Protein AF-0000000073120561 (afdb_homodimer)

Nearest PDB structures (foldseek):
  2p27-assembly1_A-2  TM=8.649E-01  e=1.197E-23  Homo sapiens
  7po7-assembly1_A  TM=8.710E-01  e=1.128E-23  Mus musculus
  4bkm-assembly2_B  TM=8.962E-01  e=4.445E-23  Mus musculus
  7po7-assembly3_E  TM=8.657E-01  e=1.817E-23  Mus musculus
  8qfw-assembly1_A  TM=8.673E-01  e=2.173E-23  Mus musculus

pLDDT: mean 93.41, std 8.69, range [25.58, 98.81]

Secondary structure (DSSP, 8-state):
-----PPEEGGGS-HHHHHHHHHT-SEEEEE-BTTTB-TTT-PBPTTHHHHHHHHHHTT-EEEEE-S--SS-HHHHHHHHHHTT----GGGEE-HHHHHHHHHHHTT--SEEEEES-HHHHHHHHHTT-EEE----SPPPSSHHHHHHHH-----EEEEEE---TT-BHHHHHHHHHHTTSTTPEEEES---SEEEETTEEEE-HHHHHHHHHHHHT---EE-STT-HHHHHHHHHHTT-S-GGGEEEEES-IIIIIHHHHHHT-EEEEETTSS--HHHHHT---GGG--SEEES-TTHHHHHHHHHHT-/-----PPEEGGGS-HHHHHHHHHT-SEEEEE-BTTTB-TTT-PBPTTHHHHHHHHHHTT-EEEEE-S--SS-HHHHHHHHHTTT----GGGEE-HHHHHHHHHHHTT--SEEEEES-HHHHHHHHHTT-EEE----SPPPSSHHHHHHHH-----EEEEEE---TT-BHHHHHHHHHHTTSTTPEEEES---SEEEETTEEEE-HHHHHHHHHHHHT---EE-STT-HHHHHHHHHHTT-S-GGGEEEEES-IIIIIHHHHHHT-EEEEETTSS--HHHHHT---GGG--SEEES-TTHHHHHHHHHHT-

Structure (mmCIF, N/CA/C/O backbone):
data_AF-0000000073120561-model_v1
#
loop_
_entity.id
_entity.type
_entity.pdbx_description
1 polymer 4-nitrophenylphosphatase
#
loop_
_atom_site.group_PDB
_atom_site.id
_atom_site.type_symbol
_atom_site.label_atom_id
_atom_site.label_alt_id
_atom_site.label_comp_id
_atom_site.label_asym_id
_atom_site.label_entity_id
_atom_site.label_seq_id
_atom_site.pdbx_PDB_ins_code
_atom_site.Cartn_x
_atom_site.Cartn_y
_atom_site.Cartn_z
_atom_site.occupancy
_atom_site.B_iso_or_equiv
_atom_site.auth_seq_id
_atom_site.auth_comp_id
_atom_site.auth_asym_id
_atom_site.auth_atom_id
_atom_site.pdbx_PDB_model_num
ATOM 1 N N . MET A 1 1 ? 9.977 32.719 -26.125 1 27.09 1 MET A N 1
ATOM 2 C CA . MET A 1 1 ? 10.617 32.125 -24.969 1 27.09 1 MET A CA 1
ATOM 3 C C . MET A 1 1 ? 9.727 32.25 -23.734 1 27.09 1 MET A C 1
ATOM 5 O O . MET A 1 1 ? 9.359 33.344 -23.328 1 27.09 1 MET A O 1
ATOM 9 N N . PRO A 1 2 ? 8.789 31.406 -23.5 1 36.31 2 PRO A N 1
ATOM 10 C CA . PRO A 1 2 ? 7.844 31.719 -22.422 1 36.31 2 PRO A CA 1
ATOM 11 C C . PRO A 1 2 ? 8.531 32.188 -21.141 1 36.31 2 PRO A C 1
ATOM 13 O O . PRO A 1 2 ? 9.617 31.703 -20.812 1 36.31 2 PRO A O 1
ATOM 16 N N . SER A 1 3 ? 8.641 33.344 -20.766 1 37.06 3 SER A N 1
ATOM 17 C CA . SER A 1 3 ? 9.305 33.938 -19.625 1 37.06 3 SER A CA 1
ATOM 18 C C . SER A 1 3 ? 9.07 33.156 -18.344 1 37.06 3 SER A C 1
ATOM 20 O O . SER A 1 3 ? 7.93 33.031 -17.891 1 37.06 3 SER A O 1
ATOM 22 N N . SER A 1 4 ? 9.508 31.938 -18.109 1 46.03 4 SER A N 1
ATOM 23 C CA . SER A 1 4 ? 9.438 31.047 -16.969 1 46.03 4 SER A CA 1
ATOM 24 C C . SER A 1 4 ? 9.453 31.828 -15.656 1 46.03 4 SER A C 1
ATOM 26 O O . SER A 1 4 ? 10.469 32.438 -15.297 1 46.03 4 SER A O 1
ATOM 28 N N . CYS A 1 5 ? 8.445 32.594 -15.32 1 54.88 5 CYS A N 1
ATOM 29 C CA . CYS A 1 5 ? 8.359 33.531 -14.195 1 54.88 5 CYS A CA 1
ATOM 30 C C . CYS A 1 5 ? 8.891 32.875 -12.922 1 54.88 5 CYS A C 1
ATOM 32 O O . CYS A 1 5 ? 8.336 31.906 -12.438 1 54.88 5 CYS A O 1
ATOM 34 N N . SER A 1 6 ? 10.125 33.031 -12.445 1 78.38 6 SER A N 1
ATOM 35 C CA . SER A 1 6 ? 10.891 32.594 -11.281 1 78.38 6 SER A CA 1
ATOM 36 C C . SER A 1 6 ? 10.156 32.906 -9.984 1 78.38 6 SER A C 1
ATOM 38 O O . SER A 1 6 ? 9.523 33.969 -9.875 1 78.38 6 SER A O 1
ATOM 40 N N . VAL A 1 7 ? 9.922 31.969 -9.117 1 92.5 7 VAL A N 1
ATOM 41 C CA . VAL A 1 7 ? 9.375 32.156 -7.781 1 92.5 7 VAL A CA 1
ATOM 42 C C . VAL A 1 7 ? 10.18 33.219 -7.043 1 92.5 7 VAL A C 1
ATOM 44 O O . VAL A 1 7 ? 11.406 33.188 -7.051 1 92.5 7 VAL A O 1
ATOM 47 N N . ARG A 1 8 ? 9.555 34.281 -6.523 1 95 8 ARG A N 1
ATOM 48 C CA . ARG A 1 8 ? 10.25 35.406 -5.93 1 95 8 ARG A CA 1
ATOM 49 C C . ARG A 1 8 ? 10.359 35.25 -4.418 1 95 8 ARG A C 1
ATOM 51 O O . ARG A 1 8 ? 9.422 34.812 -3.762 1 95 8 ARG A O 1
ATOM 58 N N . HIS A 1 9 ? 11.531 35.562 -3.945 1 97.75 9 HIS A N 1
ATOM 59 C CA . HIS A 1 9 ? 11.766 35.656 -2.508 1 97.75 9 HIS A CA 1
ATOM 60 C C . HIS A 1 9 ? 11.102 36.875 -1.903 1 97.75 9 HIS A C 1
ATOM 62 O O . HIS A 1 9 ? 11.219 37.969 -2.445 1 97.75 9 HIS A O 1
ATOM 68 N N . ILE A 1 10 ? 10.484 36.75 -0.742 1 97.81 10 ILE A N 1
ATOM 69 C CA . ILE A 1 10 ? 9.664 37.812 -0.202 1 97.81 10 ILE A CA 1
ATOM 70 C C . ILE A 1 10 ? 10.539 39 0.189 1 97.81 10 ILE A C 1
ATOM 72 O O . ILE A 1 10 ? 10.094 40.156 0.18 1 97.81 10 ILE A O 1
ATOM 76 N N . LEU A 1 11 ? 11.797 38.719 0.581 1 97.69 11 LEU A N 1
ATOM 77 C CA . LEU A 1 11 ? 12.688 39.781 1.008 1 97.69 11 LEU A CA 1
ATOM 78 C C . LEU A 1 11 ? 13.25 40.531 -0.194 1 97.69 11 LEU A C 1
ATOM 80 O O . LEU A 1 11 ? 13.82 41.594 -0.043 1 97.69 11 LEU A O 1
ATOM 84 N N . GLU A 1 12 ? 13.109 39.969 -1.365 1 96.81 12 GLU A N 1
ATOM 85 C CA . GLU A 1 12 ? 13.633 40.594 -2.574 1 96.81 12 GLU A CA 1
ATOM 86 C C . GLU A 1 12 ? 12.578 41.469 -3.242 1 96.81 12 GLU A C 1
ATOM 88 O O . GLU A 1 12 ? 12.867 42.156 -4.223 1 96.81 12 GLU A O 1
ATOM 93 N N . LEU A 1 13 ? 11.43 41.469 -2.734 1 96.5 13 LEU A N 1
ATOM 94 C CA . LEU A 1 13 ? 10.367 42.344 -3.252 1 96.5 13 LEU A CA 1
ATOM 95 C C . LEU A 1 13 ? 10.648 43.812 -2.945 1 96.5 13 LEU A C 1
ATOM 97 O O . LEU A 1 13 ? 11.266 44.125 -1.929 1 96.5 13 LEU A O 1
ATOM 101 N N . SER A 1 14 ? 10.18 44.688 -3.861 1 95.88 14 SER A N 1
ATOM 102 C CA . SER A 1 14 ? 10.219 46.094 -3.568 1 95.88 14 SER A CA 1
ATOM 103 C C . SER A 1 14 ? 9.258 46.469 -2.441 1 95.88 14 SER A C 1
ATOM 105 O O . SER A 1 14 ? 8.383 45.656 -2.082 1 95.88 14 SER A O 1
ATOM 107 N N . LYS A 1 15 ? 9.445 47.656 -1.813 1 95.12 15 LYS A N 1
ATOM 108 C CA . LYS A 1 15 ? 8.547 48.094 -0.748 1 95.12 15 LYS A CA 1
ATOM 109 C C . LYS A 1 15 ? 7.094 48.094 -1.208 1 95.12 15 LYS A C 1
ATOM 111 O O . LYS A 1 15 ? 6.207 47.656 -0.462 1 95.12 15 LYS A O 1
ATOM 116 N N . PHE A 1 16 ? 6.898 48.531 -2.461 1 95.75 16 PHE A N 1
ATOM 117 C CA . PHE A 1 16 ? 5.559 48.531 -3.035 1 95.75 16 PHE A CA 1
ATOM 118 C C . PHE A 1 16 ? 5.008 47.125 -3.156 1 95.75 16 PHE A C 1
ATOM 120 O O . PHE A 1 16 ? 3.857 46.875 -2.793 1 95.75 16 PHE A O 1
ATOM 127 N N . GLU A 1 17 ? 5.785 46.219 -3.605 1 96.62 17 GLU A N 1
ATOM 128 C CA . GLU A 1 17 ? 5.387 44.812 -3.783 1 96.62 17 GLU A CA 1
ATOM 129 C C . GLU A 1 17 ? 5.121 44.125 -2.441 1 96.62 17 GLU A C 1
ATOM 131 O O . GLU A 1 17 ? 4.215 43.312 -2.324 1 96.62 17 GLU A O 1
ATOM 136 N N . LYS A 1 18 ? 5.945 44.469 -1.468 1 97.31 18 LYS A N 1
ATOM 137 C CA . LYS A 1 18 ? 5.754 43.906 -0.123 1 97.31 18 LYS A CA 1
ATOM 138 C C . LYS A 1 18 ? 4.41 44.344 0.456 1 97.31 18 LYS A C 1
ATOM 140 O O . LYS A 1 18 ? 3.688 43.531 1.033 1 97.31 18 LYS A O 1
ATOM 145 N N . THR A 1 19 ? 4.133 45.594 0.275 1 95.94 19 THR A N 1
ATOM 146 C CA . THR A 1 19 ? 2.863 46.125 0.77 1 95.94 19 THR A CA 1
ATOM 147 C C . THR A 1 19 ? 1.688 45.438 0.064 1 95.94 19 THR A C 1
ATOM 149 O O . THR A 1 19 ? 0.696 45.094 0.702 1 95.94 19 THR A O 1
ATOM 152 N N . LYS A 1 20 ? 1.799 45.312 -1.237 1 96.88 20 LYS A N 1
ATOM 153 C CA . LYS A 1 20 ? 0.761 44.625 -2.008 1 96.88 20 LYS A CA 1
ATOM 154 C C . LYS A 1 20 ? 0.587 43.188 -1.539 1 96.88 20 LYS A C 1
ATOM 156 O O . LYS A 1 20 ? -0.539 42.688 -1.407 1 96.88 20 LYS A O 1
ATOM 161 N N . PHE A 1 21 ? 1.678 42.531 -1.358 1 97.19 21 PHE A N 1
ATOM 162 C CA . PHE A 1 21 ? 1.671 41.156 -0.873 1 97.19 21 PHE A CA 1
ATOM 163 C C . PHE A 1 21 ? 0.975 41.062 0.48 1 97.19 21 PHE A C 1
ATOM 165 O O . PHE A 1 21 ? 0.073 40.25 0.665 1 97.19 21 PHE A O 1
ATOM 172 N N . LEU A 1 22 ? 1.364 41.938 1.343 1 96.56 22 LEU A N 1
ATOM 173 C CA . LEU A 1 22 ? 0.809 41.938 2.691 1 96.56 22 LEU A CA 1
ATOM 174 C C . LEU A 1 22 ? -0.696 42.188 2.66 1 96.56 22 LEU A C 1
ATOM 176 O O . LEU A 1 22 ? -1.439 41.625 3.465 1 96.56 22 LEU A O 1
ATOM 180 N N . ASN A 1 23 ? -1.142 43 1.737 1 96.88 23 ASN A N 1
ATOM 181 C CA . ASN A 1 23 ? -2.553 43.344 1.646 1 96.88 23 ASN A CA 1
ATOM 182 C C . ASN A 1 23 ? -3.355 42.312 0.893 1 96.88 23 ASN A C 1
ATOM 184 O O . ASN A 1 23 ? -4.586 42.344 0.873 1 96.88 23 ASN A O 1
ATOM 188 N N . SER A 1 24 ? -2.699 41.344 0.418 1 97.75 24 SER A N 1
ATOM 189 C CA . SER A 1 24 ? -3.361 40.406 -0.484 1 97.75 24 SER A CA 1
ATOM 190 C C . SER A 1 24 ? -3.938 39.219 0.279 1 97.75 24 SER A C 1
ATOM 192 O O . SER A 1 24 ? -4.676 38.406 -0.287 1 97.75 24 SER A O 1
ATOM 194 N N . PHE A 1 25 ? -3.68 39.062 1.551 1 98.19 25 PHE A N 1
ATOM 195 C CA . PHE A 1 25 ? -4.238 37.969 2.318 1 98.19 25 PHE A CA 1
ATOM 196 C C . PHE A 1 25 ? -4.629 38.406 3.719 1 98.19 25 PHE A C 1
ATOM 198 O O . PHE A 1 25 ? -4.086 39.375 4.234 1 98.19 25 PHE A O 1
ATOM 205 N N . ASP A 1 26 ? -5.555 37.656 4.359 1 98.12 26 ASP A N 1
ATOM 206 C CA . ASP A 1 26 ? -6.039 37.938 5.707 1 98.12 26 ASP A CA 1
ATOM 207 C C . ASP A 1 26 ? -5.777 36.781 6.652 1 98.12 26 ASP A C 1
ATOM 209 O O . ASP A 1 26 ? -5.668 36.969 7.863 1 98.12 26 ASP A O 1
ATOM 213 N N . ILE A 1 27 ? -5.715 35.562 6.098 1 98.31 27 ILE A N 1
ATOM 214 C CA . ILE A 1 27 ? -5.52 34.344 6.863 1 98.31 27 ILE A CA 1
ATOM 215 C C . ILE A 1 27 ? -4.262 33.625 6.383 1 98.31 27 ILE A C 1
ATOM 217 O O . ILE A 1 27 ? -3.994 33.562 5.18 1 98.31 27 ILE A O 1
ATOM 221 N N . VAL A 1 28 ? -3.475 33.188 7.352 1 98.56 28 VAL A N 1
ATOM 222 C CA . VAL A 1 28 ? -2.303 32.375 7.059 1 98.56 28 VAL A CA 1
ATOM 223 C C . VAL A 1 28 ? -2.514 30.953 7.59 1 98.56 28 VAL A C 1
ATOM 225 O O . VAL A 1 28 ? -2.732 30.766 8.789 1 98.56 28 VAL A O 1
ATOM 228 N N . PHE A 1 29 ? -2.586 29.969 6.719 1 98.44 29 PHE A N 1
ATOM 229 C CA . PHE A 1 29 ? -2.449 28.562 7.105 1 98.44 29 PHE A CA 1
ATOM 230 C C . PHE A 1 29 ? -0.985 28.141 7.094 1 98.44 29 PHE A C 1
ATOM 232 O O . PHE A 1 29 ? -0.355 28.094 6.035 1 98.44 29 PHE A O 1
ATOM 239 N N . CYS A 1 30 ? -0.482 27.844 8.227 1 98.12 30 CYS A N 1
ATOM 240 C CA . CYS A 1 30 ? 0.945 27.594 8.383 1 98.12 30 CYS A CA 1
ATOM 241 C C . CYS A 1 30 ? 1.2 26.141 8.766 1 98.12 30 CYS A C 1
ATOM 243 O O . CYS A 1 30 ? 0.703 25.672 9.797 1 98.12 30 CYS A O 1
ATOM 245 N N . ASP A 1 31 ? 1.957 25.469 7.957 1 97.12 31 ASP A N 1
ATOM 246 C CA . ASP A 1 31 ? 2.436 24.156 8.359 1 97.12 31 ASP A CA 1
ATOM 247 C C . ASP A 1 31 ? 3.316 24.25 9.602 1 97.12 31 ASP A C 1
ATOM 249 O O . ASP A 1 31 ? 3.732 25.328 10 1 97.12 31 ASP A O 1
ATOM 253 N N . CYS A 1 32 ? 3.527 23.062 10.234 1 95.62 32 CYS A N 1
ATOM 254 C CA . CYS A 1 32 ? 4.312 23.062 11.469 1 95.62 32 CYS A CA 1
ATOM 255 C C . CYS A 1 32 ? 5.645 22.344 11.273 1 95.62 32 CYS A C 1
ATOM 257 O O . CYS A 1 32 ? 6.703 22.984 11.32 1 95.62 32 CYS A O 1
ATOM 259 N N . ASP A 1 33 ? 5.59 21.078 11.016 1 93 33 ASP A N 1
ATOM 260 C CA . ASP A 1 33 ? 6.805 20.281 10.852 1 93 33 ASP A CA 1
ATOM 261 C C . ASP A 1 33 ? 7.617 20.766 9.648 1 93 33 ASP A C 1
ATOM 263 O O . ASP A 1 33 ? 7.145 20.734 8.516 1 93 33 ASP A O 1
ATOM 267 N N . GLY A 1 34 ? 8.789 21.266 9.922 1 94.75 34 GLY A N 1
ATOM 268 C CA . GLY A 1 34 ? 9.656 21.797 8.875 1 94.75 34 GLY A CA 1
ATOM 269 C C . GLY A 1 34 ? 9.492 23.281 8.656 1 94.75 34 GLY A C 1
ATOM 270 O O . GLY A 1 34 ? 10.25 23.891 7.902 1 94.75 34 GLY A O 1
ATOM 271 N N . VAL A 1 35 ? 8.5 23.859 9.312 1 97.38 35 VAL A N 1
ATOM 272 C CA . VAL A 1 35 ? 8.203 25.281 9.141 1 97.38 35 VAL A CA 1
ATOM 273 C C . VAL A 1 35 ? 8.375 26.016 10.469 1 97.38 35 VAL A C 1
ATOM 275 O O . VAL A 1 35 ? 9.047 27.047 10.531 1 97.38 35 VAL A O 1
ATOM 278 N N . ILE A 1 36 ? 7.824 25.438 11.516 1 96.81 36 ILE A N 1
ATOM 279 C CA . ILE A 1 36 ? 7.891 26.047 12.844 1 96.81 36 ILE A CA 1
ATOM 280 C C . ILE A 1 36 ? 9 25.391 13.656 1 96.81 36 ILE A C 1
ATOM 282 O O . ILE A 1 36 ? 9.672 26.047 14.445 1 96.81 36 ILE A O 1
ATOM 286 N N . TRP A 1 37 ? 9.141 24.094 13.531 1 95.5 37 TRP A N 1
ATOM 287 C CA . TRP A 1 37 ? 10.219 23.312 14.141 1 95.5 37 TRP A CA 1
ATOM 288 C C . TRP A 1 37 ? 10.766 22.281 13.156 1 95.5 37 TRP A C 1
ATOM 290 O O . TRP A 1 37 ? 10.156 22.031 12.117 1 95.5 37 TRP A O 1
ATOM 300 N N . ASP A 1 38 ? 11.906 21.734 13.508 1 93.19 38 ASP A N 1
ATOM 301 C CA . ASP A 1 38 ? 12.523 20.734 12.656 1 93.19 38 ASP A CA 1
ATOM 302 C C . ASP A 1 38 ? 11.641 19.5 12.523 1 93.19 38 ASP A C 1
ATOM 304 O O . ASP A 1 38 ? 11.125 18.984 13.523 1 93.19 38 ASP A O 1
ATOM 308 N N . ALA A 1 39 ? 11.484 19.062 11.336 1 87.5 39 ALA A N 1
ATOM 309 C CA . ALA A 1 39 ? 10.531 17.984 11.047 1 87.5 39 ALA A CA 1
ATOM 310 C C . ALA A 1 39 ? 10.984 16.672 11.688 1 87.5 39 ALA A C 1
ATOM 312 O O . ALA A 1 39 ? 10.156 15.836 12.039 1 87.5 39 ALA A O 1
ATOM 313 N N . THR A 1 40 ? 12.266 16.453 11.852 1 85.5 40 THR A N 1
ATOM 314 C CA . THR A 1 40 ? 12.805 15.18 12.328 1 85.5 40 THR A CA 1
ATOM 315 C C . THR A 1 40 ? 13.078 15.234 13.828 1 85.5 40 THR A C 1
ATOM 317 O O . THR A 1 40 ? 12.602 14.383 14.578 1 85.5 40 THR A O 1
ATOM 320 N N . THR A 1 41 ? 13.703 16.344 14.289 1 86.56 41 THR A N 1
ATOM 321 C CA . THR A 1 41 ? 14.148 16.422 15.672 1 86.56 41 THR A CA 1
ATOM 322 C C . THR A 1 41 ? 13.125 17.156 16.531 1 86.56 41 THR A C 1
ATOM 324 O O . THR A 1 41 ? 13.188 17.109 17.766 1 86.56 41 THR A O 1
ATOM 327 N N . HIS A 1 42 ? 12.297 17.938 15.906 1 86.81 42 HIS A N 1
ATOM 328 C CA . HIS A 1 42 ? 11.273 18.75 16.547 1 86.81 42 HIS A CA 1
ATOM 329 C C . HIS A 1 42 ? 11.906 19.875 17.359 1 86.81 42 HIS A C 1
ATOM 331 O O . HIS A 1 42 ? 11.258 20.453 18.234 1 86.81 42 HIS A O 1
ATOM 337 N N . LYS A 1 43 ? 13.188 20.141 17.047 1 91.44 43 LYS A N 1
ATOM 338 C CA . LYS A 1 43 ? 13.836 21.281 17.672 1 91.44 43 LYS A CA 1
ATOM 339 C C . LYS A 1 43 ? 13.32 22.594 17.094 1 91.44 43 LYS A C 1
ATOM 341 O O . LYS A 1 43 ? 13.086 22.703 15.891 1 91.44 43 LYS A O 1
ATOM 346 N N . PRO A 1 44 ? 13.18 23.531 17.938 1 93.5 44 PRO A N 1
ATOM 347 C CA . PRO A 1 44 ? 12.688 24.828 17.484 1 93.5 44 PRO A CA 1
ATOM 348 C C . PRO A 1 44 ? 13.586 25.469 16.406 1 93.5 44 PRO A C 1
ATOM 350 O O . PRO A 1 44 ? 14.812 25.359 16.5 1 93.5 44 PRO A O 1
ATOM 353 N N . LEU A 1 45 ? 12.93 26 15.422 1 95.06 45 LEU A N 1
ATOM 354 C CA . LEU A 1 45 ? 13.664 26.797 14.438 1 95.06 45 LEU A CA 1
ATOM 355 C C . LEU A 1 45 ? 13.875 28.219 14.938 1 95.06 45 LEU A C 1
ATOM 357 O O . LEU A 1 45 ? 13.008 28.797 15.609 1 95.06 45 LEU A O 1
ATOM 361 N N . GLU A 1 46 ? 14.953 28.75 14.539 1 93.69 46 GLU A N 1
ATOM 362 C CA . GLU A 1 46 ? 15.375 30.047 15.07 1 93.69 46 GLU A CA 1
ATOM 363 C C . GLU A 1 46 ? 14.438 31.156 14.617 1 93.69 46 GLU A C 1
ATOM 365 O O . GLU A 1 46 ? 14.125 31.281 13.43 1 93.69 46 GLU A O 1
ATOM 370 N N . ALA A 1 47 ? 13.898 31.938 15.523 1 95.06 47 ALA A N 1
ATOM 371 C CA . ALA A 1 47 ? 13.227 33.219 15.359 1 95.06 47 ALA A CA 1
ATOM 372 C C . ALA A 1 47 ? 11.891 33.062 14.633 1 95.06 47 ALA A C 1
ATOM 374 O O . ALA A 1 47 ? 11.273 34.031 14.227 1 95.06 47 ALA A O 1
ATOM 375 N N . VAL A 1 48 ? 11.414 31.859 14.461 1 96.38 48 VAL A N 1
ATOM 376 C CA . VAL A 1 48 ? 10.172 31.625 13.734 1 96.38 48 VAL A CA 1
ATOM 377 C C . VAL A 1 48 ? 8.992 32.188 14.523 1 96.38 48 VAL A C 1
ATOM 379 O O . VAL A 1 48 ? 8.055 32.75 13.945 1 96.38 48 VAL A O 1
ATOM 382 N N . GLY A 1 49 ? 9.062 32 15.836 1 96.31 49 GLY A N 1
ATOM 383 C CA . GLY A 1 49 ? 8.023 32.594 16.672 1 96.31 49 GLY A CA 1
ATOM 384 C C . GLY A 1 49 ? 7.855 34.094 16.469 1 96.31 49 GLY A C 1
ATOM 385 O O . GLY A 1 49 ? 6.73 34.594 16.391 1 96.31 49 GLY A O 1
ATOM 386 N N . ASN A 1 50 ? 8.969 34.781 16.375 1 96.94 50 ASN A N 1
ATOM 387 C CA . ASN A 1 50 ? 8.945 36.219 16.156 1 96.94 50 ASN A CA 1
ATOM 388 C C . ASN A 1 50 ? 8.344 36.562 14.789 1 96.94 50 ASN A C 1
ATOM 390 O O . ASN A 1 50 ? 7.652 37.562 14.641 1 96.94 50 ASN A O 1
ATOM 394 N N . GLY A 1 51 ? 8.641 35.75 13.812 1 97.75 51 GLY A N 1
ATOM 395 C CA . GLY A 1 51 ? 8.031 35.938 12.5 1 97.75 51 GLY A CA 1
ATOM 396 C C . GLY A 1 51 ? 6.523 35.844 12.523 1 97.75 51 GLY A C 1
ATOM 397 O O . GLY A 1 51 ? 5.824 36.656 11.945 1 97.75 51 GLY A O 1
ATOM 398 N N . ILE A 1 52 ? 6.027 34.844 13.227 1 97.81 52 ILE A N 1
ATOM 399 C CA . ILE A 1 52 ? 4.594 34.625 13.359 1 97.81 52 ILE A CA 1
ATOM 400 C C . ILE A 1 52 ? 3.957 35.781 14.102 1 97.81 52 ILE A C 1
ATOM 402 O O . ILE A 1 52 ? 2.887 36.25 13.719 1 97.81 52 ILE A O 1
ATOM 406 N N . LYS A 1 53 ? 4.59 36.281 15.148 1 96.81 53 LYS A N 1
ATOM 407 C CA . LYS A 1 53 ? 4.086 37.406 15.93 1 96.81 53 LYS A CA 1
ATOM 408 C C . LYS A 1 53 ? 3.965 38.656 15.062 1 96.81 53 LYS A C 1
ATOM 410 O O . LYS A 1 53 ? 3.012 39.406 15.211 1 96.81 53 LYS A O 1
ATOM 415 N N . LYS A 1 54 ? 4.977 38.844 14.195 1 97 54 LYS A N 1
ATOM 416 C CA . LYS A 1 54 ? 4.918 40 13.297 1 97 54 LYS A CA 1
ATOM 417 C C . LYS A 1 54 ? 3.689 39.938 12.398 1 97 54 LYS A C 1
ATOM 419 O O . LYS A 1 54 ? 3.027 40.938 12.164 1 97 54 LYS A O 1
ATOM 424 N N . LEU A 1 55 ? 3.373 38.781 11.867 1 97.38 55 LEU A N 1
ATOM 425 C CA . LEU A 1 55 ? 2.18 38.594 11.047 1 97.38 55 LEU A CA 1
ATOM 426 C C . LEU A 1 55 ? 0.92 38.938 11.836 1 97.38 55 LEU A C 1
ATOM 428 O O . LEU A 1 55 ? 0.056 39.656 11.352 1 97.38 55 LEU A O 1
ATOM 432 N N . LYS A 1 56 ? 0.877 38.406 13.062 1 96.31 56 LYS A N 1
ATOM 433 C CA . LYS A 1 56 ? -0.285 38.656 13.922 1 96.31 56 LYS A CA 1
ATOM 434 C C . LYS A 1 56 ? -0.417 40.125 14.273 1 96.31 56 LYS A C 1
ATOM 436 O O . LYS A 1 56 ? -1.52 40.688 14.258 1 96.31 56 LYS A O 1
ATOM 441 N N . GLU A 1 57 ? 0.692 40.75 14.602 1 95.31 57 GLU A N 1
ATOM 442 C CA . GLU A 1 57 ? 0.715 42.156 14.945 1 95.31 57 GLU A CA 1
ATOM 443 C C . GLU A 1 57 ? 0.199 43 13.789 1 95.31 57 GLU A C 1
ATOM 445 O O . GLU A 1 57 ? -0.298 44.125 14 1 95.31 57 GLU A O 1
ATOM 450 N N . HIS A 1 58 ? 0.31 42.5 12.633 1 95.88 58 HIS A N 1
ATOM 451 C CA . HIS A 1 58 ? -0.12 43.25 11.453 1 95.88 58 HIS A CA 1
ATOM 452 C C . HIS A 1 58 ? -1.479 42.781 10.961 1 95.88 58 HIS A C 1
ATOM 454 O O . HIS A 1 58 ? -1.764 42.844 9.758 1 95.88 58 HIS A O 1
ATOM 460 N N . GLY A 1 59 ? -2.223 42.125 11.82 1 95.94 59 GLY A N 1
ATOM 461 C CA . GLY A 1 59 ? -3.643 41.875 11.609 1 95.94 59 GLY A CA 1
ATOM 462 C C . GLY A 1 59 ? -3.932 40.562 10.93 1 95.94 59 GLY A C 1
ATOM 463 O O . GLY A 1 59 ? -5.066 40.312 10.523 1 95.94 59 GLY A O 1
ATOM 464 N N . LYS A 1 60 ? -2.965 39.719 10.75 1 97.31 60 LYS A N 1
ATOM 465 C CA . LYS A 1 60 ? -3.209 38.438 10.078 1 97.31 60 LYS A CA 1
ATOM 466 C C . LYS A 1 60 ? -3.666 37.375 11.07 1 97.31 60 LYS A C 1
ATOM 468 O O . LYS A 1 60 ? -3.143 37.281 12.188 1 97.31 60 LYS A O 1
ATOM 473 N N . LYS A 1 61 ? -4.691 36.656 10.711 1 97.31 61 LYS A N 1
ATOM 474 C CA . LYS A 1 61 ? -5.051 35.438 11.438 1 97.31 61 LYS A CA 1
ATOM 475 C C . LYS A 1 61 ? -4.152 34.281 11.039 1 97.31 61 LYS A C 1
ATOM 477 O O . LYS A 1 61 ? -4.074 33.906 9.859 1 97.31 61 LYS A O 1
ATOM 482 N N . VAL A 1 62 ? -3.451 33.688 12.039 1 97.69 62 VAL A N 1
ATOM 483 C CA . VAL A 1 62 ? -2.551 32.594 11.742 1 97.69 62 VAL A CA 1
ATOM 484 C C . VAL A 1 62 ? -3.123 31.297 12.312 1 97.69 62 VAL A C 1
ATOM 486 O O . VAL A 1 62 ? -3.416 31.219 13.508 1 97.69 62 VAL A O 1
ATOM 489 N N . VAL A 1 63 ? -3.338 30.297 11.469 1 97.56 63 VAL A N 1
ATOM 490 C CA . VAL A 1 63 ? -3.811 28.969 11.82 1 97.56 63 VAL A CA 1
ATOM 491 C C . VAL A 1 63 ? -2.732 27.938 11.5 1 97.56 63 VAL A C 1
ATOM 493 O O . VAL A 1 63 ? -2.143 27.969 10.414 1 97.56 63 VAL A O 1
ATOM 496 N N . PHE A 1 64 ? -2.496 27.109 12.445 1 97 64 PHE A N 1
ATOM 497 C CA . PHE A 1 64 ? -1.464 26.094 12.258 1 97 64 PHE A CA 1
ATOM 498 C C . PHE A 1 64 ? -2.074 24.781 11.781 1 97 64 PHE A C 1
ATOM 500 O O . PHE A 1 64 ? -2.947 24.219 12.445 1 97 64 PHE A O 1
ATOM 507 N N . LEU A 1 65 ? -1.58 24.344 10.625 1 95.88 65 LEU A N 1
ATOM 508 C CA . LEU A 1 65 ? -2.094 23.141 9.969 1 95.88 65 LEU A CA 1
ATOM 509 C C . LEU A 1 65 ? -1.053 22.031 9.984 1 95.88 65 LEU A C 1
ATOM 511 O O . LEU A 1 65 ? -0.006 22.141 9.344 1 95.88 65 LEU A O 1
ATOM 515 N N . THR A 1 66 ? -1.327 20.969 10.688 1 93.88 66 THR A N 1
ATOM 516 C CA . THR A 1 66 ? -0.357 19.891 10.781 1 93.88 66 THR A CA 1
ATOM 517 C C . THR A 1 66 ? -1.007 18.547 10.445 1 93.88 66 THR A C 1
ATOM 519 O O . THR A 1 66 ? -2.189 18.344 10.727 1 93.88 66 THR A O 1
ATOM 522 N N . ASN A 1 67 ? -0.275 17.656 9.781 1 92.88 67 ASN A N 1
ATOM 523 C CA . ASN A 1 67 ? -0.732 16.281 9.539 1 92.88 67 ASN A CA 1
ATOM 524 C C . ASN A 1 67 ? -0.472 15.383 10.742 1 92.88 67 ASN A C 1
ATOM 526 O O . ASN A 1 67 ? -0.927 14.242 10.773 1 92.88 67 ASN A O 1
ATOM 530 N N . ASN A 1 68 ? 0.165 15.945 11.695 1 89.06 68 ASN A N 1
ATOM 531 C CA . ASN A 1 68 ? 0.566 15.148 12.852 1 89.06 68 ASN A CA 1
ATOM 532 C C . ASN A 1 68 ? -0.531 15.109 13.914 1 89.06 68 ASN A C 1
ATOM 534 O O . ASN A 1 68 ? -0.76 16.094 14.609 1 89.06 68 ASN A O 1
ATOM 538 N N . SER A 1 69 ? -1.116 13.914 13.992 1 86 69 SER A N 1
ATOM 539 C CA . SER A 1 69 ? -2.188 13.742 14.969 1 86 69 SER A CA 1
ATOM 540 C C . SER A 1 69 ? -1.717 12.922 16.172 1 86 69 SER A C 1
ATOM 542 O O . SER A 1 69 ? -2.533 12.422 16.953 1 86 69 SER A O 1
ATOM 544 N N . THR A 1 70 ? -0.46 12.688 16.234 1 81 70 THR A N 1
ATOM 545 C CA . THR A 1 70 ? 0.035 11.773 17.266 1 81 70 THR A CA 1
ATOM 546 C C . THR A 1 70 ? 0.293 12.508 18.562 1 81 70 THR A C 1
ATOM 548 O O . THR A 1 70 ? 0.488 11.875 19.609 1 81 70 THR A O 1
ATOM 551 N N . ARG A 1 71 ? 0.173 13.836 18.562 1 79.81 71 ARG A N 1
ATOM 552 C CA . ARG A 1 71 ? 0.465 14.633 19.75 1 79.81 71 ARG A CA 1
ATOM 553 C C . ARG A 1 71 ? -0.813 14.977 20.516 1 79.81 71 ARG A C 1
ATOM 555 O O . ARG A 1 71 ? -1.849 15.25 19.906 1 79.81 71 ARG A O 1
ATOM 562 N N . SER A 1 72 ? -0.664 15.008 21.797 1 78.62 72 SER A N 1
ATOM 563 C CA . SER A 1 72 ? -1.762 15.523 22.609 1 78.62 72 SER A CA 1
ATOM 564 C C . SER A 1 72 ? -1.852 17.047 22.516 1 78.62 72 SER A C 1
ATOM 566 O O . SER A 1 72 ? -0.925 17.688 22.031 1 78.62 72 SER A O 1
ATOM 568 N N . GLU A 1 73 ? -2.99 17.578 22.984 1 79.62 73 GLU A N 1
ATOM 569 C CA . GLU A 1 73 ? -3.148 19.031 23.031 1 79.62 73 GLU A CA 1
ATOM 570 C C . GLU A 1 73 ? -2.076 19.688 23.906 1 79.62 73 GLU A C 1
ATOM 572 O O . GLU A 1 73 ? -1.538 20.734 23.562 1 79.62 73 GLU A O 1
ATOM 577 N N . GLU A 1 74 ? -1.791 18.938 24.984 1 83.19 74 GLU A N 1
ATOM 578 C CA . GLU A 1 74 ? -0.771 19.438 25.906 1 83.19 74 GLU A CA 1
ATOM 579 C C . GLU A 1 74 ? 0.605 19.453 25.25 1 83.19 74 GLU A C 1
ATOM 581 O O . GLU A 1 74 ? 1.367 20.406 25.406 1 83.19 74 GLU A O 1
ATOM 586 N N . ASP A 1 75 ? 0.865 18.438 24.531 1 85.12 75 ASP A N 1
ATOM 587 C CA . ASP A 1 75 ? 2.154 18.344 23.844 1 85.12 75 ASP A CA 1
ATOM 588 C C . ASP A 1 75 ? 2.289 19.406 22.766 1 85.12 75 ASP A C 1
ATOM 590 O O . ASP A 1 75 ? 3.375 19.953 22.562 1 85.12 75 ASP A O 1
ATOM 594 N N . TYR A 1 76 ? 1.207 19.719 22.094 1 87.75 76 TYR A N 1
ATOM 595 C CA . TYR A 1 76 ? 1.237 20.781 21.094 1 87.75 76 TYR A CA 1
ATOM 596 C C . TYR A 1 76 ? 1.479 22.141 21.734 1 87.75 76 TYR A C 1
ATOM 598 O O . TYR A 1 76 ? 2.281 22.938 21.234 1 87.75 76 TYR A O 1
ATOM 606 N N . ALA A 1 77 ? 0.787 22.375 22.797 1 89.75 77 ALA A N 1
ATOM 607 C CA . ALA A 1 77 ? 0.964 23.641 23.5 1 89.75 77 ALA A CA 1
ATOM 608 C C . ALA A 1 77 ? 2.42 23.844 23.906 1 89.75 77 ALA A C 1
ATOM 610 O O . ALA A 1 77 ? 2.99 24.906 23.703 1 89.75 77 ALA A O 1
ATOM 611 N N . LYS A 1 78 ? 3.031 22.797 24.453 1 91.31 78 LYS A N 1
ATOM 612 C CA . LYS A 1 78 ? 4.426 22.859 24.875 1 91.31 78 LYS A CA 1
ATOM 613 C C . LYS A 1 78 ? 5.355 23.094 23.688 1 91.31 78 LYS A C 1
ATOM 615 O O . LYS A 1 78 ? 6.32 23.844 23.797 1 91.31 78 LYS A O 1
ATOM 620 N N . GLN A 1 79 ? 5.078 22.469 22.656 1 92.19 79 GLN A N 1
ATOM 621 C CA . GLN A 1 79 ? 5.91 22.594 21.469 1 92.19 79 GLN A CA 1
ATOM 622 C C . GLN A 1 79 ? 5.867 24.016 20.906 1 92.19 79 GLN A C 1
ATOM 624 O O . GLN A 1 79 ? 6.902 24.562 20.547 1 92.19 79 GLN A O 1
ATOM 629 N N . PHE A 1 80 ? 4.699 24.609 20.875 1 95.06 80 PHE A N 1
ATOM 630 C CA . PHE A 1 80 ? 4.574 25.984 20.391 1 95.06 80 PHE A CA 1
ATOM 631 C C . PHE A 1 80 ? 5.25 26.953 21.344 1 95.06 80 PHE A C 1
ATOM 633 O O . PHE A 1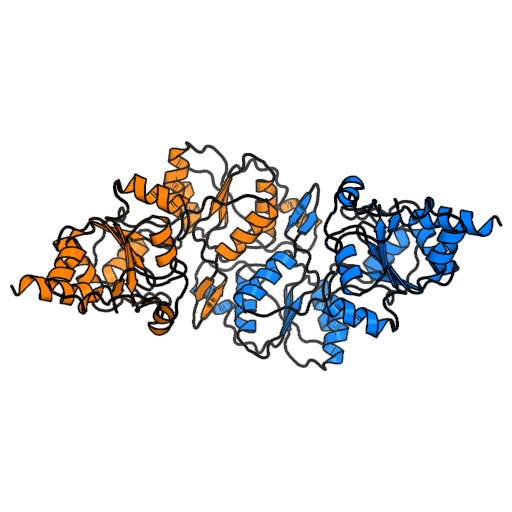 80 ? 5.879 27.922 20.906 1 95.06 80 PHE A O 1
ATOM 640 N N . GLN A 1 81 ? 5.148 26.656 22.578 1 94 81 GLN A N 1
ATOM 641 C CA . GLN A 1 81 ? 5.809 27.5 23.578 1 94 81 GLN A CA 1
ATOM 642 C C . GLN A 1 81 ? 7.324 27.469 23.406 1 94 81 GLN A C 1
ATOM 644 O O . GLN A 1 81 ? 8 28.469 23.641 1 94 81 GLN A O 1
ATOM 649 N N . SER A 1 82 ? 7.816 26.359 23 1 93.19 82 SER A N 1
ATOM 650 C CA . SER A 1 82 ? 9.258 26.203 22.812 1 93.19 82 SER A CA 1
ATOM 651 C C . SER A 1 82 ? 9.789 27.141 21.75 1 93.19 82 SER A C 1
ATOM 653 O O . SER A 1 82 ? 10.977 27.453 21.719 1 93.19 82 SER A O 1
ATOM 655 N N . VAL A 1 83 ? 8.945 27.625 20.875 1 94 83 VAL A N 1
ATOM 656 C CA . VAL A 1 83 ? 9.383 28.562 19.828 1 94 83 VAL A CA 1
ATOM 657 C C . VAL A 1 83 ? 8.883 29.969 20.156 1 94 83 VAL A C 1
ATOM 659 O O . VAL A 1 83 ? 8.914 30.859 19.312 1 94 83 VAL A O 1
ATOM 662 N N . GLY A 1 84 ? 8.297 30.125 21.312 1 92.88 84 GLY A N 1
ATOM 663 C CA . GLY A 1 84 ? 7.891 31.422 21.812 1 92.88 84 GLY A CA 1
ATOM 664 C C . GLY A 1 84 ? 6.477 31.812 21.406 1 92.88 84 GLY A C 1
ATOM 665 O O . GLY A 1 84 ? 6.148 33 21.328 1 92.88 84 GLY A O 1
ATOM 666 N N . LEU A 1 85 ? 5.699 30.875 21.078 1 94.5 85 LEU A N 1
ATOM 667 C CA . LEU A 1 85 ? 4.328 31.141 20.672 1 94.5 85 LEU A CA 1
ATOM 668 C C . LEU A 1 85 ? 3.334 30.625 21.703 1 94.5 85 LEU A C 1
ATOM 670 O O . LEU A 1 85 ? 3.408 29.469 22.109 1 94.5 85 LEU A O 1
ATOM 674 N N . ASP A 1 86 ? 2.551 31.5 22.156 1 90.12 86 ASP A N 1
ATOM 675 C CA . ASP A 1 86 ? 1.362 31.109 22.906 1 90.12 86 ASP A CA 1
ATOM 676 C C . ASP A 1 86 ? 0.132 31.062 22 1 90.12 86 ASP A C 1
ATOM 678 O O . ASP A 1 86 ? -0.332 32.094 21.531 1 90.12 86 ASP A O 1
ATOM 682 N N . ILE A 1 87 ? -0.354 29.828 21.781 1 87.06 87 ILE A N 1
ATOM 683 C CA . ILE A 1 87 ? -1.404 29.734 20.781 1 87.06 87 ILE A CA 1
ATOM 684 C C . ILE A 1 87 ? -2.689 29.219 21.422 1 87.06 87 ILE A C 1
ATOM 686 O O . ILE A 1 87 ? -2.65 28.578 22.484 1 87.06 87 ILE A O 1
ATOM 690 N N . ASP A 1 88 ? -3.758 29.656 20.812 1 88.81 88 ASP A N 1
ATOM 691 C CA . ASP A 1 88 ? -5.039 29.016 21.078 1 88.81 88 ASP A CA 1
ATOM 692 C C . ASP A 1 88 ? -5.148 27.688 20.328 1 88.81 88 ASP A C 1
ATOM 694 O O . ASP A 1 88 ? -4.961 27.641 19.109 1 88.81 88 ASP A O 1
ATOM 698 N N . LEU A 1 89 ? -5.449 26.641 21.062 1 86.56 89 LEU A N 1
ATOM 699 C CA . LEU A 1 89 ? -5.488 25.328 20.453 1 86.56 89 LEU A CA 1
ATOM 700 C C . LEU A 1 89 ? -6.57 25.25 19.391 1 86.56 89 LEU A C 1
ATOM 702 O O . LEU A 1 89 ? -6.531 24.375 18.516 1 86.56 89 LEU A O 1
ATOM 706 N N . GLU A 1 90 ? -7.441 26.219 19.422 1 89.31 90 GLU A N 1
ATOM 707 C CA . GLU A 1 90 ? -8.453 26.297 18.375 1 89.31 90 GLU A CA 1
ATOM 708 C C . GLU A 1 90 ? -7.84 26.688 17.031 1 89.31 90 GLU A C 1
ATOM 710 O O . GLU A 1 90 ? -8.438 26.469 15.977 1 89.31 90 GLU A O 1
ATOM 715 N N . ASP A 1 91 ? -6.633 27.297 17.125 1 92.81 91 ASP A N 1
ATOM 716 C CA . ASP A 1 91 ? -5.941 27.719 15.914 1 92.81 91 ASP A CA 1
ATOM 717 C C . ASP A 1 91 ? -5.031 26.609 15.383 1 92.81 91 ASP A C 1
ATOM 719 O O . ASP A 1 91 ? -4.23 26.844 14.469 1 92.81 91 ASP A O 1
ATOM 723 N N . VAL A 1 92 ? -5.133 25.453 15.969 1 94.31 92 VAL A N 1
ATOM 724 C CA . VAL A 1 92 ? -4.371 24.297 15.508 1 94.31 92 VAL A CA 1
ATOM 725 C C . VAL A 1 92 ? -5.316 23.266 14.883 1 94.31 92 VAL A C 1
ATOM 727 O O . VAL A 1 92 ? -6.262 22.812 15.531 1 94.31 92 VAL A O 1
ATOM 730 N N . VAL A 1 93 ? -5.02 22.969 13.641 1 94.94 93 VAL A N 1
ATOM 731 C CA . VAL A 1 93 ? -5.82 22 12.914 1 94.94 93 VAL A CA 1
ATOM 732 C C . VAL A 1 93 ? -4.984 20.75 12.625 1 94.94 93 VAL A C 1
ATOM 734 O O . VAL A 1 93 ? -3.883 20.844 12.086 1 94.94 93 VAL A O 1
ATOM 737 N N . HIS A 1 94 ? -5.441 19.672 13.07 1 93.94 94 HIS A N 1
ATOM 738 C CA . HIS A 1 94 ? -4.855 18.375 12.75 1 93.94 94 HIS A CA 1
ATOM 739 C C . HIS A 1 94 ? -5.934 17.359 12.398 1 93.94 94 HIS A C 1
ATOM 741 O O . HIS A 1 94 ? -7.121 17.594 12.633 1 93.94 94 HIS A O 1
ATOM 747 N N . PRO A 1 95 ? -5.594 16.25 11.859 1 95.38 95 PRO A N 1
ATOM 748 C CA . PRO A 1 95 ? -6.566 15.352 11.227 1 95.38 95 PRO A CA 1
ATOM 749 C C . PRO A 1 95 ? -7.66 14.898 12.188 1 95.38 95 PRO A C 1
ATOM 751 O O . PRO A 1 95 ? -8.844 14.914 11.836 1 95.38 95 PRO A O 1
ATOM 754 N N . VAL A 1 96 ? -7.34 14.5 13.383 1 95 96 VAL A N 1
ATOM 755 C CA . VAL A 1 96 ? -8.359 13.953 14.266 1 95 96 VAL A CA 1
ATOM 756 C C . VAL A 1 96 ? -9.391 15.031 14.602 1 95 96 VAL A C 1
ATOM 758 O O . VAL A 1 96 ? -10.586 14.75 14.672 1 95 96 VAL A O 1
ATOM 761 N N . ARG A 1 97 ? -8.992 16.266 14.773 1 93.38 97 ARG A N 1
ATOM 762 C CA . ARG A 1 97 ? -9.914 17.359 15.047 1 93.38 97 ARG A CA 1
ATOM 763 C C . ARG A 1 97 ? -10.852 17.578 13.859 1 93.38 97 ARG A C 1
ATOM 765 O O . ARG A 1 97 ? -12.062 17.75 14.047 1 93.38 97 ARG A O 1
ATOM 772 N N . SER A 1 98 ? -10.266 17.594 12.703 1 95.56 98 SER A N 1
ATOM 773 C CA . SER A 1 98 ? -11.055 17.781 11.492 1 95.56 98 SER A CA 1
ATOM 774 C C . SER A 1 98 ? -12.047 16.656 11.289 1 95.56 98 SER A C 1
ATOM 776 O O . SER A 1 98 ? -13.188 16.875 10.883 1 95.56 98 SER A O 1
ATOM 778 N N . ILE A 1 99 ? -11.648 15.438 11.562 1 97.38 99 ILE A N 1
ATOM 779 C CA . ILE A 1 99 ? -12.508 14.266 11.406 1 97.38 99 ILE A CA 1
ATOM 780 C C . ILE A 1 99 ? -13.664 14.344 12.398 1 97.38 99 ILE A C 1
ATOM 782 O O . ILE A 1 99 ? -14.82 14.094 12.031 1 97.38 99 ILE A O 1
ATOM 786 N N . ILE A 1 100 ? -13.383 14.727 13.648 1 96.69 100 ILE A N 1
ATOM 787 C CA . ILE A 1 100 ? -14.414 14.852 14.672 1 96.69 100 ILE A CA 1
ATOM 788 C C . ILE A 1 100 ? -15.453 15.891 14.234 1 96.69 100 ILE A C 1
ATOM 790 O O . ILE A 1 100 ? -16.656 15.641 14.328 1 96.69 100 ILE A O 1
ATOM 794 N N . THR A 1 101 ? -14.969 17.016 13.734 1 96.19 101 THR A N 1
ATOM 795 C CA . THR A 1 101 ? -15.867 18.078 13.273 1 96.19 101 THR A CA 1
ATOM 796 C C . THR A 1 101 ? -16.766 17.562 12.148 1 96.19 101 THR A C 1
ATOM 798 O O . THR A 1 101 ? -17.969 17.797 12.156 1 96.19 101 THR A O 1
ATOM 801 N N . TYR A 1 102 ? -16.234 16.812 11.195 1 97.25 102 TYR A N 1
ATOM 802 C CA . TYR A 1 102 ? -16.984 16.25 10.078 1 97.25 102 TYR A CA 1
ATOM 803 C C . TYR A 1 102 ? -18.031 15.25 10.57 1 97.25 102 TYR A C 1
ATOM 805 O O . TYR A 1 102 ? -19.188 15.305 10.156 1 97.25 102 TYR A O 1
ATOM 813 N N . LEU A 1 103 ? -17.578 14.344 11.453 1 98.25 103 LEU A N 1
ATOM 814 C CA . LEU A 1 103 ? -18.484 13.312 11.969 1 98.25 103 LEU A CA 1
ATOM 815 C C . LEU A 1 103 ? -19.656 13.945 12.695 1 98.25 103 LEU A C 1
ATOM 817 O O . LEU A 1 103 ? -20.781 13.453 12.602 1 98.25 103 LEU A O 1
ATOM 821 N N . ARG A 1 104 ? -19.422 15.031 13.406 1 97.62 104 ARG A N 1
ATOM 822 C CA . ARG A 1 104 ? -20.5 15.758 14.07 1 97.62 104 ARG A CA 1
ATOM 823 C C . ARG A 1 104 ? -21.438 16.406 13.047 1 97.62 104 ARG A C 1
ATOM 825 O O . ARG A 1 104 ? -22.656 16.359 13.211 1 97.62 104 ARG A O 1
ATOM 832 N N . GLN A 1 105 ? -20.906 16.953 12.055 1 96.12 105 GLN A N 1
ATOM 833 C CA . GLN A 1 105 ? -21.672 17.656 11.016 1 96.12 105 GLN A CA 1
ATOM 834 C C . GLN A 1 105 ? -22.656 16.703 10.344 1 96.12 105 GLN A C 1
ATOM 836 O O . GLN A 1 105 ? -23.797 17.094 10.047 1 96.12 105 GLN A O 1
ATOM 841 N N . ILE A 1 106 ? -22.234 15.469 10.102 1 96.5 106 ILE A N 1
ATOM 842 C CA . ILE A 1 106 ? -23.109 14.547 9.383 1 96.5 106 ILE A CA 1
ATOM 843 C C . ILE A 1 106 ? -23.938 13.734 10.383 1 96.5 106 ILE A C 1
ATOM 845 O O . ILE A 1 106 ? -24.609 12.773 10 1 96.5 106 ILE A O 1
ATOM 849 N N . GLU A 1 107 ? -23.797 14.109 11.648 1 97.69 107 GLU A N 1
ATOM 850 C CA . GLU A 1 107 ? -24.5 13.406 12.719 1 97.69 107 GLU A CA 1
ATOM 851 C C . GLU A 1 107 ? -24.266 11.906 12.648 1 97.69 107 GLU A C 1
ATOM 853 O O . GLU A 1 107 ? -25.203 11.117 12.68 1 97.69 107 GLU A O 1
ATOM 858 N N . PHE A 1 108 ? -22.984 11.625 12.516 1 98 108 PHE A N 1
ATOM 859 C CA . PHE A 1 108 ? -22.594 10.227 12.383 1 98 108 PHE A CA 1
ATOM 860 C C . PHE A 1 108 ? -23 9.438 13.625 1 98 108 PHE A C 1
ATOM 862 O O . PHE A 1 108 ? -22.734 9.852 14.75 1 98 108 PHE A O 1
ATOM 869 N N . ASP A 1 109 ? -23.719 8.359 13.297 1 95.62 109 ASP A N 1
ATOM 870 C CA . ASP A 1 109 ? -24.141 7.434 14.344 1 95.62 109 ASP A CA 1
ATOM 871 C C . ASP A 1 109 ? -23.781 5.992 13.984 1 95.62 109 ASP A C 1
ATOM 873 O O . ASP A 1 109 ? -24.422 5.383 13.125 1 95.62 109 ASP A O 1
ATOM 877 N N . GLY A 1 110 ? -22.656 5.504 14.445 1 96.88 110 GLY A N 1
ATOM 878 C CA . GLY A 1 110 ? -22.203 4.148 14.164 1 96.88 110 GLY A CA 1
ATOM 879 C C . GLY A 1 110 ? -20.875 3.814 14.797 1 96.88 110 GLY A C 1
ATOM 880 O O . GLY A 1 110 ? -20.297 4.629 15.523 1 96.88 110 GLY A O 1
ATOM 881 N N . LEU A 1 111 ? -20.516 2.623 14.602 1 98.38 111 LEU A N 1
ATOM 882 C CA . LEU A 1 111 ? -19.25 2.119 15.109 1 98.38 111 LEU A CA 1
ATOM 883 C C . LEU A 1 111 ? -18.109 2.465 14.156 1 98.38 111 LEU A C 1
ATOM 885 O O . LEU A 1 111 ? -18.25 2.35 12.938 1 98.38 111 LEU A O 1
ATOM 889 N N . ILE A 1 112 ? -17 3.016 14.727 1 98.81 112 ILE A N 1
ATOM 890 C CA . ILE A 1 112 ? -15.828 3.393 13.938 1 98.81 112 ILE A CA 1
ATOM 891 C C . ILE A 1 112 ? -14.711 2.373 14.156 1 98.81 112 ILE A C 1
ATOM 893 O O . ILE A 1 112 ? -14.336 2.092 15.297 1 98.81 112 ILE A O 1
ATOM 897 N N . TYR A 1 113 ? -14.258 1.692 13.117 1 98.81 113 TYR A N 1
ATOM 898 C CA . TYR A 1 113 ? -13.008 0.939 13.156 1 98.81 113 TYR A CA 1
ATOM 899 C C . TYR A 1 113 ? -11.82 1.842 12.859 1 98.81 113 TYR A C 1
ATOM 901 O O . TYR A 1 113 ? -11.719 2.406 11.773 1 98.81 113 TYR A O 1
ATOM 909 N N . CYS A 1 114 ? -10.945 1.959 13.82 1 98.56 114 CYS A N 1
ATOM 910 C CA . CYS A 1 114 ? -9.93 3 13.734 1 98.56 114 CYS A CA 1
ATOM 911 C C . CYS A 1 114 ? -8.523 2.4 13.789 1 98.56 114 CYS A C 1
ATOM 913 O O . CYS A 1 114 ? -8.172 1.739 14.766 1 98.56 114 CYS A O 1
ATOM 915 N N . MET A 1 115 ? -7.801 2.578 12.711 1 97.75 115 MET A N 1
ATOM 916 C CA . MET A 1 115 ? -6.375 2.264 12.664 1 97.75 115 MET A CA 1
ATOM 917 C C . MET A 1 115 ? -5.535 3.527 12.812 1 97.75 115 MET A C 1
ATOM 919 O O . MET A 1 115 ? -5.227 4.191 11.82 1 97.75 115 MET A O 1
ATOM 923 N N . ALA A 1 116 ? -5.176 3.861 13.953 1 96.5 116 ALA A N 1
ATOM 924 C CA . ALA A 1 116 ? -4.457 5.066 14.359 1 96.5 116 ALA A CA 1
ATOM 925 C C . ALA A 1 116 ? -3.83 4.891 15.742 1 96.5 116 ALA A C 1
ATOM 927 O O . ALA A 1 116 ? -3.857 3.795 16.312 1 96.5 116 ALA A O 1
ATOM 928 N N . THR A 1 117 ? -3.188 5.902 16.281 1 94.25 117 THR A N 1
ATOM 929 C CA . THR A 1 117 ? -2.598 5.848 17.609 1 94.25 117 THR A CA 1
ATOM 930 C C . THR A 1 117 ? -3.684 5.816 18.688 1 94.25 117 THR A C 1
ATOM 932 O O . THR A 1 117 ? -4.84 6.156 18.422 1 94.25 117 THR A O 1
ATOM 935 N N . GLU A 1 118 ? -3.266 5.367 19.859 1 93.38 118 GLU A N 1
ATOM 936 C CA . GLU A 1 118 ? -4.211 5.375 20.969 1 93.38 118 GLU A CA 1
ATOM 937 C C . GLU A 1 118 ? -4.688 6.789 21.281 1 93.38 118 GLU A C 1
ATOM 939 O O . GLU A 1 118 ? -5.855 7 21.609 1 93.38 118 GLU A O 1
ATOM 944 N N . ALA A 1 119 ? -3.814 7.758 21.203 1 90.69 119 ALA A N 1
ATOM 945 C CA . ALA A 1 119 ? -4.184 9.156 21.438 1 90.69 119 ALA A CA 1
ATOM 946 C C . ALA A 1 119 ? -5.262 9.602 2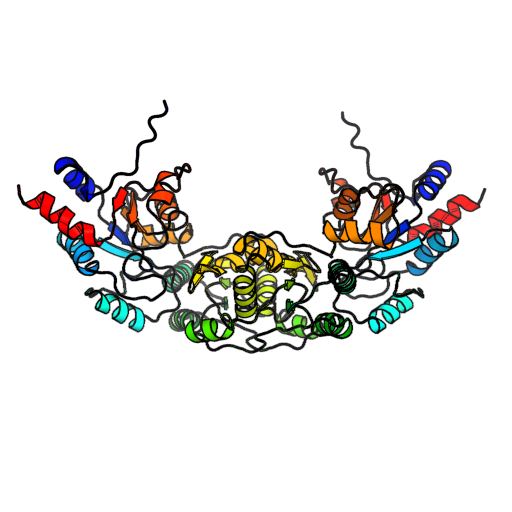0.453 1 90.69 119 ALA A C 1
ATOM 948 O O . ALA A 1 119 ? -6.195 10.312 20.828 1 90.69 119 ALA A O 1
ATOM 949 N N . PHE A 1 120 ? -5.145 9.211 19.234 1 94.62 120 PHE A N 1
ATOM 950 C CA . PHE A 1 120 ? -6.125 9.508 18.188 1 94.62 120 PHE A CA 1
ATOM 951 C C . PHE A 1 120 ? -7.48 8.898 18.531 1 94.62 120 PHE A C 1
ATOM 953 O O . PHE A 1 120 ? -8.5 9.586 18.5 1 94.62 120 PHE A O 1
ATOM 960 N N . LYS A 1 121 ? -7.484 7.66 18.875 1 96.5 121 LYS A N 1
ATOM 961 C CA . LYS A 1 121 ? -8.711 6.945 19.219 1 96.5 121 LYS A CA 1
ATOM 962 C C . LYS A 1 121 ? -9.375 7.555 20.453 1 96.5 121 LYS A C 1
ATOM 964 O O . LYS A 1 121 ? -10.602 7.691 20.484 1 96.5 121 LYS A O 1
ATOM 969 N N . ASP A 1 122 ? -8.562 7.898 21.406 1 94.56 122 ASP A N 1
ATOM 970 C CA . ASP A 1 122 ? -9.086 8.516 22.625 1 94.56 122 ASP A CA 1
ATOM 971 C C . ASP A 1 122 ? -9.773 9.844 22.312 1 94.56 122 ASP A C 1
ATOM 973 O O . ASP A 1 122 ? -10.773 10.195 22.938 1 94.56 122 ASP A O 1
ATOM 977 N N . SER A 1 123 ? -9.188 10.594 21.406 1 94.19 123 SER A N 1
ATOM 978 C CA . SER A 1 123 ? -9.812 11.844 20.984 1 94.19 123 SER A CA 1
ATOM 979 C C . SER A 1 123 ? -11.195 11.602 20.391 1 94.19 123 SER A C 1
ATOM 981 O O . SER A 1 123 ? -12.148 12.328 20.703 1 94.19 123 SER A O 1
ATOM 983 N N . LEU A 1 124 ? -11.359 10.578 19.578 1 96.94 124 LEU A N 1
ATOM 984 C CA . LEU A 1 124 ? -12.648 10.219 19 1 96.94 124 LEU A CA 1
ATOM 985 C C . LEU A 1 124 ? -13.633 9.797 20.078 1 96.94 124 LEU A C 1
ATOM 987 O O . LEU A 1 124 ? -14.781 10.242 20.094 1 96.94 124 LEU A O 1
ATOM 991 N N . ARG A 1 125 ? -13.125 8.961 21.016 1 97.5 125 ARG A N 1
ATOM 992 C CA . ARG A 1 125 ? -13.977 8.492 22.109 1 97.5 125 ARG A CA 1
ATOM 993 C C . ARG A 1 125 ? -14.43 9.648 22.984 1 97.5 125 ARG A C 1
ATOM 995 O O . ARG A 1 125 ? -15.602 9.727 23.359 1 97.5 125 ARG A O 1
ATOM 1002 N N . SER A 1 126 ? -13.508 10.523 23.312 1 95.44 126 SER A N 1
ATOM 1003 C CA . SER A 1 126 ? -13.812 11.68 24.141 1 95.44 126 SER A CA 1
ATOM 1004 C C . SER A 1 126 ? -14.852 12.578 23.469 1 95.44 126 SER A C 1
ATOM 1006 O O . SER A 1 126 ? -15.609 13.273 24.141 1 95.44 126 SER A O 1
ATOM 1008 N N . ALA A 1 127 ? -14.883 12.555 22.172 1 96.44 127 ALA A N 1
ATOM 1009 C CA . ALA A 1 127 ? -15.844 13.352 21.406 1 96.44 127 ALA A CA 1
ATOM 1010 C C . ALA A 1 127 ? -17.203 12.656 21.328 1 96.44 127 ALA A C 1
ATOM 101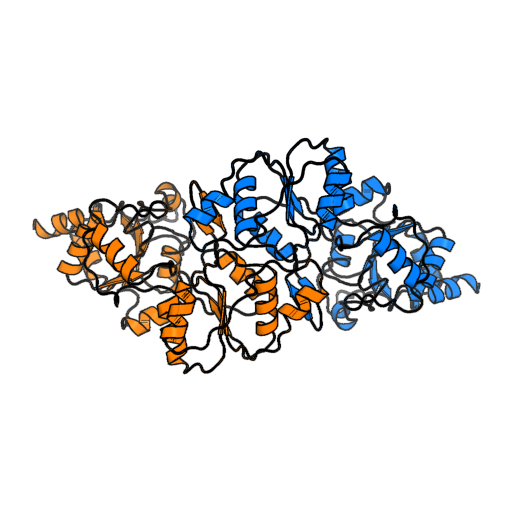2 O O . ALA A 1 127 ? -18.156 13.195 20.75 1 96.44 127 ALA A O 1
ATOM 1013 N N . GLY A 1 128 ? -17.328 11.422 21.859 1 98 128 GLY A N 1
ATOM 1014 C CA . GLY A 1 128 ? -18.609 10.758 21.984 1 98 128 GLY A CA 1
ATOM 1015 C C . GLY A 1 128 ? -18.812 9.656 20.953 1 98 128 GLY A C 1
ATOM 1016 O O . GLY A 1 128 ? -19.891 9.055 20.875 1 98 128 GLY A O 1
ATOM 1017 N N . PHE A 1 129 ? -17.797 9.375 20.234 1 98.62 129 PHE A N 1
ATOM 1018 C CA . PHE A 1 129 ? -17.938 8.359 19.188 1 98.62 129 PHE A CA 1
ATOM 1019 C C . PHE A 1 129 ? -17.531 6.984 19.719 1 98.62 129 PHE A C 1
ATOM 1021 O O . PHE A 1 129 ? -16.688 6.883 20.609 1 98.62 129 PHE A O 1
ATOM 1028 N N . LYS A 1 130 ? -18.141 5.934 19.219 1 98.62 130 LYS A N 1
ATOM 1029 C CA . LYS A 1 130 ? -17.797 4.551 19.547 1 98.62 130 LYS A CA 1
ATOM 1030 C C . LYS A 1 130 ? -16.703 4.027 18.625 1 98.62 130 LYS A C 1
ATOM 1032 O O . LYS A 1 130 ? -16.859 4.035 17.406 1 98.62 130 LYS A O 1
ATOM 1037 N N . VAL A 1 131 ? -15.617 3.605 19.234 1 98.62 131 VAL A N 1
ATOM 1038 C CA . VAL A 1 131 ? -14.438 3.262 18.453 1 98.62 131 VAL A CA 1
ATOM 1039 C C . VAL A 1 131 ? -13.969 1.854 18.812 1 98.62 131 VAL A C 1
ATOM 1041 O O . VAL A 1 131 ? -13.898 1.503 20 1 98.62 131 VAL A O 1
ATOM 1044 N N . ILE A 1 132 ? -13.703 1.024 17.812 1 98 132 ILE A N 1
ATOM 1045 C CA . ILE A 1 132 ? -13.039 -0.26 18 1 98 132 ILE A CA 1
ATOM 1046 C C . ILE A 1 132 ? -11.758 -0.305 17.172 1 98 132 ILE A C 1
ATOM 1048 O O . ILE A 1 132 ? -11.562 0.516 16.266 1 98 132 ILE A O 1
ATOM 1052 N N . ASP A 1 133 ? -10.852 -1.129 17.531 1 96.44 133 ASP A N 1
ATOM 1053 C CA . ASP A 1 133 ? -9.586 -1.346 16.828 1 96.44 133 ASP A CA 1
ATOM 1054 C C . ASP A 1 133 ? -9.133 -2.797 16.953 1 96.44 133 ASP A C 1
ATOM 1056 O O . ASP A 1 133 ? -9.898 -3.66 17.391 1 96.44 133 ASP A O 1
ATOM 1060 N N . GLY A 1 134 ? -7.883 -3.078 16.438 1 91.94 134 GLY A N 1
ATOM 1061 C CA . GLY A 1 134 ? -7.305 -4.41 16.531 1 91.94 134 GLY A CA 1
ATOM 1062 C C . GLY A 1 134 ? -7.504 -5.238 15.281 1 91.94 134 GLY A C 1
ATOM 1063 O O . GLY A 1 134 ? -8.023 -4.742 14.281 1 91.94 134 GLY A O 1
ATOM 1064 N N . PRO A 1 135 ? -7 -6.469 15.25 1 93.5 135 PRO A N 1
ATOM 1065 C CA . PRO A 1 135 ? -6.371 -7.113 16.406 1 93.5 135 PRO A CA 1
ATOM 1066 C C . PRO A 1 135 ? -5.004 -6.523 16.734 1 93.5 135 PRO A C 1
ATOM 1068 O O . PRO A 1 135 ? -4.211 -6.238 15.836 1 93.5 135 PRO A O 1
ATOM 1071 N N . ASN A 1 136 ? -4.742 -6.312 18 1 93.06 136 ASN A N 1
ATOM 1072 C CA . ASN A 1 136 ? -3.451 -5.832 18.484 1 93.06 136 ASN A CA 1
ATOM 1073 C C . ASN A 1 136 ? -2.662 -6.945 19.156 1 93.06 136 ASN A C 1
ATOM 1075 O O . ASN A 1 136 ? -2.234 -6.797 20.312 1 93.06 136 ASN A O 1
ATOM 1079 N N . LYS A 1 137 ? -2.568 -7.988 18.547 1 94.56 137 LYS A N 1
ATOM 1080 C CA . LYS A 1 137 ? -1.828 -9.18 18.953 1 94.56 137 LYS A CA 1
ATOM 1081 C C . LYS A 1 137 ? -1.247 -9.906 17.75 1 94.56 137 LYS A C 1
ATOM 1083 O O . LYS A 1 137 ? -1.663 -9.664 16.609 1 94.56 137 LYS A O 1
ATOM 1088 N N . ILE A 1 138 ? -0.274 -10.75 18.031 1 95.25 138 ILE A N 1
ATOM 1089 C CA . ILE A 1 138 ? 0.264 -11.617 16.984 1 95.25 138 ILE A CA 1
ATOM 1090 C C . ILE A 1 138 ? -0.667 -12.805 16.766 1 95.25 138 ILE A C 1
ATOM 1092 O O . ILE A 1 138 ? -0.979 -13.531 17.719 1 95.25 138 ILE A O 1
ATOM 1096 N N . LEU A 1 139 ? -1.115 -13.008 15.555 1 95.44 139 LEU A N 1
ATOM 1097 C CA . LEU A 1 139 ? -2.033 -14.094 15.25 1 95.44 139 LEU A CA 1
ATOM 1098 C C . LEU A 1 139 ? -1.27 -15.367 14.898 1 95.44 139 LEU A C 1
ATOM 1100 O O . LEU A 1 139 ? -0.171 -15.297 14.336 1 95.44 139 LEU A O 1
ATOM 1104 N N . GLU A 1 140 ? -1.931 -16.469 15.219 1 94.19 140 GLU A N 1
ATOM 1105 C CA . GLU A 1 140 ? -1.434 -17.719 14.648 1 94.19 140 GLU A CA 1
ATOM 1106 C C . GLU A 1 140 ? -1.465 -17.672 13.125 1 94.19 140 GLU A C 1
ATOM 1108 O O . GLU A 1 140 ? -2.404 -17.141 12.531 1 94.19 140 GLU A O 1
ATOM 1113 N N . GLU A 1 141 ? -0.478 -18.312 12.57 1 90.62 141 GLU A N 1
ATOM 1114 C CA . GLU A 1 141 ? -0.341 -18.25 11.117 1 90.62 141 GLU A CA 1
ATOM 1115 C C . GLU A 1 141 ? -1.263 -19.25 10.43 1 90.62 141 GLU A C 1
ATOM 1117 O O . GLU A 1 141 ? -0.802 -20.281 9.914 1 90.62 141 GLU A O 1
ATOM 1122 N N . SER A 1 142 ? -2.473 -18.984 10.305 1 88.94 142 SER A N 1
ATOM 1123 C CA . SER A 1 142 ? -3.461 -19.797 9.609 1 88.94 142 SER A CA 1
ATOM 1124 C C . SER A 1 142 ? -4.613 -18.953 9.086 1 88.94 142 SER A C 1
ATOM 1126 O O . SER A 1 142 ? -5.031 -18 9.75 1 88.94 142 SER A O 1
ATOM 1128 N N . PHE A 1 143 ? -5.102 -19.312 8.008 1 86.62 143 PHE A N 1
ATOM 1129 C CA . PHE A 1 143 ? -6.195 -18.547 7.402 1 86.62 143 PHE A CA 1
ATOM 1130 C C . PHE A 1 143 ? -7.461 -18.672 8.242 1 86.62 143 PHE A C 1
ATOM 1132 O O . PHE A 1 143 ? -8.273 -17.734 8.273 1 86.62 143 PHE A O 1
ATOM 1139 N N . SER A 1 144 ? -7.598 -19.797 8.852 1 89.38 144 SER A N 1
ATOM 1140 C CA . SER A 1 144 ? -8.734 -19.969 9.75 1 89.38 144 SER A CA 1
ATOM 1141 C C . SER A 1 144 ? -8.695 -18.953 10.891 1 89.38 144 SER A C 1
ATOM 1143 O O . SER A 1 144 ? -9.719 -18.359 11.242 1 89.38 144 SER A O 1
ATOM 1145 N N . GLU A 1 145 ? -7.496 -18.797 11.477 1 92.69 145 GLU A N 1
ATOM 1146 C CA . GLU A 1 145 ? -7.324 -17.797 12.531 1 92.69 145 GLU A CA 1
ATOM 1147 C C . GLU A 1 145 ? -7.566 -16.391 12.008 1 92.69 145 GLU A C 1
ATOM 1149 O O . GLU A 1 145 ? -8.219 -15.578 12.672 1 92.69 145 GLU A O 1
ATOM 1154 N N . LEU A 1 146 ? -7.035 -16.125 10.828 1 93.81 146 LEU A N 1
ATOM 1155 C CA . LEU A 1 146 ? -7.254 -14.828 10.195 1 93.81 146 LEU A CA 1
ATOM 1156 C C . LEU A 1 146 ? -8.742 -14.562 9.992 1 93.81 146 LEU A C 1
ATOM 1158 O O . LEU A 1 146 ? -9.25 -13.5 10.352 1 93.81 146 LEU A O 1
ATOM 1162 N N . ALA A 1 147 ? -9.484 -15.531 9.461 1 92.88 147 ALA A N 1
ATOM 1163 C CA . ALA A 1 147 ? -10.914 -15.406 9.18 1 92.88 147 ALA A CA 1
ATOM 1164 C C . ALA A 1 147 ? -11.695 -15.102 10.453 1 92.88 147 ALA A C 1
ATOM 1166 O O . ALA A 1 147 ? -12.602 -14.258 10.445 1 92.88 147 ALA A O 1
ATOM 1167 N N . ARG A 1 148 ? -11.336 -15.766 11.539 1 93 148 ARG A N 1
ATOM 1168 C CA . ARG A 1 148 ? -12.016 -15.586 12.812 1 93 148 ARG A CA 1
ATOM 1169 C C . ARG A 1 148 ? -11.859 -14.156 13.32 1 93 148 ARG A C 1
ATOM 1171 O O . ARG A 1 148 ? -12.766 -13.617 13.961 1 93 148 ARG A O 1
ATOM 1178 N N . ASN A 1 149 ? -10.742 -13.562 12.977 1 93.44 149 ASN A N 1
ATOM 1179 C CA . ASN A 1 149 ? -10.445 -12.227 13.492 1 93.44 149 ASN A CA 1
ATOM 1180 C C . ASN A 1 149 ? -11 -11.141 12.578 1 93.44 149 ASN A C 1
ATOM 1182 O O . ASN A 1 149 ? -11.289 -10.031 13.039 1 93.44 149 ASN A O 1
ATOM 1186 N N . VAL A 1 150 ? -11.195 -11.438 11.289 1 93.31 150 VAL A N 1
ATOM 1187 C CA . VAL A 1 150 ? -11.539 -10.359 10.375 1 93.31 150 VAL A CA 1
ATOM 1188 C C . VAL A 1 150 ? -13.039 -10.398 10.078 1 93.31 150 VAL A C 1
ATOM 1190 O O . VAL A 1 150 ? -13.641 -9.367 9.75 1 93.31 150 VAL A O 1
ATOM 1193 N N . PHE A 1 151 ? -13.648 -11.586 10.117 1 92.81 151 PHE A N 1
ATOM 1194 C CA . PHE A 1 151 ? -15.086 -11.703 9.914 1 92.81 151 PHE A CA 1
ATOM 1195 C C . PHE A 1 151 ? -15.828 -11.672 11.242 1 92.81 151 PHE A C 1
ATOM 1197 O O . PHE A 1 151 ? -16.531 -12.625 11.586 1 92.81 151 PHE A O 1
ATOM 1204 N N . ASP A 1 152 ? -15.789 -10.602 11.984 1 90.81 152 ASP A N 1
ATOM 1205 C CA . ASP A 1 152 ? -16.359 -10.508 13.32 1 90.81 152 ASP A CA 1
ATOM 1206 C C . ASP A 1 152 ? -17.797 -9.992 13.266 1 90.81 152 ASP A C 1
ATOM 1208 O O . ASP A 1 152 ? -18.484 -9.945 14.289 1 90.81 152 ASP A O 1
ATOM 1212 N N . LYS A 1 153 ? -18.375 -9.477 12.141 1 89.31 153 LYS A N 1
ATOM 1213 C CA . LYS A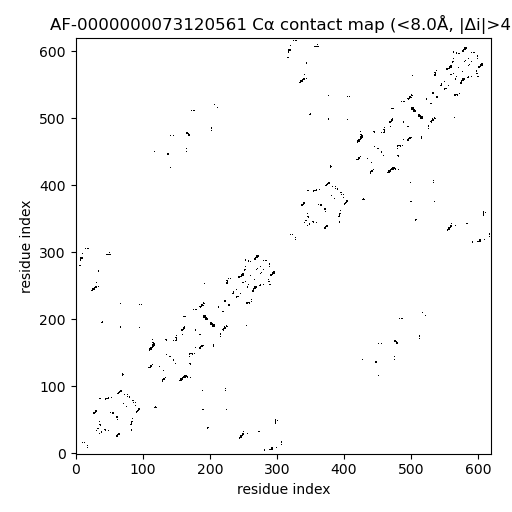 1 153 ? -19.75 -9.078 11.859 1 89.31 153 LYS A CA 1
ATOM 1214 C C . LYS A 1 153 ? -20.125 -7.828 12.656 1 89.31 153 LYS A C 1
ATOM 1216 O O . LYS A 1 153 ? -21.312 -7.578 12.898 1 89.31 153 LYS A O 1
ATOM 1221 N N . GLU A 1 154 ? -19.125 -7.105 13.211 1 94.81 154 GLU A N 1
ATOM 1222 C CA . GLU A 1 154 ? -19.422 -5.828 13.852 1 94.81 154 GLU A CA 1
ATOM 1223 C C . GLU A 1 154 ? -20.016 -4.836 12.852 1 94.81 154 GLU A C 1
ATOM 1225 O O . GLU A 1 154 ? -19.578 -4.77 11.703 1 94.81 154 GLU A O 1
ATOM 1230 N N . PRO A 1 155 ? -20.969 -4.113 13.281 1 96.12 155 PRO A N 1
ATOM 1231 C CA . PRO A 1 155 ? -21.641 -3.188 12.367 1 96.12 155 PRO A CA 1
ATOM 1232 C C . PRO A 1 155 ? -20.891 -1.877 12.188 1 96.12 155 PRO A C 1
ATOM 1234 O O . PRO A 1 155 ? -21.422 -0.804 12.484 1 96.12 155 PRO A O 1
ATOM 1237 N N . VAL A 1 156 ? -19.75 -1.927 11.656 1 98.12 156 VAL A N 1
ATOM 1238 C CA . VAL A 1 156 ? -18.891 -0.765 11.453 1 98.12 156 VAL A CA 1
ATOM 1239 C C . VAL A 1 156 ? -19.422 0.084 10.305 1 98.12 156 VAL A C 1
ATOM 1241 O O . VAL A 1 156 ? -19.75 -0.44 9.234 1 98.12 156 VAL A O 1
ATOM 1244 N N . ARG A 1 157 ? -19.422 1.388 10.539 1 98.12 157 ARG A N 1
ATOM 1245 C CA . ARG A 1 157 ? -19.969 2.291 9.531 1 98.12 157 ARG A CA 1
ATOM 1246 C C . ARG A 1 157 ? -18.906 3.258 9.031 1 98.12 157 ARG A C 1
ATOM 1248 O O . ARG A 1 157 ? -19.141 4.012 8.086 1 98.12 157 ARG A O 1
ATOM 1255 N N . ALA A 1 158 ? -17.75 3.266 9.672 1 98.69 158 ALA A N 1
ATOM 1256 C CA . ALA A 1 158 ? -16.625 4.07 9.195 1 98.69 158 ALA A CA 1
ATOM 1257 C C . ALA A 1 158 ? -15.305 3.391 9.508 1 98.69 158 ALA A C 1
ATOM 1259 O O . ALA A 1 158 ? -15.133 2.797 10.57 1 98.69 158 ALA A O 1
ATOM 1260 N N . VAL A 1 159 ? -14.469 3.432 8.586 1 98.75 159 VAL A N 1
ATOM 1261 C CA . VAL A 1 159 ? -13.078 3.023 8.758 1 98.75 159 VAL A CA 1
ATOM 1262 C C . VAL A 1 159 ? -12.172 4.25 8.711 1 98.75 159 VAL A C 1
ATOM 1264 O O . VAL A 1 159 ? -12.227 5.035 7.762 1 98.75 159 VAL A O 1
ATOM 1267 N N . VAL A 1 160 ? -11.367 4.469 9.75 1 98.62 160 VAL A N 1
ATOM 1268 C CA . VAL A 1 160 ? -10.445 5.598 9.828 1 98.62 160 VAL A CA 1
ATOM 1269 C C . VAL A 1 160 ? -9.008 5.098 9.781 1 98.62 160 VAL A C 1
ATOM 1271 O O . VAL A 1 160 ? -8.641 4.164 10.5 1 98.62 160 VAL A O 1
ATOM 1274 N N . VAL A 1 161 ? -8.242 5.688 8.945 1 98.12 161 VAL A N 1
ATOM 1275 C CA . VAL A 1 161 ? -6.836 5.328 8.812 1 98.12 161 VAL A CA 1
ATOM 1276 C C . VAL A 1 161 ? -5.961 6.547 9.094 1 98.12 161 VAL A C 1
ATOM 1278 O O . VAL A 1 161 ? -6.164 7.613 8.508 1 98.12 161 VAL A O 1
ATOM 1281 N N . ASP A 1 162 ? -5.043 6.449 9.945 1 97.25 162 ASP A N 1
ATOM 1282 C CA . ASP A 1 162 ? -3.994 7.414 10.266 1 97.25 162 ASP A CA 1
ATOM 1283 C C . ASP A 1 162 ? -2.711 6.707 10.695 1 97.25 162 ASP A C 1
ATOM 1285 O O . ASP A 1 162 ? -2.518 5.523 10.398 1 97.25 162 ASP A O 1
ATOM 1289 N N . VAL A 1 163 ? -1.79 7.379 11.273 1 95.31 163 VAL A N 1
ATOM 1290 C CA . VAL A 1 163 ? -0.539 6.773 11.719 1 95.31 163 VAL A CA 1
ATOM 1291 C C . VAL A 1 163 ? -0.829 5.688 12.758 1 95.31 163 VAL A C 1
ATOM 1293 O O . VAL A 1 163 ? -1.479 5.949 13.773 1 95.31 163 VAL A O 1
ATOM 1296 N N . ASP A 1 164 ? -0.423 4.5 12.477 1 95.56 164 ASP A N 1
ATOM 1297 C CA . ASP A 1 164 ? -0.522 3.354 13.375 1 95.56 164 ASP A CA 1
ATOM 1298 C C . ASP A 1 164 ? 0.748 2.508 13.328 1 95.56 164 ASP A C 1
ATOM 1300 O O . ASP A 1 164 ? 0.966 1.759 12.375 1 95.56 164 ASP A O 1
ATOM 1304 N N . ILE A 1 165 ? 1.55 2.57 14.336 1 92.06 165 ILE A N 1
ATOM 1305 C CA . ILE A 1 165 ? 2.84 1.893 14.391 1 92.06 165 ILE A CA 1
ATOM 1306 C C . ILE A 1 165 ? 2.629 0.38 14.359 1 92.06 165 ILE A C 1
ATOM 1308 O O . ILE A 1 165 ? 3.496 -0.363 13.891 1 92.06 165 ILE A O 1
ATOM 1312 N N . ASN A 1 166 ? 1.477 -0.015 14.797 1 95.44 166 ASN A N 1
ATOM 1313 C CA . ASN A 1 166 ? 1.171 -1.44 14.859 1 95.44 166 ASN A CA 1
ATOM 1314 C C . ASN A 1 166 ? 0.13 -1.839 13.82 1 95.44 166 ASN A C 1
ATOM 1316 O O . ASN A 1 166 ? -0.604 -2.811 14.008 1 95.44 166 ASN A O 1
ATOM 1320 N N . LEU A 1 167 ? 0.01 -1.008 12.812 1 97.25 167 LEU A N 1
ATOM 1321 C CA . LEU A 1 167 ? -0.823 -1.428 11.695 1 97.25 167 LEU A CA 1
ATOM 1322 C C . LEU A 1 167 ? -0.372 -2.781 11.156 1 97.25 167 LEU A C 1
ATOM 1324 O O . LEU A 1 167 ? 0.828 -3.029 11.016 1 97.25 167 LEU A O 1
ATOM 1328 N N . SER A 1 168 ? -1.311 -3.709 10.883 1 97.06 168 SER A N 1
ATOM 1329 C CA . SER A 1 168 ? -0.97 -5.051 10.422 1 97.06 168 SER A CA 1
ATOM 1330 C C . SER A 1 168 ? -1.819 -5.453 9.219 1 97.06 168 SER A C 1
ATOM 1332 O O . SER A 1 168 ? -2.844 -4.824 8.938 1 97.06 168 SER A O 1
ATOM 1334 N N . SER A 1 169 ? -1.349 -6.484 8.547 1 96.69 169 SER A N 1
ATOM 1335 C CA . SER A 1 169 ? -2.123 -7.016 7.43 1 96.69 169 SER A CA 1
ATOM 1336 C C . SER A 1 169 ? -3.502 -7.48 7.887 1 96.69 169 SER A C 1
ATOM 1338 O O . SER A 1 169 ? -4.492 -7.293 7.176 1 96.69 169 SER A O 1
ATOM 1340 N N . SER A 1 170 ? -3.588 -8.062 9.07 1 96.69 170 SER A N 1
ATOM 1341 C CA . SER A 1 170 ? -4.875 -8.516 9.586 1 96.69 170 SER A CA 1
ATOM 1342 C C . SER A 1 170 ? -5.816 -7.344 9.828 1 96.69 170 SER A C 1
ATOM 1344 O O . SER A 1 170 ? -7.016 -7.434 9.547 1 96.69 170 SER A O 1
ATOM 1346 N N . LYS A 1 171 ? -5.281 -6.227 10.406 1 97.56 171 LYS A N 1
ATOM 1347 C CA . LYS A 1 171 ? -6.094 -5.023 10.578 1 97.56 171 LYS A CA 1
ATOM 1348 C C . LYS A 1 171 ? -6.566 -4.484 9.234 1 97.56 171 LYS A C 1
ATOM 1350 O O . LYS A 1 171 ? -7.719 -4.066 9.094 1 97.56 171 LYS A O 1
ATOM 1355 N N . MET A 1 172 ? -5.684 -4.496 8.266 1 98.06 172 MET A N 1
ATOM 1356 C CA . MET A 1 172 ? -6.004 -3.992 6.934 1 98.06 172 MET A CA 1
ATOM 1357 C C . MET A 1 172 ? -7.086 -4.844 6.277 1 98.06 172 MET A C 1
ATOM 1359 O O . MET A 1 172 ? -8.008 -4.312 5.652 1 98.06 172 MET A O 1
ATOM 1363 N N . ILE A 1 173 ? -6.938 -6.141 6.375 1 97.25 173 ILE A N 1
ATOM 1364 C CA . ILE A 1 173 ? -7.922 -7.047 5.793 1 97.25 173 ILE A CA 1
ATOM 1365 C C . ILE A 1 173 ? -9.266 -6.879 6.5 1 97.25 173 ILE A C 1
ATOM 1367 O O . ILE A 1 173 ? -10.312 -6.891 5.859 1 97.25 173 ILE A O 1
ATOM 1371 N N . ARG A 1 174 ? -9.227 -6.738 7.84 1 97.44 174 ARG A N 1
ATOM 1372 C CA . ARG A 1 174 ? -10.453 -6.473 8.594 1 97.44 174 ARG A CA 1
ATOM 1373 C C . ARG A 1 174 ? -11.133 -5.199 8.109 1 97.44 174 ARG A C 1
ATOM 1375 O O . ARG A 1 174 ? -12.344 -5.176 7.898 1 97.44 174 ARG A O 1
ATOM 1382 N N . ALA A 1 175 ? -10.344 -4.129 7.941 1 98.25 175 ALA A N 1
ATOM 1383 C CA . ALA A 1 175 ? -10.867 -2.877 7.395 1 98.25 175 ALA A CA 1
ATOM 1384 C C . ALA A 1 175 ? -11.5 -3.1 6.023 1 98.25 175 ALA A C 1
ATOM 1386 O O . ALA A 1 175 ? -12.578 -2.578 5.742 1 98.25 175 ALA A O 1
ATOM 1387 N N . ASP A 1 176 ? -10.789 -3.844 5.203 1 97.5 176 ASP A N 1
ATOM 1388 C CA . ASP A 1 176 ? -11.266 -4.156 3.859 1 97.5 176 ASP A CA 1
ATOM 1389 C C . ASP A 1 176 ? -12.617 -4.871 3.906 1 97.5 176 ASP A C 1
ATOM 1391 O O . ASP A 1 176 ? -13.484 -4.621 3.066 1 97.5 176 ASP A O 1
ATOM 1395 N N . VAL A 1 177 ? -12.844 -5.77 4.816 1 96.56 177 VAL A N 1
ATOM 1396 C CA . VAL A 1 177 ? -14.094 -6.5 4.992 1 96.56 177 VAL A CA 1
ATOM 1397 C C . VAL A 1 177 ? -15.219 -5.531 5.359 1 96.56 177 VAL A C 1
ATOM 1399 O O . VAL A 1 177 ? -16.312 -5.59 4.789 1 96.56 177 VAL A O 1
ATOM 1402 N N . TYR A 1 178 ? -14.938 -4.605 6.336 1 97.38 178 TYR A N 1
ATOM 1403 C CA . TYR A 1 178 ? -15.945 -3.623 6.723 1 97.38 178 TYR A CA 1
ATOM 1404 C C . TYR A 1 178 ? -16.359 -2.766 5.531 1 97.38 178 TYR A C 1
ATOM 1406 O O . TYR A 1 178 ? -17.531 -2.432 5.371 1 97.38 178 TYR A O 1
ATOM 1414 N N . LEU A 1 179 ? -15.438 -2.434 4.645 1 97.19 179 LEU A N 1
ATOM 1415 C CA . LEU A 1 179 ? -15.648 -1.516 3.529 1 97.19 179 LEU A CA 1
ATOM 1416 C C . LEU A 1 179 ? -16.438 -2.186 2.416 1 97.19 179 LEU A C 1
ATOM 1418 O O . LEU A 1 179 ? -16.844 -1.528 1.453 1 97.19 179 LEU A O 1
ATOM 1422 N N . ARG A 1 180 ? -16.656 -3.537 2.557 1 93.62 180 ARG A N 1
ATOM 1423 C CA . ARG A 1 180 ? -17.531 -4.219 1.613 1 93.62 180 ARG A CA 1
ATOM 1424 C C . ARG A 1 180 ? -18.969 -3.729 1.76 1 93.62 180 ARG A C 1
ATOM 1426 O O . ARG A 1 180 ? -19.766 -3.812 0.815 1 93.62 180 ARG A O 1
ATOM 1433 N N . HIS A 1 181 ? -19.312 -3.254 2.965 1 93.94 181 HIS A N 1
ATOM 1434 C CA . HIS A 1 181 ? -20.625 -2.666 3.166 1 93.94 181 HIS A CA 1
ATOM 1435 C C . HIS A 1 181 ? -20.734 -1.31 2.477 1 93.94 181 HIS A C 1
ATOM 1437 O O . HIS A 1 181 ? -19.938 -0.407 2.744 1 93.94 181 HIS A O 1
ATOM 1443 N N . PRO A 1 182 ? -21.703 -1.118 1.692 1 92.62 182 PRO A N 1
ATOM 1444 C CA . PRO A 1 182 ? -21.781 0.089 0.865 1 92.62 182 PRO A CA 1
ATOM 1445 C C . PRO A 1 182 ? -21.938 1.362 1.693 1 92.62 182 PRO A C 1
ATOM 1447 O O . PRO A 1 182 ? -21.531 2.441 1.257 1 92.62 182 PRO A O 1
ATOM 1450 N N . ALA A 1 183 ? -22.453 1.276 2.846 1 93.88 183 ALA A N 1
ATOM 1451 C CA . ALA A 1 183 ? -22.719 2.463 3.658 1 93.88 183 ALA A CA 1
ATOM 1452 C C . ALA A 1 183 ? -21.5 2.811 4.52 1 93.88 183 ALA A C 1
ATOM 1454 O O . ALA A 1 183 ? -21.453 3.871 5.145 1 93.88 183 ALA A O 1
ATOM 1455 N N . CYS A 1 184 ? -20.562 1.907 4.605 1 97.38 184 CYS A N 1
ATOM 1456 C CA . CYS A 1 184 ? -19.359 2.176 5.395 1 97.38 184 CYS A CA 1
ATOM 1457 C C . CYS A 1 184 ? -18.469 3.197 4.699 1 97.38 184 CYS A C 1
ATOM 1459 O O . CYS A 1 184 ? -18.141 3.043 3.521 1 97.38 184 CYS A O 1
ATOM 1461 N N . ILE A 1 185 ? -18.078 4.289 5.383 1 97.88 185 ILE A N 1
ATOM 1462 C CA . ILE A 1 185 ? -17.281 5.32 4.746 1 97.88 185 ILE A CA 1
ATOM 1463 C C . ILE A 1 185 ? -15.805 5.121 5.113 1 97.88 185 ILE A C 1
ATOM 1465 O O . ILE A 1 185 ? -15.492 4.605 6.188 1 97.88 185 ILE A O 1
ATOM 1469 N N . LEU A 1 186 ? -14.945 5.418 4.227 1 98.5 186 LEU A N 1
ATOM 1470 C CA . LEU A 1 186 ? -13.5 5.391 4.422 1 98.5 186 LEU A CA 1
ATOM 1471 C C . LEU A 1 186 ? -12.953 6.797 4.656 1 98.5 186 LEU A C 1
ATOM 1473 O O . LEU A 1 186 ? -13.133 7.688 3.822 1 98.5 186 LEU A O 1
ATOM 1477 N N . ILE A 1 187 ? -12.328 6.984 5.824 1 98.31 187 ILE A N 1
ATOM 1478 C CA . ILE A 1 187 ? -11.82 8.289 6.223 1 98.31 187 ILE A CA 1
ATOM 1479 C C . ILE A 1 187 ? -10.305 8.219 6.426 1 98.31 187 ILE A C 1
ATOM 1481 O O . ILE A 1 187 ? -9.805 7.301 7.082 1 98.31 187 ILE A O 1
ATOM 1485 N N . GLY A 1 188 ? -9.594 9.125 5.844 1 97.69 188 GLY A N 1
ATOM 1486 C CA . GLY A 1 188 ? -8.156 9.25 6.043 1 97.69 188 GLY A CA 1
ATOM 1487 C C . GLY A 1 188 ? -7.773 10.492 6.828 1 97.69 188 GLY A C 1
ATOM 1488 O O . GLY A 1 188 ? -8.289 11.578 6.574 1 97.69 188 GLY A O 1
ATOM 1489 N N . GLY A 1 189 ? -6.926 10.289 7.816 1 96 189 GLY A N 1
ATOM 1490 C CA . GLY A 1 189 ? -6.285 11.414 8.477 1 96 189 GLY A CA 1
ATOM 1491 C C . GLY A 1 189 ? -5.09 11.953 7.707 1 96 189 GLY A C 1
ATOM 1492 O O . GLY A 1 189 ? -5.254 12.555 6.641 1 96 189 GLY A O 1
ATOM 1493 N N . ALA A 1 190 ? -3.861 11.641 8.258 1 91.31 190 ALA A N 1
ATOM 1494 C CA . ALA A 1 190 ? -2.637 11.961 7.527 1 91.31 190 ALA A CA 1
ATOM 1495 C C . ALA A 1 190 ? -2.484 11.07 6.293 1 91.31 190 ALA A C 1
ATOM 1497 O O . ALA A 1 190 ? -2.537 9.844 6.398 1 91.31 190 ALA A O 1
ATOM 1498 N N . ALA A 1 191 ? -2.326 11.672 5.121 1 86.38 191 ALA A N 1
ATOM 1499 C CA . ALA A 1 191 ? -2.322 10.875 3.895 1 86.38 191 ALA A CA 1
ATOM 1500 C C . ALA A 1 191 ? -0.951 10.914 3.225 1 86.38 191 ALA A C 1
ATOM 1502 O O . ALA A 1 191 ? -0.821 10.57 2.045 1 86.38 191 ALA A O 1
ATOM 1503 N N . ASP A 1 192 ? 0.073 11.32 3.984 1 89.25 192 ASP A N 1
ATOM 1504 C CA . ASP A 1 192 ? 1.431 11.32 3.449 1 89.25 192 ASP A CA 1
ATOM 1505 C C . ASP A 1 192 ? 1.885 9.898 3.107 1 89.25 192 ASP A C 1
ATOM 1507 O O . ASP A 1 192 ? 1.84 9.008 3.957 1 89.25 192 ASP A O 1
ATOM 1511 N N . VAL A 1 193 ? 2.334 9.727 1.896 1 90.81 193 VAL A N 1
ATOM 1512 C CA . VAL A 1 193 ? 2.82 8.406 1.502 1 90.81 193 VAL A CA 1
ATOM 1513 C C . VAL A 1 193 ? 4.223 8.18 2.068 1 90.81 193 VAL A C 1
ATOM 1515 O O . VAL A 1 193 ? 4.637 7.039 2.279 1 90.81 193 VAL A O 1
ATOM 1518 N N . LYS A 1 194 ? 4.914 9.328 2.27 1 90.25 194 LYS A N 1
ATOM 1519 C CA . LYS A 1 194 ? 6.227 9.32 2.912 1 90.25 194 LYS A CA 1
ATOM 1520 C C . LYS A 1 194 ? 6.285 10.328 4.055 1 90.25 194 LYS A C 1
ATOM 1522 O O . LYS A 1 194 ? 5.723 11.422 3.951 1 90.25 194 LYS A O 1
ATOM 1527 N N . ILE A 1 195 ? 6.957 9.945 5.094 1 88.5 195 ILE A N 1
ATOM 1528 C CA . ILE A 1 195 ? 7.129 10.852 6.223 1 88.5 195 ILE A CA 1
ATOM 1529 C C . ILE A 1 195 ? 8.602 10.883 6.641 1 88.5 195 ILE A C 1
ATOM 1531 O O . ILE A 1 195 ? 9.32 9.891 6.477 1 88.5 195 ILE A O 1
ATOM 1535 N N . PRO A 1 196 ? 9 11.992 7.125 1 86.38 196 PRO A N 1
ATOM 1536 C CA . PRO A 1 196 ? 10.383 12.055 7.625 1 86.38 196 PRO A CA 1
ATOM 1537 C C . PRO A 1 196 ? 10.625 11.109 8.797 1 86.38 196 PRO A C 1
ATOM 1539 O O . PRO A 1 196 ? 9.82 11.055 9.734 1 86.38 196 PRO A O 1
ATOM 1542 N N . PHE A 1 197 ? 11.68 10.352 8.688 1 88.06 197 PHE A N 1
ATOM 1543 C CA . PHE A 1 197 ? 12.039 9.414 9.742 1 88.06 197 PHE A CA 1
ATOM 1544 C C . PHE A 1 197 ? 13.539 9.148 9.742 1 88.06 197 PHE A C 1
ATOM 1546 O O . PHE A 1 197 ? 14.031 8.312 8.984 1 88.06 197 PHE A O 1
ATOM 1553 N N . GLY A 1 198 ? 14.211 9.828 10.664 1 84.94 198 GLY A N 1
ATOM 1554 C CA . GLY A 1 198 ? 15.664 9.703 10.695 1 84.94 198 GLY A CA 1
ATOM 1555 C C . GLY A 1 198 ? 16.344 10.375 9.523 1 84.94 198 GLY A C 1
ATOM 1556 O O . GLY A 1 198 ? 16.062 11.539 9.227 1 84.94 198 GLY A O 1
ATOM 1557 N N . PRO A 1 199 ? 17.297 9.625 8.922 1 84 199 PRO A N 1
ATOM 1558 C CA . PRO A 1 199 ? 18.109 10.234 7.871 1 84 199 PRO A CA 1
ATOM 1559 C C . PRO A 1 199 ? 17.359 10.344 6.539 1 84 199 PRO A C 1
ATOM 1561 O O . PRO A 1 199 ? 17.828 11.031 5.625 1 84 199 PRO A O 1
ATOM 1564 N N . ALA A 1 200 ? 16.281 9.641 6.469 1 87.25 200 ALA A N 1
ATOM 1565 C CA . ALA A 1 200 ? 15.516 9.641 5.223 1 87.25 200 ALA A CA 1
ATOM 1566 C C . ALA A 1 200 ? 14.023 9.5 5.5 1 87.25 200 ALA A C 1
ATOM 1568 O O . ALA A 1 200 ? 13.617 9.258 6.637 1 87.25 200 ALA A O 1
ATOM 1569 N N . ASN A 1 201 ? 13.273 9.711 4.492 1 89.81 201 ASN A N 1
ATOM 1570 C CA . ASN A 1 201 ? 11.836 9.469 4.59 1 89.81 201 ASN A CA 1
ATOM 1571 C C . ASN A 1 201 ? 11.523 7.977 4.633 1 89.81 201 ASN A C 1
ATOM 1573 O O . ASN A 1 201 ? 12.336 7.152 4.207 1 89.81 201 ASN A O 1
ATOM 1577 N N . THR A 1 202 ? 10.422 7.699 5.242 1 92.5 202 THR A N 1
ATOM 1578 C CA . THR A 1 202 ? 9.953 6.316 5.254 1 92.5 202 THR A CA 1
ATOM 1579 C C . THR A 1 202 ? 8.477 6.246 4.871 1 92.5 202 THR A C 1
ATOM 1581 O O . THR A 1 202 ? 7.883 7.254 4.48 1 92.5 202 THR A O 1
ATOM 1584 N N . ILE A 1 203 ? 7.863 5.062 4.984 1 96 203 ILE A N 1
ATOM 1585 C CA . ILE A 1 203 ? 6.484 4.789 4.59 1 96 203 ILE A CA 1
ATOM 1586 C C . ILE A 1 203 ? 5.527 5.508 5.539 1 96 203 ILE A C 1
ATOM 1588 O O . ILE A 1 203 ? 5.645 5.387 6.758 1 96 203 ILE A O 1
ATOM 1592 N N . GLY A 1 204 ? 4.68 6.27 5 1 94.69 204 GLY A N 1
ATOM 1593 C CA . GLY A 1 204 ? 3.654 6.961 5.77 1 94.69 204 GLY A CA 1
ATOM 1594 C C . GLY A 1 204 ? 2.301 6.281 5.703 1 94.69 204 GLY A C 1
ATOM 1595 O O . GLY A 1 204 ? 2.123 5.305 4.969 1 94.69 204 GLY A O 1
ATOM 1596 N N . PRO A 1 205 ? 1.319 6.801 6.496 1 95.38 205 PRO A N 1
ATOM 1597 C CA . PRO A 1 205 ? -0.001 6.172 6.562 1 95.38 205 PRO A CA 1
ATOM 1598 C C . PRO A 1 205 ? -0.738 6.203 5.223 1 95.38 205 PRO A C 1
ATOM 1600 O O . PRO A 1 205 ? -1.59 5.352 4.961 1 95.38 205 PRO A O 1
ATOM 1603 N N . GLY A 1 206 ? -0.411 7.152 4.355 1 95.69 206 GLY A N 1
ATOM 1604 C CA . GLY A 1 206 ? -1.07 7.27 3.066 1 95.69 206 GLY A CA 1
ATOM 1605 C C . GLY A 1 206 ? -0.865 6.059 2.178 1 95.69 206 GLY A C 1
ATOM 1606 O O . GLY A 1 206 ? -1.714 5.746 1.34 1 95.69 206 GLY A O 1
ATOM 1607 N N . ALA A 1 207 ? 0.304 5.441 2.293 1 96.81 207 ALA A N 1
ATOM 1608 C CA . ALA A 1 207 ? 0.584 4.242 1.507 1 96.81 207 ALA A CA 1
ATOM 1609 C C . ALA A 1 207 ? -0.426 3.141 1.809 1 96.81 207 ALA A C 1
ATOM 1611 O O . ALA A 1 207 ? -0.866 2.43 0.902 1 96.81 207 ALA A O 1
ATOM 1612 N N . PHE A 1 208 ? -0.794 3.006 3.039 1 97.69 208 PHE A N 1
ATOM 1613 C CA . PHE A 1 208 ? -1.737 1.976 3.459 1 97.69 208 PHE A CA 1
ATOM 1614 C C . PHE A 1 208 ? -3.166 2.375 3.107 1 97.69 208 PHE A C 1
ATOM 1616 O O . PHE A 1 208 ? -3.977 1.526 2.73 1 97.69 208 PHE A O 1
ATOM 1623 N N . LEU A 1 209 ? -3.447 3.658 3.242 1 97.44 209 LEU A N 1
ATOM 1624 C CA . LEU A 1 209 ? -4.754 4.164 2.844 1 97.44 209 LEU A CA 1
ATOM 1625 C C . LEU A 1 209 ? -5.035 3.854 1.377 1 97.44 209 LEU A C 1
ATOM 1627 O O . LEU A 1 209 ? -6.148 3.463 1.021 1 97.44 209 LEU A O 1
ATOM 1631 N N . ARG A 1 210 ? -4.027 3.982 0.565 1 97.06 210 ARG A N 1
ATOM 1632 C CA . ARG A 1 210 ? -4.172 3.74 -0.866 1 97.06 210 ARG A CA 1
ATOM 1633 C C . ARG A 1 210 ? -4.516 2.281 -1.143 1 97.06 210 ARG A C 1
ATOM 1635 O O . ARG A 1 210 ? -5.258 1.979 -2.08 1 97.06 210 ARG A O 1
ATOM 1642 N N . ILE A 1 211 ? -3.951 1.386 -0.375 1 97.69 211 ILE A N 1
ATOM 1643 C CA . ILE A 1 211 ? -4.281 -0.027 -0.523 1 97.69 211 ILE A CA 1
ATOM 1644 C C . ILE A 1 211 ? -5.777 -0.236 -0.3 1 97.69 211 ILE A C 1
ATOM 1646 O O . ILE A 1 211 ? -6.434 -0.931 -1.076 1 97.69 211 ILE A O 1
ATOM 1650 N N . LEU A 1 212 ? -6.305 0.395 0.729 1 97.94 212 LEU A N 1
ATOM 1651 C CA . LEU A 1 212 ? -7.719 0.229 1.046 1 97.94 212 LEU A CA 1
ATOM 1652 C C . LEU A 1 212 ? -8.594 0.856 -0.033 1 97.94 212 LEU A C 1
ATOM 1654 O O . LEU A 1 212 ? -9.641 0.308 -0.385 1 97.94 212 LEU A O 1
ATOM 1658 N N . GLU A 1 213 ? -8.156 2.02 -0.53 1 97.38 213 GLU A N 1
ATOM 1659 C CA . GLU A 1 213 ? -8.906 2.643 -1.619 1 97.38 213 GLU A CA 1
ATOM 1660 C C . GLU A 1 213 ? -8.992 1.718 -2.83 1 97.38 213 GLU A C 1
ATOM 1662 O O . GLU A 1 213 ? -10.062 1.551 -3.416 1 97.38 213 GLU A O 1
ATOM 1667 N N . GLN A 1 214 ? -7.879 1.141 -3.141 1 94.94 214 GLN A N 1
ATOM 1668 C CA . GLN A 1 214 ? -7.812 0.271 -4.312 1 94.94 214 GLN A CA 1
ATOM 1669 C C . GLN A 1 214 ? -8.641 -0.996 -4.102 1 94.94 214 GLN A C 1
ATOM 1671 O O . GLN A 1 214 ? -9.406 -1.396 -4.98 1 94.94 214 GLN A O 1
ATOM 1676 N N . SER A 1 215 ? -8.477 -1.612 -2.992 1 94.94 215 SER A N 1
ATOM 1677 C CA . SER A 1 215 ? -9.141 -2.887 -2.73 1 94.94 215 SER A CA 1
ATOM 1678 C C . SER A 1 215 ? -10.648 -2.717 -2.629 1 94.94 215 SER A C 1
ATOM 1680 O O . SER A 1 215 ? -11.406 -3.553 -3.121 1 94.94 215 SER A O 1
ATOM 1682 N N . SER A 1 216 ? -11.094 -1.635 -1.995 1 95.19 216 SER A N 1
ATOM 1683 C CA . SER A 1 216 ? -12.516 -1.411 -1.753 1 95.19 216 SER A CA 1
ATOM 1684 C C . SER A 1 216 ? -13.156 -0.642 -2.902 1 95.19 216 SER A C 1
ATOM 1686 O O . SER A 1 216 ? -14.383 -0.531 -2.975 1 95.19 216 SER A O 1
ATOM 1688 N N . LYS A 1 217 ? -12.32 -0.105 -3.787 1 93.12 217 LYS A N 1
ATOM 1689 C CA . LYS A 1 217 ? -12.781 0.742 -4.883 1 93.12 217 LYS A CA 1
ATOM 1690 C C . LYS A 1 217 ? -13.547 1.956 -4.359 1 93.12 217 LYS A C 1
ATOM 1692 O O . LYS A 1 217 ? -14.57 2.342 -4.922 1 93.12 217 LYS A O 1
ATOM 1697 N N . ARG A 1 218 ? -13.039 2.453 -3.199 1 93.38 218 ARG A N 1
ATOM 1698 C CA . ARG A 1 218 ? -13.594 3.648 -2.576 1 93.38 218 ARG A CA 1
ATOM 1699 C C . ARG A 1 218 ? -12.555 4.754 -2.475 1 93.38 218 ARG A C 1
ATOM 1701 O O . ARG A 1 218 ? -11.375 4.484 -2.232 1 93.38 218 ARG A O 1
ATOM 1708 N N . LYS A 1 219 ? -13.047 5.926 -2.672 1 94.5 219 LYS A N 1
ATOM 1709 C CA . LYS A 1 219 ? -12.18 7.066 -2.402 1 94.5 219 LYS A CA 1
ATOM 1710 C C . LYS A 1 219 ? -12.305 7.516 -0.949 1 94.5 219 LYS A C 1
ATOM 1712 O O . LYS A 1 219 ? -13.406 7.66 -0.427 1 94.5 219 LYS A O 1
ATOM 1717 N N . ALA A 1 220 ? -11.234 7.715 -0.283 1 97.44 220 ALA A N 1
ATOM 1718 C CA . ALA A 1 220 ? -11.234 8.133 1.117 1 97.44 220 ALA A CA 1
ATOM 1719 C C . ALA A 1 220 ? -11.555 9.617 1.248 1 97.44 220 ALA A C 1
ATOM 1721 O O . ALA A 1 220 ? -11.109 10.43 0.434 1 97.44 220 ALA A O 1
ATOM 1722 N N . LEU A 1 221 ? -12.375 9.969 2.213 1 97.44 221 LEU A N 1
ATOM 1723 C CA . LEU A 1 221 ? -12.461 11.352 2.672 1 97.44 221 LEU A CA 1
ATOM 1724 C C . LEU A 1 221 ? -11.234 11.727 3.49 1 97.44 221 LEU A C 1
ATOM 1726 O O . LEU A 1 221 ? -11.117 11.344 4.656 1 97.44 221 LEU A O 1
ATOM 1730 N N . THR A 1 222 ? -10.359 12.461 2.936 1 96.62 222 THR A N 1
ATOM 1731 C CA . THR A 1 222 ? -9.07 12.711 3.57 1 96.62 222 THR A CA 1
ATOM 1732 C C . THR A 1 222 ? -9.062 14.07 4.266 1 96.62 222 THR A C 1
ATOM 1734 O O . THR A 1 222 ? -9.32 15.102 3.633 1 96.62 222 THR A O 1
ATOM 1737 N N . PHE A 1 223 ? -8.672 14.086 5.543 1 96.56 223 PHE A N 1
ATOM 1738 C CA . PHE A 1 223 ? -8.75 15.289 6.367 1 96.56 223 PHE A CA 1
ATOM 1739 C C . PHE A 1 223 ? -7.355 15.742 6.785 1 96.56 223 PHE A C 1
ATOM 1741 O O . PHE A 1 223 ? -7.211 16.516 7.734 1 96.56 223 PHE A O 1
ATOM 1748 N N . GLY A 1 224 ? -6.375 15.25 6.191 1 94.19 224 GLY A N 1
ATOM 1749 C CA . GLY A 1 224 ? -5.016 15.766 6.211 1 94.19 224 GLY A CA 1
ATOM 1750 C C . GLY A 1 224 ? -4.574 16.344 4.879 1 94.19 224 GLY A C 1
ATOM 1751 O O . GLY A 1 224 ? -5.23 16.125 3.855 1 94.19 224 GLY A O 1
ATOM 1752 N N . LYS A 1 225 ? -3.471 17.172 4.953 1 92.56 225 LYS A N 1
ATOM 1753 C CA . LYS A 1 225 ? -2.896 17.688 3.707 1 92.56 225 LYS A CA 1
ATOM 1754 C C . LYS A 1 225 ? -2.312 16.547 2.873 1 92.56 225 LYS A C 1
ATOM 1756 O O . LYS A 1 225 ? -1.724 15.609 3.414 1 92.56 225 LYS A O 1
ATOM 1761 N N . PRO A 1 226 ? -2.6 16.562 1.503 1 91.56 226 PRO A N 1
ATOM 1762 C CA . PRO A 1 226 ? -3.338 17.5 0.653 1 91.56 226 PRO A CA 1
ATOM 1763 C C . PRO A 1 226 ? -4.754 17.031 0.343 1 91.56 226 PRO A C 1
ATOM 1765 O O . PRO A 1 226 ? -5.172 17.031 -0.817 1 91.56 226 PRO A O 1
ATOM 1768 N N . GLY A 1 227 ? -5.543 16.734 1.319 1 92.19 227 GLY A N 1
ATOM 1769 C CA . GLY A 1 227 ? -6.887 16.203 1.14 1 92.19 227 GLY A CA 1
ATOM 1770 C C . GLY A 1 227 ? -7.906 17.266 0.801 1 92.19 227 GLY A C 1
ATOM 1771 O O . GLY A 1 227 ? -7.879 18.375 1.367 1 92.19 227 GLY A O 1
ATOM 1772 N N . ASP A 1 228 ? -8.867 16.969 -0.094 1 91.88 228 ASP A N 1
ATOM 1773 C CA . ASP A 1 228 ? -9.906 17.891 -0.53 1 91.88 228 ASP A CA 1
ATOM 1774 C C . ASP A 1 228 ? -10.875 18.203 0.607 1 91.88 228 ASP A C 1
ATOM 1776 O O . ASP A 1 228 ? -11.344 19.328 0.733 1 91.88 228 ASP A O 1
ATOM 1780 N N . GLU A 1 229 ? -11.148 17.203 1.356 1 95.12 229 GLU A N 1
ATOM 1781 C CA . GLU A 1 229 ? -12.109 17.391 2.438 1 95.12 229 GLU A CA 1
ATOM 1782 C C . GLU A 1 229 ? -11.562 18.359 3.488 1 95.12 229 GLU A C 1
ATOM 1784 O O . GLU A 1 229 ? -12.328 19.109 4.109 1 95.12 229 GLU A O 1
ATOM 1789 N N . LEU A 1 230 ? -10.258 18.297 3.688 1 96.06 230 LEU A N 1
ATOM 1790 C CA . LEU A 1 230 ? -9.656 19.266 4.605 1 96.06 230 LEU A CA 1
ATOM 1791 C C . LEU A 1 230 ? -9.828 20.688 4.102 1 96.06 230 LEU A C 1
ATOM 1793 O O . LEU A 1 230 ? -10.07 21.609 4.887 1 96.06 230 LEU A O 1
ATOM 1797 N N . ILE A 1 231 ? -9.734 20.922 2.791 1 96.69 231 ILE A N 1
ATOM 1798 C CA . ILE A 1 231 ? -9.922 22.25 2.197 1 96.69 231 ILE A CA 1
ATOM 1799 C C . ILE A 1 231 ? -11.32 22.766 2.521 1 96.69 231 ILE A C 1
ATOM 1801 O O . ILE A 1 231 ? -11.469 23.891 2.99 1 96.69 231 ILE A O 1
ATOM 1805 N N . SER A 1 232 ? -12.25 21.906 2.266 1 95.94 232 SER A N 1
ATOM 1806 C CA . SER A 1 232 ? -13.625 22.266 2.559 1 95.94 232 SER A CA 1
ATOM 1807 C C . SER A 1 232 ? -13.812 22.594 4.039 1 95.94 232 SER A C 1
ATOM 1809 O O . SER A 1 232 ? -14.5 23.547 4.391 1 95.94 232 SER A O 1
ATOM 1811 N N . HIS A 1 233 ? -13.203 21.812 4.836 1 95.62 233 HIS A N 1
ATOM 1812 C CA . HIS A 1 233 ? -13.273 22 6.281 1 95.62 233 HIS A CA 1
ATOM 1813 C C . HIS A 1 233 ? -12.68 23.344 6.68 1 95.62 233 HIS A C 1
ATOM 1815 O O . HIS A 1 233 ? -13.289 24.109 7.441 1 95.62 233 HIS A O 1
ATOM 1821 N N . LEU A 1 234 ? -11.539 23.656 6.172 1 97.06 234 LEU A N 1
ATOM 1822 C CA . LEU A 1 234 ? -10.836 24.891 6.508 1 97.06 234 LEU A CA 1
ATOM 1823 C C . LEU A 1 234 ? -11.641 26.109 6.07 1 97.06 234 LEU A C 1
ATOM 1825 O O . LEU A 1 234 ? -11.773 27.078 6.82 1 97.06 234 LEU A O 1
ATOM 1829 N N . LYS A 1 235 ? -12.164 26.062 4.887 1 97.31 235 LYS A N 1
ATOM 1830 C CA . LYS A 1 235 ? -12.953 27.188 4.367 1 97.31 235 LYS A CA 1
ATOM 1831 C C . LYS A 1 235 ? -14.188 27.438 5.223 1 97.31 235 LYS A C 1
ATOM 1833 O O . LYS A 1 235 ? -14.531 28.578 5.5 1 97.31 235 LYS A O 1
ATOM 1838 N N . ARG A 1 236 ? -14.781 26.391 5.652 1 95.75 236 ARG A N 1
ATOM 1839 C CA . ARG A 1 236 ? -15.977 26.516 6.484 1 95.75 236 ARG A CA 1
ATOM 1840 C C . ARG A 1 236 ? -15.617 27 7.887 1 95.75 236 ARG A C 1
ATOM 1842 O O . ARG A 1 236 ? -16.219 27.953 8.391 1 95.75 236 ARG A O 1
ATOM 1849 N N . GLU A 1 237 ? -14.641 26.328 8.5 1 94.88 237 GLU A N 1
ATOM 1850 C CA . GLU A 1 237 ? -14.289 26.578 9.898 1 94.88 237 GLU A CA 1
ATOM 1851 C C . GLU A 1 237 ? -13.758 28 10.094 1 94.88 237 GLU A C 1
ATOM 1853 O O . GLU A 1 237 ? -14.039 28.625 11.117 1 94.88 237 GLU A O 1
ATOM 1858 N N . PHE A 1 238 ? -13.062 28.484 9.125 1 96.31 238 PHE A N 1
ATOM 1859 C CA . PHE A 1 238 ? -12.422 29.781 9.297 1 96.31 238 PHE A CA 1
ATOM 1860 C C . PHE A 1 238 ? -13.078 30.828 8.406 1 96.31 238 PHE A C 1
ATOM 1862 O O . PHE A 1 238 ? -12.516 31.906 8.188 1 96.31 238 PHE A O 1
ATOM 1869 N N . LYS A 1 239 ? -14.172 30.516 7.801 1 96.19 239 LYS A N 1
ATOM 1870 C CA . LYS A 1 239 ? -15.023 31.422 7.035 1 96.19 239 LYS A CA 1
ATOM 1871 C C . LYS A 1 239 ? -14.234 32.094 5.91 1 96.19 239 LYS A C 1
ATOM 1873 O O . LYS A 1 239 ? -14.258 33.312 5.777 1 96.19 239 LYS A O 1
ATOM 1878 N N . VAL A 1 240 ? -13.602 31.234 5.191 1 97.25 240 VAL A N 1
ATOM 1879 C CA . VAL A 1 240 ? -12.852 31.703 4.035 1 97.25 240 VAL A CA 1
ATOM 1880 C C . VAL A 1 240 ? -13.805 31.953 2.867 1 97.25 240 VAL A C 1
ATOM 1882 O O . VAL A 1 240 ? -14.203 31.031 2.172 1 97.25 240 VAL A O 1
ATOM 1885 N N . ASN A 1 241 ? -14.094 33.188 2.619 1 95.38 241 ASN A N 1
ATOM 1886 C CA . ASN A 1 241 ? -14.992 33.562 1.531 1 95.38 241 ASN A CA 1
ATOM 1887 C C . ASN A 1 241 ? -14.242 33.75 0.212 1 95.38 241 ASN A C 1
ATOM 1889 O O . ASN A 1 241 ? -14.773 33.406 -0.853 1 95.38 241 ASN A O 1
ATOM 1893 N N . GLU A 1 242 ? -13.086 34.25 0.313 1 97.69 242 GLU A N 1
ATOM 1894 C CA . GLU A 1 242 ? -12.211 34.438 -0.843 1 97.69 242 GLU A CA 1
ATOM 1895 C C . GLU A 1 242 ? -10.906 33.656 -0.661 1 97.69 242 GLU A C 1
ATOM 1897 O O . GLU A 1 242 ? -9.961 34.156 -0.056 1 97.69 242 GLU A O 1
ATOM 1902 N N . PRO A 1 243 ? -10.82 32.5 -1.297 1 98.12 243 PRO A N 1
ATOM 1903 C CA . PRO A 1 243 ? -9.648 31.656 -1.098 1 98.12 243 PRO A CA 1
ATOM 1904 C C . PRO A 1 243 ? -8.336 32.344 -1.446 1 98.12 243 PRO A C 1
ATOM 1906 O O . PRO A 1 243 ? -7.305 32.094 -0.827 1 98.12 243 PRO A O 1
ATOM 1909 N N . LYS A 1 244 ? -8.375 33.25 -2.33 1 97.94 244 LYS A N 1
ATOM 1910 C CA . LYS A 1 244 ? -7.172 33.969 -2.775 1 97.94 244 LYS A CA 1
ATOM 1911 C C . LYS A 1 244 ? -6.613 34.844 -1.668 1 97.94 244 LYS A C 1
ATOM 1913 O O . LYS A 1 244 ? -5.48 35.344 -1.765 1 97.94 244 LYS A O 1
ATOM 1918 N N . ARG A 1 245 ? -7.367 35.094 -0.668 1 98.44 245 ARG A N 1
ATOM 1919 C CA . ARG A 1 245 ? -6.918 35.938 0.433 1 98.44 245 ARG A CA 1
ATOM 1920 C C . ARG A 1 245 ? -6.371 35.094 1.58 1 98.44 245 ARG A C 1
ATOM 1922 O O . ARG A 1 245 ? -6.305 35.562 2.721 1 98.44 245 ARG A O 1
ATOM 1929 N N . VAL A 1 246 ? -6.105 33.844 1.305 1 98.69 246 VAL A N 1
ATOM 1930 C CA . VAL A 1 246 ? -5.426 32.938 2.227 1 98.69 246 VAL A CA 1
ATOM 1931 C C . VAL A 1 246 ? -4.008 32.656 1.732 1 98.69 246 VAL A C 1
ATOM 1933 O O . VAL A 1 246 ? -3.791 32.469 0.537 1 98.69 246 VAL A O 1
ATOM 1936 N N . LEU A 1 247 ? -3.025 32.75 2.615 1 98.75 247 LEU A N 1
ATOM 1937 C CA . LEU A 1 247 ? -1.65 32.344 2.336 1 98.75 247 LEU A CA 1
ATOM 1938 C C . LEU A 1 247 ? -1.313 31.047 3.029 1 98.75 247 LEU A C 1
ATOM 1940 O O . LEU A 1 247 ? -1.396 30.938 4.258 1 98.75 247 LEU A O 1
ATOM 1944 N N . LEU A 1 248 ? -1.017 30.031 2.273 1 98.75 248 LEU A N 1
ATOM 1945 C CA . LEU A 1 248 ? -0.533 28.781 2.834 1 98.75 248 LEU A CA 1
ATOM 1946 C C . LEU A 1 248 ? 0.991 28.734 2.83 1 98.75 248 LEU A C 1
ATOM 1948 O O . LEU A 1 248 ? 1.618 28.875 1.777 1 98.75 248 LEU A O 1
ATOM 1952 N N . ILE A 1 249 ? 1.553 28.562 3.99 1 98.69 249 ILE A N 1
ATOM 1953 C CA . ILE A 1 249 ? 3 28.453 4.145 1 98.69 249 ILE A CA 1
ATOM 1954 C C . ILE A 1 249 ? 3.385 27.016 4.434 1 98.69 249 ILE A C 1
ATOM 1956 O O . ILE A 1 249 ? 2.869 26.406 5.371 1 98.69 249 ILE A O 1
ATOM 1960 N N . GLY A 1 250 ? 4.219 26.453 3.646 1 97.69 250 GLY A N 1
ATOM 1961 C CA . GLY A 1 250 ? 4.656 25.078 3.848 1 97.69 250 GLY A CA 1
ATOM 1962 C C . GLY A 1 250 ? 6.07 24.828 3.359 1 97.69 250 GLY A C 1
ATOM 1963 O O . GLY A 1 250 ? 6.73 25.734 2.859 1 97.69 250 GLY A O 1
ATOM 1964 N N . ASP A 1 251 ? 6.613 23.562 3.566 1 96.06 251 ASP A N 1
ATOM 1965 C CA . ASP A 1 251 ? 7.992 23.266 3.189 1 96.06 251 ASP A CA 1
ATOM 1966 C C . ASP A 1 251 ? 8.047 22.125 2.174 1 96.06 251 ASP A C 1
ATOM 1968 O O . ASP A 1 251 ? 9.133 21.75 1.718 1 96.06 251 ASP A O 1
ATOM 1972 N N . ILE A 1 252 ? 6.953 21.578 1.848 1 92.62 252 ILE A N 1
ATOM 1973 C CA . ILE A 1 252 ? 6.941 20.469 0.904 1 92.62 252 ILE A CA 1
ATOM 1974 C C . ILE A 1 252 ? 6.102 20.828 -0.317 1 92.62 252 ILE A C 1
ATOM 1976 O O . ILE A 1 252 ? 4.906 21.109 -0.195 1 92.62 252 ILE A O 1
ATOM 1980 N N . LEU A 1 253 ? 6.699 20.781 -1.509 1 93 253 LEU A N 1
ATOM 1981 C CA . LEU A 1 253 ? 6.035 21.172 -2.746 1 93 253 LEU A CA 1
ATOM 1982 C C . LEU A 1 253 ? 4.852 20.266 -3.039 1 93 253 LEU A C 1
ATOM 1984 O O . LEU A 1 253 ? 3.723 20.734 -3.215 1 93 253 LEU A O 1
ATOM 1988 N N . GLU A 1 254 ? 5.035 18.969 -2.877 1 87.5 254 GLU A N 1
ATOM 1989 C CA . GLU A 1 254 ? 4.066 17.969 -3.293 1 87.5 254 GLU A CA 1
ATOM 1990 C C . GLU A 1 254 ? 2.891 17.891 -2.322 1 87.5 254 GLU A C 1
ATOM 1992 O O . GLU A 1 254 ? 1.842 17.328 -2.648 1 87.5 254 GLU A O 1
ATOM 1997 N N . THR A 1 255 ? 3.115 18.438 -1.155 1 90.81 255 THR A N 1
ATOM 1998 C CA . THR A 1 255 ? 2.064 18.344 -0.148 1 90.81 255 THR A CA 1
ATOM 1999 C C . THR A 1 255 ? 1.484 19.719 0.161 1 90.81 255 THR A C 1
ATOM 2001 O O . THR A 1 255 ? 0.358 20.031 -0.235 1 90.81 255 THR A O 1
ATOM 2004 N N . ASP A 1 256 ? 2.275 20.594 0.642 1 94.88 256 ASP A N 1
ATOM 2005 C CA . ASP A 1 256 ? 1.783 21.891 1.107 1 94.88 256 ASP A CA 1
ATOM 2006 C C . ASP A 1 256 ? 1.395 22.781 -0.068 1 94.88 256 ASP A C 1
ATOM 2008 O O . ASP A 1 256 ? 0.305 23.359 -0.08 1 94.88 256 ASP A O 1
ATOM 2012 N N . ILE A 1 257 ? 2.289 22.922 -1.046 1 96.19 257 ILE A N 1
ATOM 2013 C CA . ILE A 1 257 ? 2.047 23.828 -2.154 1 96.19 257 ILE A CA 1
ATOM 2014 C C . ILE A 1 257 ? 0.899 23.312 -3.016 1 96.19 257 ILE A C 1
ATOM 2016 O O . ILE A 1 257 ? -0.017 24.062 -3.363 1 96.19 257 ILE A O 1
ATOM 2020 N N . VAL A 1 258 ? 0.934 22.047 -3.281 1 94.94 258 VAL A N 1
ATOM 2021 C CA . VAL A 1 258 ? -0.157 21.438 -4.031 1 94.94 258 VAL A CA 1
ATOM 2022 C C . VAL A 1 258 ? -1.476 21.641 -3.289 1 94.94 258 VAL A C 1
ATOM 2024 O O . VAL A 1 258 ? -2.492 21.984 -3.898 1 94.94 258 VAL A O 1
ATOM 2027 N N . PHE A 1 259 ? -1.465 21.406 -2.021 1 95.94 259 PHE A N 1
ATOM 2028 C CA . PHE A 1 259 ? -2.65 21.578 -1.19 1 95.94 259 PHE A CA 1
ATOM 2029 C C . PHE A 1 259 ? -3.182 23.016 -1.293 1 95.94 259 PHE A C 1
ATOM 2031 O O . PHE A 1 259 ? -4.383 23.219 -1.461 1 95.94 259 PHE A O 1
ATOM 2038 N N . GLY A 1 260 ? -2.322 23.953 -1.132 1 97.62 260 GLY A N 1
ATOM 2039 C CA . GLY A 1 260 ? -2.711 25.344 -1.269 1 97.62 260 GLY A CA 1
ATOM 2040 C C . GLY A 1 260 ? -3.318 25.672 -2.623 1 97.62 260 GLY A C 1
ATOM 2041 O O . GLY A 1 260 ? -4.355 26.328 -2.703 1 97.62 260 GLY A O 1
ATOM 2042 N N . LYS A 1 261 ? -2.699 25.172 -3.654 1 97 261 LYS A N 1
ATOM 2043 C CA . LYS A 1 261 ? -3.195 25.391 -5.008 1 97 261 LYS A CA 1
ATOM 2044 C C . LYS A 1 261 ? -4.566 24.766 -5.203 1 97 261 LYS A C 1
ATOM 2046 O O . LYS A 1 261 ? -5.457 25.359 -5.809 1 97 261 LYS A O 1
ATOM 2051 N N . MET A 1 262 ? -4.738 23.625 -4.688 1 96.06 262 MET A N 1
ATOM 2052 C CA . MET A 1 262 ? -6.023 22.938 -4.746 1 96.06 262 MET A CA 1
ATOM 2053 C C . MET A 1 262 ? -7.121 23.766 -4.086 1 96.06 262 MET A C 1
ATOM 2055 O O . MET A 1 262 ? -8.258 23.781 -4.555 1 96.06 262 MET A O 1
ATOM 2059 N N . GLY A 1 263 ? -6.781 24.422 -3.035 1 97.19 263 GLY A N 1
ATOM 2060 C CA . GLY A 1 263 ? -7.746 25.203 -2.277 1 97.19 263 GLY A CA 1
ATOM 2061 C C . GLY A 1 263 ? -7.98 26.578 -2.857 1 97.19 263 GLY A C 1
ATOM 2062 O O . GLY A 1 263 ? -8.875 27.312 -2.412 1 97.19 263 GLY A O 1
ATOM 2063 N N . GLY A 1 264 ? -7.121 26.953 -3.832 1 97.56 264 GLY A N 1
ATOM 2064 C CA . GLY A 1 264 ? -7.195 28.312 -4.379 1 97.56 264 GLY A CA 1
ATOM 2065 C C . GLY A 1 264 ? -6.488 29.344 -3.523 1 97.56 264 GLY A C 1
ATOM 2066 O O . GLY A 1 264 ? -6.766 30.531 -3.623 1 97.56 264 GLY A O 1
ATOM 2067 N N . PHE A 1 265 ? -5.648 28.938 -2.652 1 98.31 265 PHE A N 1
ATOM 2068 C CA . PHE A 1 265 ? -4.906 29.812 -1.762 1 98.31 265 PHE A CA 1
ATOM 2069 C C . PHE A 1 265 ? -3.641 30.328 -2.439 1 98.31 265 PHE A C 1
ATOM 2071 O O . PHE A 1 265 ? -3.189 29.766 -3.436 1 98.31 265 PHE A O 1
ATOM 2078 N N . GLN A 1 266 ? -3.133 31.438 -1.945 1 98.12 266 GLN A N 1
ATOM 2079 C CA . GLN A 1 266 ? -1.742 31.781 -2.234 1 98.12 266 GLN A CA 1
ATOM 2080 C C . GLN A 1 266 ? -0.786 30.859 -1.477 1 98.12 266 GLN A C 1
ATOM 2082 O O . GLN A 1 266 ? -1.14 30.312 -0.43 1 98.12 266 GLN A O 1
ATOM 2087 N N . THR A 1 267 ? 0.363 30.656 -2.102 1 98.44 267 THR A N 1
ATOM 2088 C CA . THR A 1 267 ? 1.277 29.703 -1.484 1 98.44 267 THR A CA 1
ATOM 2089 C C . THR A 1 267 ? 2.666 30.312 -1.32 1 98.44 267 THR A C 1
ATOM 2091 O O . THR A 1 267 ? 3.119 31.078 -2.176 1 98.44 267 THR A O 1
ATOM 2094 N N . MET A 1 268 ? 3.307 30 -0.224 1 98.5 268 MET A N 1
ATOM 2095 C CA . MET A 1 268 ? 4.691 30.375 0.041 1 98.5 268 MET A CA 1
ATOM 2096 C C . MET A 1 268 ? 5.484 29.188 0.571 1 98.5 268 MET A C 1
ATOM 2098 O O . MET A 1 268 ? 5.086 28.547 1.553 1 98.5 268 MET A O 1
ATOM 2102 N N . LEU A 1 269 ? 6.566 28.891 -0.107 1 98.19 269 LEU A N 1
ATOM 2103 C CA . LEU A 1 269 ? 7.48 27.828 0.325 1 98.19 269 LEU A CA 1
ATOM 2104 C C . LEU A 1 269 ? 8.547 28.391 1.262 1 98.19 269 LEU A C 1
ATOM 2106 O O . LEU A 1 269 ? 9.094 29.469 1.016 1 98.19 269 LEU A O 1
ATOM 2110 N N . VAL A 1 270 ? 8.773 27.672 2.336 1 98.31 270 VAL A N 1
ATOM 2111 C CA . VAL A 1 270 ? 9.945 28 3.143 1 98.31 270 VAL A CA 1
ATOM 2112 C C . VAL A 1 270 ? 11 26.906 2.977 1 98.31 270 VAL A C 1
ATOM 2114 O O . VAL A 1 270 ? 10.672 25.75 2.742 1 98.31 270 VAL A O 1
ATOM 2117 N N . LEU A 1 271 ? 12.258 27.219 3.15 1 97.12 271 LEU A N 1
ATOM 2118 C CA . LEU A 1 271 ? 13.352 26.312 2.811 1 97.12 271 LEU A CA 1
ATOM 2119 C C . LEU A 1 271 ? 13.945 25.672 4.062 1 97.12 271 LEU A C 1
ATOM 2121 O O . LEU A 1 271 ? 15.062 25.156 4.031 1 97.12 271 LEU A O 1
ATOM 2125 N N . THR A 1 272 ? 13.227 25.703 5.18 1 95.62 272 THR A N 1
ATOM 2126 C CA . THR A 1 272 ? 13.703 25.172 6.453 1 95.62 272 THR A CA 1
ATOM 2127 C C . THR A 1 272 ? 13.406 23.688 6.566 1 95.62 272 THR A C 1
ATOM 2129 O O . THR A 1 272 ? 13.93 23.016 7.457 1 95.62 272 THR A O 1
ATOM 2132 N N . GLY A 1 273 ? 12.586 23.203 5.695 1 92.56 273 GLY A N 1
ATOM 2133 C CA . GLY A 1 273 ? 12.133 21.812 5.836 1 92.56 273 GLY A CA 1
ATOM 2134 C C . GLY A 1 273 ? 12.656 20.906 4.742 1 92.56 273 GLY A C 1
ATOM 2135 O O . GLY A 1 273 ? 13.867 20.875 4.484 1 92.56 273 GLY A O 1
ATOM 2136 N N . CYS A 1 274 ? 11.844 20.219 4.027 1 86.19 274 CYS A N 1
ATOM 2137 C CA . CYS A 1 274 ? 12.18 19.094 3.17 1 86.19 274 CYS A CA 1
ATOM 2138 C C . CYS A 1 274 ? 12.656 19.578 1.802 1 86.19 274 CYS A C 1
ATOM 2140 O O . CYS A 1 274 ? 13.5 18.938 1.172 1 86.19 274 CYS A O 1
ATOM 2142 N N . THR A 1 275 ? 12.125 20.703 1.344 1 91.12 275 THR A N 1
ATOM 2143 C CA . THR A 1 275 ? 12.414 21.156 -0.012 1 91.12 275 THR A CA 1
ATOM 2144 C C . THR A 1 275 ? 13.648 22.062 -0.029 1 91.12 275 THR A C 1
ATOM 2146 O O . THR A 1 275 ? 13.797 22.938 0.824 1 91.12 275 THR A O 1
ATOM 2149 N N . LYS A 1 276 ? 14.531 21.781 -1.018 1 91.12 276 LYS A N 1
ATOM 2150 C CA . LYS A 1 276 ? 15.672 22.656 -1.275 1 91.12 276 LYS A CA 1
ATOM 2151 C C . LYS A 1 276 ? 15.359 23.656 -2.391 1 91.12 276 LYS A C 1
ATOM 2153 O O . LYS A 1 276 ? 14.469 23.422 -3.205 1 91.12 276 LYS A O 1
ATOM 2158 N N . LYS A 1 277 ? 16.094 24.703 -2.299 1 93.69 277 LYS A N 1
ATOM 2159 C CA . LYS A 1 277 ? 15.883 25.766 -3.293 1 93.69 277 LYS A CA 1
ATOM 2160 C C . LYS A 1 277 ? 16.016 25.203 -4.711 1 93.69 277 LYS A C 1
ATOM 2162 O O . LYS A 1 277 ? 15.234 25.562 -5.594 1 93.69 277 LYS A O 1
ATOM 2167 N N . GLU A 1 278 ? 16.953 24.375 -4.93 1 93.06 278 GLU A N 1
ATOM 2168 C CA . GLU A 1 278 ? 17.203 23.781 -6.246 1 93.06 278 GLU A CA 1
ATOM 2169 C C . GLU A 1 278 ? 16 22.984 -6.738 1 93.06 278 GLU A C 1
ATOM 2171 O O . GLU A 1 278 ? 15.711 22.969 -7.934 1 93.06 278 GLU A O 1
ATOM 2176 N N . ASP A 1 279 ? 15.344 22.328 -5.789 1 91.06 279 ASP A N 1
ATOM 2177 C CA . ASP A 1 279 ? 14.156 21.562 -6.137 1 91.06 279 ASP A CA 1
ATOM 2178 C C . ASP A 1 279 ? 13.039 22.469 -6.641 1 91.06 279 ASP A C 1
ATOM 2180 O O . ASP A 1 279 ? 12.344 22.141 -7.602 1 91.06 279 ASP A O 1
ATOM 2184 N N . MET A 1 280 ? 12.906 23.531 -6.008 1 92.25 280 MET A N 1
ATOM 2185 C CA . MET A 1 280 ? 11.875 24.516 -6.367 1 92.25 280 MET A CA 1
ATOM 2186 C C . MET A 1 280 ? 12.156 25.125 -7.738 1 92.25 280 MET A C 1
ATOM 2188 O O . MET A 1 280 ? 11.234 25.344 -8.523 1 92.25 280 MET A O 1
ATOM 2192 N N . GLU A 1 281 ? 13.391 25.297 -8.055 1 91.19 281 GLU A N 1
ATOM 2193 C CA . GLU A 1 281 ? 13.789 26.016 -9.266 1 91.19 281 GLU A CA 1
ATOM 2194 C C . GLU A 1 281 ? 13.578 25.156 -10.508 1 91.19 281 GLU A C 1
ATOM 2196 O O . GLU A 1 281 ? 13.438 25.672 -11.617 1 91.19 281 GLU A O 1
ATOM 2201 N N . VAL A 1 282 ? 13.539 23.922 -10.312 1 89.94 282 VAL A N 1
ATOM 2202 C CA . VAL A 1 282 ? 13.477 23.047 -11.477 1 89.94 282 VAL A CA 1
ATOM 2203 C C . VAL A 1 282 ? 12.055 22.516 -11.648 1 89.94 282 VAL A C 1
ATOM 2205 O O . VAL A 1 282 ? 11.773 21.766 -12.578 1 89.94 282 VAL A O 1
ATOM 2208 N N . ILE A 1 283 ? 11.219 22.953 -10.781 1 89.44 283 ILE A N 1
ATOM 2209 C CA . ILE A 1 283 ? 9.844 22.453 -10.852 1 89.44 283 ILE A CA 1
ATOM 2210 C C . ILE A 1 283 ? 9.164 23 -12.109 1 89.44 283 ILE A C 1
ATOM 2212 O O . ILE A 1 283 ? 9.258 24.188 -12.406 1 89.44 283 ILE A O 1
ATOM 2216 N N . THR A 1 284 ? 8.508 22.094 -12.852 1 87.56 284 THR A N 1
ATOM 2217 C CA . THR A 1 284 ? 7.836 22.484 -14.086 1 87.56 284 THR A CA 1
ATOM 2218 C C . THR A 1 284 ? 6.32 22.406 -13.93 1 87.56 284 THR A C 1
ATOM 2220 O O . THR A 1 284 ? 5.582 23.109 -14.625 1 87.56 284 THR A O 1
ATOM 2223 N N . ASN A 1 285 ? 5.898 21.562 -13 1 89.56 285 ASN A N 1
ATOM 2224 C CA . ASN A 1 285 ? 4.469 21.453 -12.75 1 89.56 285 ASN A CA 1
ATOM 2225 C C . ASN A 1 285 ? 3.93 22.688 -12.031 1 89.56 285 ASN A C 1
ATOM 2227 O O . ASN A 1 285 ? 4.266 22.938 -10.875 1 89.56 285 ASN A O 1
ATOM 2231 N N . GLU A 1 286 ? 3.053 23.375 -12.641 1 89.38 286 GLU A N 1
ATOM 2232 C CA . GLU A 1 286 ? 2.527 24.625 -12.109 1 89.38 286 GLU A CA 1
ATOM 2233 C C . GLU A 1 286 ? 1.772 24.406 -10.805 1 89.38 286 GLU A C 1
ATOM 2235 O O . GLU A 1 286 ? 1.729 25.297 -9.953 1 89.38 286 GLU A O 1
ATOM 2240 N N . ASN A 1 287 ? 1.247 23.266 -10.625 1 91.06 287 ASN A N 1
ATOM 2241 C CA . ASN A 1 287 ? 0.485 22.953 -9.422 1 91.06 287 ASN A CA 1
ATOM 2242 C C . ASN A 1 287 ? 1.401 22.719 -8.219 1 91.06 287 ASN A C 1
ATOM 2244 O O . ASN A 1 287 ? 0.941 22.703 -7.078 1 91.06 287 ASN A O 1
ATOM 2248 N N . GLU A 1 288 ? 2.666 22.656 -8.5 1 92.19 288 GLU A N 1
ATOM 2249 C CA . GLU A 1 288 ? 3.639 22.438 -7.434 1 92.19 288 GLU A CA 1
ATOM 2250 C C . GLU A 1 288 ? 4.527 23.672 -7.25 1 92.19 288 GLU A C 1
ATOM 2252 O O . GLU A 1 288 ? 5.383 23.703 -6.363 1 92.19 288 GLU A O 1
ATOM 2257 N N . LYS A 1 289 ? 4.355 24.625 -8.055 1 94.88 289 LYS A N 1
ATOM 2258 C CA . LYS A 1 289 ? 5.18 25.828 -7.984 1 94.88 289 LYS A CA 1
ATOM 2259 C C . LYS A 1 289 ? 4.594 26.844 -7 1 94.88 289 LYS A C 1
ATOM 2261 O O . LYS A 1 289 ? 3.453 27.281 -7.16 1 94.88 289 LYS A O 1
ATOM 2266 N N . PRO A 1 290 ? 5.34 27.188 -5.988 1 97.56 290 PRO A N 1
ATOM 2267 C CA . PRO A 1 290 ? 4.82 28.188 -5.051 1 97.56 290 PRO A CA 1
ATOM 2268 C C . PRO A 1 290 ? 4.754 29.594 -5.656 1 97.56 290 PRO A C 1
ATOM 2270 O O . PRO A 1 290 ? 5.469 29.875 -6.621 1 97.56 290 PRO A O 1
ATOM 2273 N N . ASP A 1 291 ? 3.857 30.469 -5.125 1 96.81 291 ASP A N 1
ATOM 2274 C CA . ASP A 1 291 ? 3.771 31.859 -5.562 1 96.81 291 ASP A CA 1
ATOM 2275 C C . ASP A 1 291 ? 4.965 32.656 -5.062 1 96.81 291 ASP A C 1
ATOM 2277 O O . ASP A 1 291 ? 5.48 33.531 -5.777 1 96.81 291 ASP A O 1
ATOM 2281 N N . TYR A 1 292 ? 5.383 32.438 -3.822 1 97.75 292 TYR A N 1
ATOM 2282 C CA . TYR A 1 292 ? 6.512 33.062 -3.162 1 97.75 292 TYR A CA 1
ATOM 2283 C C . TYR A 1 292 ? 7.344 32.062 -2.387 1 97.75 292 TYR A C 1
ATOM 2285 O O . TYR A 1 292 ? 6.926 30.906 -2.209 1 97.75 292 TYR A O 1
ATOM 2293 N N . TYR A 1 293 ? 8.547 32.406 -2.061 1 98.12 293 TYR A N 1
ATOM 2294 C CA . TYR A 1 293 ? 9.297 31.594 -1.123 1 98.12 293 TYR A CA 1
ATOM 2295 C C . TYR A 1 293 ? 10.094 32.469 -0.152 1 98.12 293 TYR A C 1
ATOM 2297 O O . TYR A 1 293 ? 10.195 33.688 -0.331 1 98.12 293 TYR A O 1
ATOM 2305 N N . ALA A 1 294 ? 10.531 31.938 0.922 1 98.31 294 ALA A N 1
ATOM 2306 C CA . ALA A 1 294 ? 11.391 32.5 1.954 1 98.31 294 ALA A CA 1
ATOM 2307 C C . ALA A 1 294 ? 12.344 31.469 2.52 1 98.31 294 ALA A C 1
ATOM 2309 O O . ALA A 1 294 ? 12.148 30.266 2.322 1 98.31 294 ALA A O 1
ATOM 2310 N N . ASP A 1 295 ? 13.375 31.906 3.127 1 98.06 295 ASP A N 1
ATOM 2311 C CA . ASP A 1 295 ? 14.273 30.953 3.771 1 98.06 295 ASP A CA 1
ATOM 2312 C C . ASP A 1 295 ? 13.641 30.359 5.023 1 98.06 295 ASP A C 1
ATOM 2314 O O . ASP A 1 295 ? 13.906 29.203 5.371 1 98.06 295 ASP A O 1
ATOM 2318 N N . SER A 1 296 ? 12.898 31.188 5.664 1 98.12 296 SER A N 1
ATOM 2319 C CA . SER A 1 296 ? 12.234 30.859 6.918 1 98.12 296 SER A CA 1
ATOM 2320 C C . SER A 1 296 ? 11.062 31.797 7.188 1 98.12 296 SER A C 1
ATOM 2322 O O . SER A 1 296 ? 10.984 32.875 6.621 1 98.12 296 SER A O 1
ATOM 2324 N N . VAL A 1 297 ? 10.148 31.312 8.039 1 98.31 297 VAL A N 1
ATOM 2325 C CA . VAL A 1 297 ? 9.078 32.188 8.508 1 98.31 297 VAL A CA 1
ATOM 2326 C C . VAL A 1 297 ? 9.68 33.375 9.242 1 98.31 297 VAL A C 1
ATOM 2328 O O . VAL A 1 297 ? 9.078 34.469 9.266 1 98.31 297 VAL A O 1
ATOM 2331 N N . ALA A 1 298 ? 10.891 33.281 9.75 1 98 298 ALA A N 1
ATOM 2332 C CA . ALA A 1 298 ? 11.594 34.344 10.438 1 98 298 ALA A CA 1
ATOM 2333 C C . ALA A 1 298 ? 11.844 35.531 9.492 1 98 298 ALA A C 1
ATOM 2335 O O . ALA A 1 298 ? 12.07 36.656 9.945 1 98 298 ALA A O 1
ATOM 2336 N N . ASP A 1 299 ? 11.805 35.281 8.234 1 98.31 299 ASP A N 1
ATOM 2337 C CA . ASP A 1 299 ? 12.055 36.312 7.254 1 98.31 299 ASP A CA 1
ATOM 2338 C C . ASP A 1 299 ? 11 37.406 7.336 1 98.31 299 ASP A C 1
ATOM 2340 O O . ASP A 1 299 ? 11.219 38.531 6.875 1 98.31 299 ASP A O 1
ATOM 2344 N N . PHE A 1 300 ? 9.867 37.156 7.957 1 98.12 300 PHE A N 1
ATOM 2345 C CA . PHE A 1 300 ? 8.82 38.156 8.109 1 98.12 300 PHE A CA 1
ATOM 2346 C C . PHE A 1 300 ? 9.281 39.281 9.039 1 98.12 300 PHE A C 1
ATOM 2348 O O . PHE A 1 300 ? 8.758 40.375 8.992 1 98.12 300 PHE A O 1
ATOM 2355 N N . ILE A 1 301 ? 10.32 39 9.93 1 97.44 301 ILE A N 1
ATOM 2356 C CA . ILE A 1 301 ? 10.883 40.031 10.789 1 97.44 301 ILE A CA 1
ATOM 2357 C C . ILE A 1 301 ? 11.516 41.125 9.938 1 97.44 301 ILE A C 1
ATOM 2359 O O . ILE A 1 301 ? 11.117 42.281 10.023 1 97.44 301 ILE A O 1
ATOM 2363 N N . GLU A 1 302 ? 12.43 40.688 9.062 1 97.12 302 GLU A N 1
ATOM 2364 C CA . GLU A 1 302 ? 13.062 41.625 8.164 1 97.12 302 GLU A CA 1
ATOM 2365 C C . GLU A 1 302 ? 12.062 42.219 7.168 1 97.12 302 GLU A C 1
ATOM 2367 O O . GLU A 1 302 ? 12.156 43.375 6.793 1 97.12 302 GLU A O 1
ATOM 2372 N N . PHE A 1 303 ? 11.172 41.406 6.707 1 97.44 303 PHE A N 1
ATOM 2373 C CA . PHE A 1 303 ? 10.141 41.812 5.762 1 97.44 303 PHE A CA 1
ATOM 2374 C C . PHE A 1 303 ? 9.383 43.031 6.281 1 97.44 303 PHE A C 1
ATOM 2376 O O . PHE A 1 303 ? 9.25 44.031 5.582 1 97.44 303 PHE A O 1
ATOM 2383 N N . PHE A 1 304 ? 8.93 43.031 7.562 1 96.25 304 PHE A N 1
ATOM 2384 C CA . PHE A 1 304 ? 8.125 44.094 8.133 1 96.25 304 PHE A CA 1
ATOM 2385 C C . PHE A 1 304 ? 8.992 45.281 8.484 1 96.25 304 PHE A C 1
ATOM 2387 O O . PHE A 1 304 ? 8.531 46.438 8.422 1 96.25 304 PHE A O 1
ATOM 2394 N N . GLU A 1 305 ? 10.25 45.062 8.836 1 94.62 305 GLU A N 1
ATOM 2395 C CA . GLU A 1 305 ? 11.18 46.156 9.078 1 94.62 305 GLU A CA 1
ATOM 2396 C C . GLU A 1 305 ? 11.391 47 7.812 1 94.62 305 GLU A C 1
ATOM 2398 O O . GLU A 1 305 ? 11.531 48.219 7.887 1 94.62 305 GLU A O 1
ATOM 2403 N N . SER A 1 306 ? 11.383 46.344 6.762 1 92.38 306 SER A N 1
ATOM 2404 C CA . SER A 1 306 ? 11.656 47 5.484 1 92.38 306 SER A CA 1
ATOM 2405 C C . SER A 1 306 ? 10.453 47.781 5.012 1 92.38 306 SER A C 1
ATOM 2407 O O . SER A 1 306 ? 10.594 48.688 4.184 1 92.38 306 SER A O 1
ATOM 2409 N N . ILE A 1 307 ? 9.281 47.469 5.402 1 90.12 307 ILE A N 1
ATOM 2410 C CA . ILE A 1 307 ? 8.078 48.188 5.023 1 90.12 307 ILE A CA 1
ATOM 2411 C C . ILE A 1 307 ? 7.93 49.438 5.898 1 90.12 307 ILE A C 1
ATOM 2413 O O . ILE A 1 307 ? 7.473 50.5 5.434 1 90.12 307 ILE A O 1
ATOM 2417 N N . LYS A 1 308 ? 8.133 49.562 7.387 1 78.56 308 LYS A N 1
ATOM 2418 C CA . LYS A 1 308 ? 7.984 50.656 8.312 1 78.56 308 LYS A CA 1
ATOM 2419 C C . LYS A 1 308 ? 8.961 51.781 7.984 1 78.56 308 LYS A C 1
ATOM 2421 O O . LYS A 1 308 ? 8.641 52.969 8.164 1 78.56 308 LYS A O 1
ATOM 2426 N N . GLU A 1 309 ? 10.234 51.531 7.898 1 57.97 309 GLU A N 1
ATOM 2427 C CA . GLU A 1 309 ? 11.211 52.594 7.715 1 57.97 309 GLU A CA 1
ATOM 2428 C C . GLU A 1 309 ? 10.695 53.656 6.734 1 57.97 309 GLU A C 1
ATOM 2430 O O . GLU A 1 309 ? 11.156 54.781 6.742 1 57.97 309 GLU A O 1
ATOM 2435 N N . GLU A 1 310 ? 9.562 53.719 5.969 1 45.44 310 GLU A N 1
ATOM 2436 C CA . GLU A 1 310 ? 9.164 55 5.398 1 45.44 310 GLU A CA 1
ATOM 2437 C C . GLU A 1 310 ? 8.047 55.656 6.207 1 45.44 310 GLU A C 1
ATOM 2439 O O . GLU A 1 310 ? 7.133 54.969 6.672 1 45.44 310 GLU A O 1
ATOM 2444 N N . MET B 1 1 ? -15.5 -3.883 -40.219 1 25.58 1 MET B N 1
ATOM 2445 C CA . MET B 1 1 ? -15.969 -4.32 -38.906 1 25.58 1 MET B CA 1
ATOM 2446 C C . MET B 1 1 ? -14.891 -5.125 -38.188 1 25.58 1 MET B C 1
ATOM 2448 O O . MET B 1 1 ? -14.398 -6.125 -38.719 1 25.58 1 MET B O 1
ATOM 2452 N N . PRO B 1 2 ? -13.977 -4.59 -37.438 1 37.03 2 PRO B N 1
ATOM 2453 C CA . PRO B 1 2 ? -12.797 -5.355 -37.031 1 37.03 2 PRO B CA 1
ATOM 2454 C C . PRO B 1 2 ? -13.141 -6.766 -36.562 1 37.03 2 PRO B C 1
ATOM 2456 O O . PRO B 1 2 ? -14.117 -6.957 -35.844 1 37.03 2 PRO B O 1
ATOM 2459 N N . SER B 1 3 ? -13.117 -7.75 -37.188 1 36.62 3 SER B N 1
ATOM 2460 C CA . SER B 1 3 ? -13.578 -9.109 -36.906 1 36.62 3 SER B CA 1
ATOM 2461 C C . SER B 1 3 ? -13.117 -9.602 -35.562 1 36.62 3 SER B C 1
ATOM 2463 O O .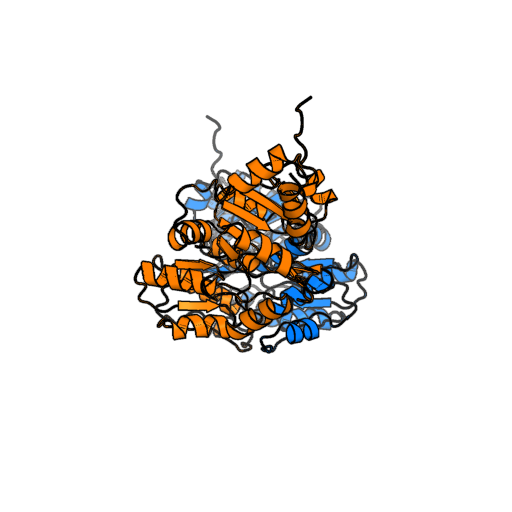 SER B 1 3 ? -11.914 -9.758 -35.312 1 36.62 3 SER B O 1
ATOM 2465 N N . SER B 1 4 ? -13.461 -9.211 -34.375 1 46.84 4 SER B N 1
ATOM 2466 C CA . SER B 1 4 ? -13.203 -9.492 -32.969 1 46.84 4 SER B CA 1
ATOM 2467 C C . SER B 1 4 ? -13.156 -10.992 -32.688 1 46.84 4 SER B C 1
ATOM 2469 O O . SER B 1 4 ? -14.18 -11.68 -32.781 1 46.84 4 SER B O 1
ATOM 2471 N N . CYS B 1 5 ? -12.172 -11.727 -33.156 1 55.31 5 CYS B N 1
ATOM 2472 C CA . CYS B 1 5 ? -12.016 -13.18 -33.125 1 55.31 5 CYS B CA 1
ATOM 2473 C C . CYS B 1 5 ? -12.312 -13.719 -31.719 1 55.31 5 CYS B C 1
ATOM 2475 O O . CYS B 1 5 ? -11.625 -13.375 -30.766 1 55.31 5 CYS B O 1
ATOM 2477 N N . SER B 1 6 ? -13.461 -14.273 -31.344 1 78.5 6 SER B N 1
ATOM 2478 C CA . SER B 1 6 ? -14.016 -14.883 -30.141 1 78.5 6 SER B CA 1
ATOM 2479 C C . SER B 1 6 ? -13.133 -16.016 -29.641 1 78.5 6 SER B C 1
ATOM 2481 O O . SER B 1 6 ? -12.562 -16.766 -30.438 1 78.5 6 SER B O 1
ATOM 2483 N N . VAL B 1 7 ? -12.727 -16.047 -28.406 1 92.44 7 VAL B N 1
ATOM 2484 C CA . VAL B 1 7 ? -12 -17.125 -27.75 1 92.44 7 VAL B CA 1
ATOM 2485 C C . VAL B 1 7 ? -12.758 -18.438 -27.922 1 92.44 7 VAL B C 1
ATOM 2487 O O . VAL B 1 7 ? -13.977 -18.484 -27.719 1 92.44 7 VAL B O 1
ATOM 2490 N N . ARG B 1 8 ? -12.125 -19.484 -28.453 1 95 8 ARG B N 1
ATOM 2491 C CA . ARG B 1 8 ? -12.805 -20.734 -28.797 1 95 8 ARG B CA 1
ATOM 2492 C C . ARG B 1 8 ? -12.695 -21.75 -27.656 1 95 8 ARG B C 1
ATOM 2494 O O . ARG B 1 8 ? -11.641 -21.859 -27.031 1 95 8 ARG B O 1
ATOM 2501 N N . HIS B 1 9 ? -13.805 -22.391 -27.422 1 97.75 9 HIS B N 1
ATOM 2502 C CA . HIS B 1 9 ? -13.836 -23.516 -26.484 1 97.75 9 HIS B CA 1
ATOM 2503 C C . HIS B 1 9 ? -13.172 -24.75 -27.078 1 97.75 9 HIS B C 1
ATOM 2505 O O . HIS B 1 9 ? -13.43 -25.094 -28.234 1 97.75 9 HIS B O 1
ATOM 2511 N N . ILE B 1 10 ? -12.375 -25.469 -26.297 1 97.81 10 ILE B N 1
ATOM 2512 C CA . ILE B 1 10 ? -11.555 -26.531 -26.844 1 97.81 10 ILE B CA 1
ATOM 2513 C C . ILE B 1 10 ? -12.445 -27.672 -27.344 1 97.81 10 ILE B C 1
ATOM 2515 O O . ILE B 1 10 ? -12.07 -28.422 -28.266 1 97.81 10 ILE B O 1
ATOM 2519 N N . LEU B 1 11 ? -13.609 -27.844 -26.688 1 97.69 11 LEU B N 1
ATOM 2520 C CA . LEU B 1 11 ? -14.508 -28.938 -27.062 1 97.69 11 LEU B CA 1
ATOM 2521 C C . LEU B 1 11 ? -15.273 -28.594 -28.344 1 97.69 11 LEU B C 1
ATOM 2523 O O . LEU B 1 11 ? -15.883 -29.469 -28.953 1 97.69 11 LEU B O 1
ATOM 2527 N N . GLU B 1 12 ? -15.266 -27.359 -28.719 1 96.81 12 GLU B N 1
ATOM 2528 C CA . GLU B 1 12 ? -15.992 -26.922 -29.906 1 96.81 12 GLU B CA 1
ATOM 2529 C C . GLU B 1 12 ? -15.102 -26.953 -31.141 1 96.81 12 GLU B C 1
ATOM 2531 O O . GLU B 1 12 ? -15.57 -26.719 -32.25 1 96.81 12 GLU B O 1
ATOM 2536 N N . LEU B 1 13 ? -13.898 -27.266 -30.984 1 96.44 13 LEU B N 1
ATOM 2537 C CA . LEU B 1 13 ? -12.969 -27.391 -32.094 1 96.44 13 LEU B CA 1
ATOM 2538 C C . LEU B 1 13 ? -13.297 -28.625 -32.938 1 96.44 13 LEU B C 1
ATOM 2540 O O . LEU B 1 13 ? -13.781 -29.625 -32.406 1 96.44 13 LEU B O 1
ATOM 2544 N N . SER B 1 14 ? -13.023 -28.5 -34.25 1 95.88 14 SER B N 1
ATOM 2545 C CA . SER B 1 14 ? -13.117 -29.672 -35.094 1 95.88 14 SER B CA 1
ATOM 2546 C C . SER B 1 14 ? -12.023 -30.688 -34.75 1 95.88 14 SER B C 1
ATOM 2548 O O . SER B 1 14 ? -11.062 -30.359 -34.062 1 95.88 14 SER B O 1
ATOM 2550 N N . LYS B 1 15 ? -12.203 -31.969 -35.188 1 95.12 15 LYS B N 1
ATOM 2551 C CA . LYS B 1 15 ? -11.195 -33 -34.938 1 95.12 15 LYS B CA 1
ATOM 2552 C C . LYS B 1 15 ? -9.82 -32.562 -35.438 1 95.12 15 LYS B C 1
ATOM 2554 O O . LYS B 1 15 ? -8.812 -32.781 -34.781 1 95.12 15 LYS B O 1
ATOM 2559 N N . PHE B 1 16 ? -9.828 -31.906 -36.625 1 95.69 16 PHE B N 1
ATOM 2560 C CA . PHE B 1 16 ? -8.586 -31.406 -37.219 1 95.69 16 PHE B CA 1
ATOM 2561 C C . PHE B 1 16 ? -7.969 -30.328 -36.312 1 95.69 16 PHE B C 1
ATOM 2563 O O . PHE B 1 16 ? -6.766 -30.359 -36.062 1 95.69 16 PHE B O 1
ATOM 2570 N N . GLU B 1 17 ? -8.742 -29.438 -35.844 1 96.62 17 GLU B N 1
ATOM 2571 C CA . GLU B 1 17 ? -8.281 -28.344 -35 1 96.62 17 GLU B CA 1
ATOM 2572 C C . GLU B 1 17 ? -7.785 -28.859 -33.656 1 96.62 17 GLU B C 1
ATOM 2574 O O . GLU B 1 17 ? -6.82 -28.344 -33.094 1 96.62 17 GLU B O 1
ATOM 2579 N N . LYS B 1 18 ? -8.492 -29.844 -33.125 1 97.25 18 LYS B N 1
ATOM 2580 C CA . LYS B 1 18 ? -8.078 -30.469 -31.859 1 97.25 18 LYS B CA 1
ATOM 2581 C C . LYS B 1 18 ? -6.699 -31.094 -31.984 1 97.25 18 LYS B C 1
ATOM 2583 O O . LYS B 1 18 ? -5.848 -30.938 -31.109 1 97.25 18 LYS B O 1
ATOM 2588 N N . THR B 1 19 ? -6.527 -31.781 -33.062 1 95.88 19 THR B N 1
ATOM 2589 C CA . THR B 1 19 ? -5.238 -32.438 -33.312 1 95.88 19 THR B CA 1
ATOM 2590 C C . THR B 1 19 ? -4.133 -31.391 -33.438 1 95.88 19 THR B C 1
ATOM 2592 O O . THR B 1 19 ? -3.039 -31.547 -32.906 1 95.88 19 THR B O 1
ATOM 2595 N N . LYS B 1 20 ? -4.418 -30.328 -34.188 1 96.81 20 LYS B N 1
ATOM 2596 C CA . LYS B 1 20 ? -3.459 -29.25 -34.344 1 96.81 20 LYS B CA 1
ATOM 2597 C C . LYS B 1 20 ? -3.127 -28.609 -32.969 1 96.81 20 LYS B C 1
ATOM 2599 O O . LYS B 1 20 ? -1.964 -28.312 -32.688 1 96.81 20 LYS B O 1
ATOM 2604 N N . PHE B 1 21 ? -4.137 -28.375 -32.219 1 97.12 21 PHE B N 1
ATOM 2605 C CA . PHE B 1 21 ? -3.973 -27.812 -30.891 1 97.12 21 PHE B CA 1
ATOM 2606 C C . PHE B 1 21 ? -3.09 -28.703 -30.031 1 97.12 21 PHE B C 1
ATOM 2608 O O . PHE B 1 21 ? -2.119 -28.234 -29.438 1 97.12 21 PHE B O 1
ATOM 2615 N N . LEU B 1 22 ? -3.41 -29.938 -30.031 1 96.5 22 LEU B N 1
ATOM 2616 C CA . LEU B 1 22 ? -2.672 -30.906 -29.219 1 96.5 22 LEU B CA 1
ATOM 2617 C C . LEU B 1 22 ? -1.206 -30.953 -29.641 1 96.5 22 LEU B C 1
ATOM 2619 O O . LEU B 1 22 ? -0.323 -31.125 -28.797 1 96.5 22 LEU B O 1
ATOM 2623 N N . ASN B 1 23 ? -0.94 -30.781 -30.922 1 96.81 23 ASN B N 1
ATOM 2624 C CA . ASN B 1 23 ? 0.418 -30.875 -31.438 1 96.81 23 ASN B CA 1
ATOM 2625 C C . ASN B 1 23 ? 1.171 -29.562 -31.281 1 96.81 23 ASN B C 1
ATOM 2627 O O . ASN B 1 23 ? 2.381 -29.5 -31.5 1 96.81 23 ASN B O 1
ATOM 2631 N N . SER B 1 24 ? 0.511 -28.594 -30.797 1 97.75 24 SER B N 1
ATOM 2632 C CA . SER B 1 24 ? 1.098 -27.266 -30.797 1 97.75 24 SER B CA 1
ATOM 2633 C C . SER B 1 24 ? 1.85 -26.984 -29.5 1 97.75 24 SER B C 1
ATOM 2635 O O . SER B 1 24 ? 2.555 -25.984 -29.391 1 97.75 24 SER B O 1
ATOM 2637 N N . PHE B 1 25 ? 1.785 -27.844 -28.5 1 98.19 25 PHE B N 1
ATOM 2638 C CA . PHE B 1 25 ? 2.516 -27.625 -27.266 1 98.19 25 PHE B CA 1
ATOM 2639 C C . PHE B 1 25 ? 3.074 -28.938 -26.734 1 98.19 25 PHE B C 1
ATOM 2641 O O . PHE B 1 25 ? 2.545 -30.016 -27.031 1 98.19 25 PHE B O 1
ATOM 2648 N N . ASP B 1 26 ? 4.125 -28.844 -25.875 1 98.06 26 ASP B N 1
ATOM 2649 C CA . ASP B 1 26 ? 4.777 -30 -25.266 1 98.06 26 ASP B CA 1
ATOM 2650 C C . ASP B 1 26 ? 4.727 -29.938 -23.75 1 98.06 26 ASP B C 1
ATOM 2652 O O . ASP B 1 26 ? 4.777 -30.953 -23.062 1 98.06 26 ASP B O 1
ATOM 2656 N N . ILE B 1 27 ? 4.664 -28.719 -23.219 1 98.31 27 ILE B N 1
ATOM 2657 C CA . ILE B 1 27 ? 4.656 -28.469 -21.781 1 98.31 27 ILE B CA 1
ATOM 2658 C C . ILE B 1 27 ? 3.393 -27.703 -21.391 1 98.31 27 ILE B C 1
ATOM 2660 O O . ILE B 1 27 ? 2.965 -26.797 -22.109 1 98.31 27 ILE B O 1
ATOM 2664 N N . VAL B 1 28 ? 2.771 -28.188 -20.312 1 98.56 28 VAL B N 1
ATOM 2665 C CA . VAL B 1 28 ? 1.622 -27.484 -19.734 1 98.56 28 VAL B CA 1
ATOM 2666 C C . VAL B 1 28 ? 1.993 -26.906 -18.375 1 98.56 28 VAL B C 1
ATOM 2668 O O . VAL B 1 28 ? 2.387 -27.656 -17.469 1 98.56 28 VAL B O 1
ATOM 2671 N N . PHE B 1 29 ? 2.008 -25.609 -18.234 1 98.44 29 PHE B N 1
ATOM 2672 C CA . PHE B 1 29 ? 2.016 -24.953 -16.938 1 98.44 29 PHE B CA 1
ATOM 2673 C C . PHE B 1 29 ? 0.595 -24.75 -16.422 1 98.44 29 PHE B C 1
ATOM 2675 O O . PHE B 1 29 ? -0.173 -23.969 -16.984 1 98.44 29 PHE B O 1
ATOM 2682 N N . CYS B 1 30 ? 0.281 -25.406 -15.375 1 98.12 30 CYS B N 1
ATOM 2683 C CA . CYS B 1 30 ? -1.092 -25.438 -14.883 1 98.12 30 CYS B CA 1
ATOM 2684 C C . CYS B 1 30 ? -1.194 -24.766 -13.523 1 98.12 30 CYS B C 1
ATOM 2686 O O . CYS B 1 30 ? -0.523 -25.172 -12.57 1 98.12 30 CYS B O 1
ATOM 2688 N N . ASP B 1 31 ? -2.016 -23.766 -13.461 1 97.12 31 ASP B N 1
ATOM 2689 C CA . ASP B 1 31 ? -2.346 -23.203 -12.156 1 97.12 31 ASP B CA 1
ATOM 2690 C C . ASP B 1 31 ? -3.047 -24.234 -11.273 1 97.12 31 ASP B C 1
ATOM 2692 O O . ASP B 1 31 ? -3.475 -25.281 -11.758 1 97.12 31 ASP B O 1
ATOM 2696 N N . CYS B 1 32 ? -3.092 -23.922 -9.953 1 95.69 32 CYS B N 1
ATOM 2697 C CA . CYS B 1 32 ? -3.693 -24.875 -9.031 1 95.69 32 CYS B CA 1
ATOM 2698 C C . CYS B 1 32 ? -4.992 -24.344 -8.445 1 95.69 32 CYS B C 1
ATOM 2700 O O . CYS B 1 32 ? -6.07 -24.859 -8.734 1 95.69 32 CYS B O 1
ATOM 2702 N N . ASP B 1 33 ? -4.898 -23.281 -7.676 1 93.06 33 ASP B N 1
ATOM 2703 C CA . ASP B 1 33 ? -6.074 -22.703 -7.031 1 93.06 33 ASP B CA 1
ATOM 2704 C C . ASP B 1 33 ? -7.074 -22.203 -8.07 1 93.06 33 ASP B C 1
ATOM 2706 O O . ASP B 1 33 ? -6.762 -21.312 -8.859 1 93.06 33 ASP B O 1
ATOM 2710 N N . GLY B 1 34 ? -8.234 -22.812 -8.094 1 94.75 34 GLY B N 1
ATOM 2711 C CA . GLY B 1 34 ? -9.266 -22.438 -9.047 1 94.75 34 GLY B CA 1
ATOM 2712 C C . GLY B 1 34 ? -9.227 -23.266 -10.32 1 94.75 34 GLY B C 1
ATOM 2713 O O . GLY B 1 34 ? -10.125 -23.172 -11.156 1 94.75 34 GLY B O 1
ATOM 2714 N N . VAL B 1 35 ? -8.195 -24.078 -10.445 1 97.38 35 VAL B N 1
ATOM 2715 C CA . VAL B 1 35 ? -8.008 -24.891 -11.648 1 97.38 35 VAL B CA 1
ATOM 2716 C C . VAL B 1 35 ? -8.047 -26.375 -11.289 1 97.38 35 VAL B C 1
ATOM 2718 O O . VAL B 1 35 ? -8.766 -27.156 -11.914 1 97.38 35 VAL B O 1
ATOM 2721 N N . ILE B 1 36 ? -7.312 -26.734 -10.25 1 96.88 36 ILE B N 1
ATOM 2722 C CA . ILE B 1 36 ? -7.234 -28.125 -9.812 1 96.88 36 ILE B CA 1
ATOM 2723 C C . ILE B 1 36 ? -8.18 -28.344 -8.625 1 96.88 36 ILE B C 1
ATOM 2725 O O . ILE B 1 36 ? -8.773 -29.422 -8.492 1 96.88 36 ILE B O 1
ATOM 2729 N N . TRP B 1 37 ? -8.258 -27.391 -7.742 1 95.5 37 TRP B N 1
ATOM 2730 C CA . TRP B 1 37 ? -9.188 -27.375 -6.621 1 95.5 37 TRP B CA 1
ATOM 2731 C C . TRP B 1 37 ? -9.797 -25.984 -6.434 1 95.5 37 TRP B C 1
ATOM 2733 O O . TRP B 1 37 ? -9.32 -25.016 -7.016 1 95.5 37 TRP B O 1
ATOM 2743 N N . ASP B 1 38 ? -10.844 -25.953 -5.641 1 93.25 38 ASP B N 1
ATOM 2744 C CA . ASP B 1 38 ? -11.516 -24.688 -5.379 1 93.25 38 ASP B CA 1
ATOM 2745 C C . ASP B 1 38 ? -10.578 -23.703 -4.68 1 93.25 38 ASP B C 1
ATOM 2747 O O . ASP B 1 38 ? -9.898 -24.062 -3.713 1 93.25 38 ASP B O 1
ATOM 2751 N N . ALA B 1 39 ? -10.562 -22.516 -5.176 1 87.5 39 ALA B N 1
ATOM 2752 C CA . ALA B 1 39 ? -9.594 -21.531 -4.707 1 87.5 39 ALA B CA 1
ATOM 2753 C C . ALA B 1 39 ? -9.867 -21.141 -3.258 1 87.5 39 ALA B C 1
ATOM 2755 O O . ALA B 1 39 ? -8.945 -20.781 -2.52 1 87.5 39 ALA B O 1
ATOM 2756 N N . THR B 1 40 ? -11.109 -21.172 -2.809 1 85.44 40 THR B N 1
ATOM 2757 C CA . THR B 1 40 ? -11.492 -20.703 -1.485 1 85.44 40 THR B CA 1
ATOM 2758 C C . THR B 1 40 ? -11.562 -21.859 -0.49 1 85.44 40 THR B C 1
ATOM 2760 O O . THR B 1 40 ? -10.93 -21.812 0.567 1 85.44 40 THR B O 1
ATOM 2763 N N . THR B 1 41 ? -12.188 -22.984 -0.912 1 86.62 41 THR B N 1
ATOM 2764 C CA . THR B 1 41 ? -12.453 -24.078 0.017 1 86.62 41 THR B CA 1
ATOM 2765 C C . THR B 1 41 ? -11.375 -25.156 -0.099 1 86.62 41 THR B C 1
ATOM 2767 O O . THR B 1 41 ? -11.266 -26.031 0.766 1 86.62 41 THR B O 1
ATOM 2770 N N . HIS B 1 42 ? -10.672 -25.156 -1.206 1 87 42 HIS B N 1
ATOM 2771 C CA . HIS B 1 42 ? -9.633 -26.125 -1.523 1 87 42 HIS B CA 1
ATOM 2772 C C . HIS B 1 42 ? -10.219 -27.516 -1.712 1 87 42 HIS B C 1
ATOM 2774 O O . HIS B 1 42 ? -9.492 -28.516 -1.647 1 87 42 HIS B O 1
ATOM 2780 N N . LYS B 1 43 ? -11.523 -27.516 -1.929 1 91.88 43 LYS B N 1
ATOM 2781 C CA . LYS B 1 43 ? -12.156 -28.797 -2.26 1 91.88 43 LYS B CA 1
ATOM 2782 C C . LYS B 1 43 ? -11.812 -29.234 -3.682 1 91.88 43 LYS B C 1
ATOM 2784 O O . LYS B 1 43 ? -11.742 -28.391 -4.59 1 91.88 43 LYS B O 1
ATOM 2789 N N . PRO B 1 44 ? -11.625 -30.484 -3.834 1 93.75 44 PRO B N 1
ATOM 2790 C CA . PRO B 1 44 ? -11.281 -31 -5.164 1 93.75 44 PRO B CA 1
ATOM 2791 C C . PRO B 1 44 ? -12.352 -30.688 -6.207 1 93.75 44 PRO B C 1
ATOM 2793 O O . PRO B 1 44 ? -13.547 -30.75 -5.906 1 93.75 44 PRO B O 1
ATOM 2796 N N . LEU B 1 45 ? -11.875 -30.297 -7.363 1 95.12 45 LEU B N 1
ATOM 2797 C CA . LEU B 1 45 ? -12.781 -30.141 -8.5 1 95.12 45 LEU B CA 1
ATOM 2798 C C . LEU B 1 45 ? -13.016 -31.484 -9.188 1 95.12 45 LEU B C 1
ATOM 2800 O O . LEU B 1 45 ? -12.109 -32.312 -9.273 1 95.12 45 LEU B O 1
ATOM 2804 N N . GLU B 1 46 ? -14.164 -31.609 -9.695 1 93.75 46 GLU B N 1
ATOM 2805 C CA . GLU B 1 46 ? -14.586 -32.906 -10.234 1 93.75 46 GLU B CA 1
ATOM 2806 C C . GLU B 1 46 ? -13.789 -33.281 -11.477 1 93.75 46 GLU B C 1
ATOM 2808 O O . GLU B 1 46 ? -13.648 -32.469 -12.398 1 93.75 46 GLU B O 1
ATOM 2813 N N . ALA B 1 47 ? -13.18 -34.438 -11.516 1 95.19 47 ALA B N 1
ATOM 2814 C CA . ALA B 1 47 ? -12.617 -35.125 -12.664 1 95.19 47 ALA B CA 1
ATOM 2815 C C . ALA B 1 47 ? -11.391 -34.406 -13.211 1 95.19 47 ALA B C 1
ATOM 2817 O O . ALA B 1 47 ? -10.898 -34.75 -14.297 1 95.19 47 ALA B O 1
ATOM 2818 N N . VAL B 1 48 ? -10.859 -33.438 -12.516 1 96.38 48 VAL B N 1
ATOM 2819 C CA . VAL B 1 48 ? -9.719 -32.688 -13.016 1 96.38 48 VAL B CA 1
ATOM 2820 C C . VAL B 1 48 ? -8.477 -33.562 -13.07 1 96.38 48 VAL B C 1
ATOM 2822 O O . VAL B 1 48 ? -7.672 -33.469 -13.992 1 96.38 48 VAL B O 1
ATOM 2825 N N . GLY B 1 49 ? -8.359 -34.406 -12.055 1 96.38 49 GLY B N 1
ATOM 2826 C CA . GLY B 1 49 ? -7.25 -35.344 -12.078 1 96.38 49 GLY B CA 1
ATOM 2827 C C . GLY B 1 49 ? -7.207 -36.188 -13.336 1 96.38 49 GLY B C 1
ATOM 2828 O O . GLY B 1 49 ? -6.141 -36.406 -13.914 1 96.38 49 GLY B O 1
ATOM 2829 N N . ASN B 1 50 ? -8.367 -36.656 -13.758 1 96.94 50 ASN B N 1
ATOM 2830 C CA . ASN B 1 50 ? -8.461 -37.469 -14.969 1 96.94 50 ASN B CA 1
ATOM 2831 C C . ASN B 1 50 ? -8.086 -36.656 -16.203 1 96.94 50 ASN B C 1
ATOM 2833 O O . ASN B 1 50 ? -7.484 -37.188 -17.141 1 96.94 50 ASN B O 1
ATOM 2837 N N . GLY B 1 51 ? -8.461 -35.406 -16.203 1 97.69 51 GLY B N 1
ATOM 2838 C CA . GLY B 1 51 ? -8.055 -34.531 -17.297 1 97.69 51 GLY B CA 1
ATOM 2839 C C . GLY B 1 51 ? -6.551 -34.375 -17.422 1 97.69 51 GLY B C 1
ATOM 2840 O O . GLY B 1 51 ? -6 -34.469 -18.516 1 97.69 51 GLY B O 1
ATOM 2841 N N . ILE B 1 52 ? -5.898 -34.219 -16.297 1 97.81 52 ILE B N 1
ATOM 2842 C CA . ILE B 1 52 ? -4.445 -34.062 -16.25 1 97.81 52 ILE B CA 1
ATOM 2843 C C . ILE B 1 52 ? -3.787 -35.375 -16.703 1 97.81 52 ILE B C 1
ATOM 2845 O O . ILE B 1 52 ? -2.814 -35.344 -17.469 1 97.81 52 ILE B O 1
ATOM 2849 N N . LYS B 1 53 ? -4.301 -36.5 -16.281 1 96.81 53 LYS B N 1
ATOM 2850 C CA . LYS B 1 53 ? -3.764 -37.812 -16.672 1 96.81 53 LYS B CA 1
ATOM 2851 C C . LYS B 1 53 ? -3.844 -38 -18.188 1 96.81 53 LYS B C 1
ATOM 2853 O O . LYS B 1 53 ? -2.93 -38.562 -18.781 1 96.81 53 LYS B O 1
ATOM 2858 N N . LYS B 1 54 ? -4.98 -37.562 -18.75 1 97 54 LYS B N 1
ATOM 2859 C CA . LYS B 1 54 ? -5.125 -37.656 -20.203 1 97 54 LYS B CA 1
ATOM 2860 C C . LYS B 1 54 ? -4.031 -36.875 -20.922 1 97 54 LYS B C 1
ATOM 2862 O O . LYS B 1 54 ? -3.479 -37.344 -21.922 1 97 54 LYS B O 1
ATOM 2867 N N . LEU B 1 55 ? -3.715 -35.688 -20.469 1 97.38 55 LEU B N 1
ATOM 2868 C CA . LEU B 1 55 ? -2.641 -34.875 -21.047 1 97.38 55 LEU B CA 1
ATOM 2869 C C . LEU B 1 55 ? -1.306 -35.625 -20.953 1 97.38 55 LEU B C 1
ATOM 2871 O O . LEU B 1 55 ? -0.567 -35.688 -21.938 1 97.38 55 LEU B O 1
ATOM 2875 N N . LYS B 1 56 ? -1.06 -36.188 -19.766 1 96.25 56 LYS B N 1
ATOM 2876 C CA . LYS B 1 56 ? 0.193 -36.906 -19.547 1 96.25 56 LYS B CA 1
ATOM 2877 C C . LYS B 1 56 ? 0.28 -38.156 -20.422 1 96.25 56 LYS B C 1
ATOM 2879 O O . LYS B 1 56 ? 1.332 -38.438 -20.984 1 96.25 56 LYS B O 1
ATOM 2884 N N . GLU B 1 57 ? -0.811 -38.844 -20.484 1 95.25 57 GLU B N 1
ATOM 2885 C CA . GLU B 1 57 ? -0.875 -40.062 -21.312 1 95.25 57 GLU B CA 1
ATOM 2886 C C . GLU B 1 57 ? -0.583 -39.75 -22.781 1 95.25 57 GLU B C 1
ATOM 2888 O O . GLU B 1 57 ? -0.133 -40.625 -23.516 1 95.25 57 GLU B O 1
ATOM 2893 N N . HIS B 1 58 ? -0.826 -38.562 -23.156 1 95.81 58 HIS B N 1
ATOM 2894 C CA . HIS B 1 58 ? -0.612 -38.188 -24.547 1 95.81 58 HIS B CA 1
ATOM 2895 C C . HIS B 1 58 ? 0.693 -37.406 -24.703 1 95.81 58 HIS B C 1
ATOM 2897 O O . HIS B 1 58 ? 0.804 -36.531 -25.578 1 95.81 58 HIS B O 1
ATOM 2903 N N . GLY B 1 59 ? 1.595 -37.562 -23.766 1 95.94 59 GLY B N 1
ATOM 2904 C CA . GLY B 1 59 ? 2.984 -37.156 -23.922 1 95.94 59 GLY B CA 1
ATOM 2905 C C . GLY B 1 59 ? 3.26 -35.75 -23.438 1 95.94 59 GLY B C 1
ATOM 2906 O O . GLY B 1 59 ? 4.34 -35.188 -23.688 1 95.94 59 GLY B O 1
ATOM 2907 N N . LYS B 1 60 ? 2.334 -35.094 -22.797 1 97.25 60 LYS B N 1
ATOM 2908 C CA . LYS B 1 60 ? 2.561 -33.75 -22.344 1 97.25 60 LYS B CA 1
ATOM 2909 C C . LYS B 1 60 ? 3.217 -33.719 -20.969 1 97.25 60 LYS B C 1
ATOM 2911 O O . LYS B 1 60 ? 2.859 -34.531 -20.094 1 97.25 60 LYS B O 1
ATOM 2916 N N . LYS B 1 61 ? 4.234 -32.906 -20.812 1 97.31 61 LYS B N 1
ATOM 2917 C CA . LYS B 1 61 ? 4.766 -32.594 -19.484 1 97.31 61 LYS B CA 1
ATOM 2918 C C . LYS B 1 61 ? 3.891 -31.594 -18.766 1 97.31 61 LYS B C 1
ATOM 2920 O O . LYS B 1 61 ? 3.67 -30.484 -19.266 1 97.31 61 LYS B O 1
ATOM 2925 N N . VAL B 1 62 ? 3.373 -31.984 -17.578 1 97.69 62 VAL B N 1
ATOM 2926 C CA . VAL B 1 62 ? 2.51 -31.078 -16.828 1 97.69 62 VAL B CA 1
ATOM 2927 C C . VAL B 1 62 ? 3.238 -30.594 -15.578 1 97.69 62 VAL B C 1
ATOM 2929 O O . VAL B 1 62 ? 3.701 -31.391 -14.766 1 97.69 62 VAL B O 1
ATOM 2932 N N . VAL B 1 63 ? 3.395 -29.281 -15.438 1 97.56 63 VAL B N 1
ATOM 2933 C CA . VAL B 1 63 ? 3.996 -28.609 -14.289 1 97.56 63 VAL B CA 1
ATOM 2934 C C . VAL B 1 63 ? 2.953 -27.75 -13.594 1 97.56 63 VAL B C 1
ATOM 2936 O O . VAL B 1 63 ? 2.219 -27 -14.25 1 97.56 63 VAL B O 1
ATOM 2939 N N . PHE B 1 64 ? 2.906 -27.891 -12.32 1 97 64 PHE B N 1
ATOM 2940 C CA . PHE B 1 64 ? 1.925 -27.141 -11.555 1 97 64 PHE B CA 1
ATOM 2941 C C . PHE B 1 64 ? 2.547 -25.875 -10.984 1 97 64 PHE B C 1
ATOM 2943 O O . PHE B 1 64 ? 3.545 -25.922 -10.266 1 97 64 PHE B O 1
ATOM 2950 N N . LEU B 1 65 ? 1.921 -24.75 -11.359 1 95.88 65 LEU B N 1
ATOM 2951 C CA . LEU B 1 65 ? 2.41 -23.438 -10.977 1 95.88 65 LEU B CA 1
ATOM 2952 C C . LEU B 1 65 ? 1.453 -22.766 -10 1 95.88 65 LEU B C 1
ATOM 2954 O O . LEU B 1 65 ? 0.319 -22.438 -10.359 1 95.88 65 LEU B O 1
ATOM 2958 N N . THR B 1 66 ? 1.894 -22.547 -8.797 1 93.94 66 THR B N 1
ATOM 2959 C CA . THR B 1 66 ? 1.015 -21.953 -7.801 1 93.94 66 THR B CA 1
ATOM 2960 C C . THR B 1 66 ? 1.693 -20.75 -7.133 1 93.94 66 THR B C 1
ATOM 2962 O O . THR B 1 66 ? 2.914 -20.75 -6.961 1 93.94 66 THR B O 1
ATOM 2965 N N . ASN B 1 67 ? 0.932 -19.703 -6.805 1 92.88 67 ASN B N 1
ATOM 2966 C CA . ASN B 1 67 ? 1.433 -18.578 -6.027 1 92.88 67 ASN B CA 1
ATOM 2967 C C . ASN B 1 67 ? 1.4 -18.875 -4.527 1 92.88 67 ASN B C 1
ATOM 2969 O O . ASN B 1 67 ? 1.925 -18.094 -3.729 1 92.88 67 ASN B O 1
ATOM 2973 N N . ASN B 1 68 ? 0.861 -19.984 -4.219 1 89 68 ASN B N 1
ATOM 2974 C CA . ASN B 1 68 ? 0.679 -20.328 -2.814 1 89 68 ASN B CA 1
ATOM 2975 C C . ASN B 1 68 ? 1.921 -21 -2.236 1 89 68 ASN B C 1
ATOM 2977 O O . ASN B 1 68 ? 2.191 -22.172 -2.529 1 89 68 ASN B O 1
ATOM 2981 N N . SER B 1 69 ? 2.584 -20.203 -1.379 1 85.88 69 SER B N 1
ATOM 2982 C CA . SER B 1 69 ? 3.797 -20.734 -0.758 1 85.88 69 SER B CA 1
ATOM 2983 C C . SER B 1 69 ? 3.559 -21.094 0.706 1 85.88 69 SER B C 1
ATOM 2985 O O . SER B 1 69 ? 4.512 -21.25 1.475 1 85.88 69 SER B O 1
ATOM 2987 N N . THR B 1 70 ? 2.336 -21.078 1.089 1 81.12 70 THR B N 1
ATOM 2988 C CA . THR B 1 70 ? 2.053 -21.25 2.51 1 81.12 70 THR B CA 1
ATOM 2989 C C . THR B 1 70 ? 1.932 -22.719 2.869 1 81.12 70 THR B C 1
ATOM 2991 O O . THR B 1 70 ? 1.916 -23.078 4.047 1 81.12 70 THR B O 1
ATOM 2994 N N . ARG B 1 71 ? 1.969 -23.625 1.881 1 80.25 71 ARG B N 1
ATOM 2995 C CA . ARG B 1 71 ? 1.792 -25.047 2.117 1 80.25 71 ARG B CA 1
ATOM 2996 C C . ARG B 1 71 ? 3.137 -25.766 2.189 1 80.25 71 ARG B C 1
ATOM 2998 O O . ARG B 1 71 ? 4.062 -25.438 1.443 1 80.25 71 ARG B O 1
ATOM 3005 N N . SER B 1 72 ? 3.158 -26.734 3.035 1 78.81 72 SER B N 1
ATOM 3006 C CA . SER B 1 72 ? 4.32 -27.625 3.043 1 78.81 72 SER B CA 1
ATOM 3007 C C . SER B 1 72 ? 4.297 -28.578 1.851 1 78.81 72 SER B C 1
ATOM 3009 O O . SER B 1 72 ? 3.273 -28.719 1.182 1 78.81 72 SER B O 1
ATOM 3011 N N . GLU B 1 73 ? 5.453 -29.219 1.597 1 79.75 73 GLU B N 1
ATOM 3012 C CA . GLU B 1 73 ? 5.523 -30.219 0.538 1 79.75 73 GLU B CA 1
ATOM 3013 C C . GLU B 1 73 ? 4.539 -31.359 0.792 1 79.75 73 GLU B C 1
ATOM 3015 O O . GLU B 1 73 ? 3.893 -31.844 -0.136 1 79.75 73 GLU B O 1
ATOM 3020 N N . GLU B 1 74 ? 4.465 -31.672 2.096 1 83.38 74 GLU B N 1
ATOM 3021 C CA . GLU B 1 74 ? 3.549 -32.75 2.482 1 83.38 74 GLU B CA 1
ATOM 3022 C C . GLU B 1 74 ? 2.098 -32.344 2.225 1 83.38 74 GLU B C 1
ATOM 3024 O O . GLU B 1 74 ? 1.304 -33.156 1.742 1 83.38 74 GLU B O 1
ATOM 3029 N N . ASP B 1 75 ? 1.805 -31.156 2.535 1 85.31 75 ASP B N 1
ATOM 3030 C CA . ASP B 1 75 ? 0.444 -30.656 2.338 1 85.31 75 ASP B CA 1
ATOM 3031 C C . ASP B 1 75 ? 0.094 -30.594 0.854 1 85.31 75 ASP B C 1
ATOM 3033 O O . ASP B 1 75 ? -1.042 -30.875 0.466 1 85.31 75 ASP B O 1
ATOM 3037 N N . TYR B 1 76 ? 1.059 -30.25 0.019 1 87.81 76 TYR B N 1
ATOM 3038 C CA . TYR B 1 76 ? 0.822 -30.234 -1.42 1 87.81 76 TYR B CA 1
ATOM 3039 C C . TYR B 1 76 ? 0.578 -31.625 -1.959 1 87.81 76 TYR B C 1
ATOM 3041 O O . TYR B 1 76 ? -0.337 -31.844 -2.758 1 87.81 76 TYR B O 1
ATOM 3049 N N . ALA B 1 77 ? 1.402 -32.531 -1.513 1 89.88 77 ALA B N 1
ATOM 3050 C CA . ALA B 1 77 ? 1.243 -33.906 -1.955 1 89.88 77 ALA B CA 1
ATOM 3051 C C . ALA B 1 77 ? -0.152 -34.438 -1.627 1 89.88 77 ALA B C 1
ATOM 3053 O O . ALA B 1 77 ? -0.815 -35.031 -2.479 1 89.88 77 ALA B O 1
ATOM 3054 N N . LYS B 1 78 ? -0.62 -34.156 -0.416 1 91.44 78 LYS B N 1
ATOM 3055 C CA . LYS B 1 78 ? -1.943 -34.594 0.019 1 91.44 78 LYS B CA 1
ATOM 3056 C C . LYS B 1 78 ? -3.041 -33.938 -0.807 1 91.44 78 LYS B C 1
ATOM 3058 O O . LYS B 1 78 ? -4.031 -34.594 -1.161 1 91.44 78 LYS B O 1
ATOM 3063 N N . GLN B 1 79 ? -2.877 -32.75 -1.071 1 92.25 79 GLN B N 1
ATOM 3064 C CA . GLN B 1 79 ? -3.869 -32 -1.839 1 92.25 79 GLN B CA 1
ATOM 3065 C C . GLN B 1 79 ? -3.994 -32.562 -3.258 1 92.25 79 GLN B C 1
ATOM 3067 O O . GLN B 1 79 ? -5.102 -32.719 -3.768 1 92.25 79 GLN B O 1
ATOM 3072 N N . PHE B 1 80 ? -2.887 -32.875 -3.891 1 95.12 80 PHE B N 1
ATOM 3073 C CA . PHE B 1 80 ? -2.916 -33.438 -5.234 1 95.12 80 PHE B CA 1
ATOM 3074 C C . PHE B 1 80 ? -3.518 -34.812 -5.223 1 95.12 80 PHE B C 1
ATOM 3076 O O . PHE B 1 80 ? -4.262 -35.188 -6.129 1 95.12 80 PHE B O 1
ATOM 3083 N N . GLN B 1 81 ? -3.229 -35.531 -4.188 1 94.12 81 GLN B N 1
ATOM 3084 C CA . GLN B 1 81 ? -3.797 -36.875 -4.055 1 94.12 81 GLN B CA 1
ATOM 3085 C C . GLN B 1 81 ? -5.316 -36.812 -3.939 1 94.12 81 GLN B C 1
ATOM 3087 O O . GLN B 1 81 ? -6.016 -37.719 -4.422 1 94.12 81 GLN B O 1
ATOM 3092 N N . SER B 1 82 ? -5.793 -35.812 -3.336 1 93.31 82 SER B N 1
ATOM 3093 C CA . SER B 1 82 ? -7.227 -35.656 -3.135 1 93.31 82 SER B CA 1
ATOM 3094 C C . SER B 1 82 ? -7.961 -35.531 -4.469 1 93.31 82 SER B C 1
ATOM 3096 O O . SER B 1 82 ? -9.164 -35.781 -4.547 1 93.31 82 SER B O 1
ATOM 3098 N N . VAL B 1 83 ? -7.281 -35.156 -5.516 1 94.12 83 VAL B N 1
ATOM 3099 C CA . VAL B 1 83 ? -7.914 -35.062 -6.828 1 94.12 83 VAL B CA 1
ATOM 3100 C C . VAL B 1 83 ? -7.461 -36.219 -7.715 1 94.12 83 VAL B C 1
ATOM 3102 O O . VAL B 1 83 ? -7.664 -36.188 -8.93 1 94.12 83 VAL B O 1
ATOM 3105 N N . GLY B 1 84 ? -6.734 -37.125 -7.145 1 92.94 84 GLY B N 1
ATOM 3106 C CA . GLY B 1 84 ? -6.348 -38.344 -7.832 1 92.94 84 GLY B CA 1
ATOM 3107 C C . GLY B 1 84 ? -5.031 -38.219 -8.578 1 92.94 84 GLY B C 1
ATOM 3108 O O . GLY B 1 84 ? -4.793 -38.938 -9.555 1 92.94 84 GLY B O 1
ATOM 3109 N N . LEU B 1 85 ? -4.246 -37.312 -8.211 1 94.56 85 LEU B N 1
ATOM 3110 C CA . LEU B 1 85 ? -2.961 -37.094 -8.883 1 94.56 85 LEU B CA 1
ATOM 3111 C C . LEU B 1 85 ? -1.806 -37.438 -7.949 1 94.56 85 LEU B C 1
ATOM 3113 O O . LEU B 1 85 ? -1.751 -36.969 -6.812 1 94.56 85 LEU B O 1
ATOM 3117 N N . ASP B 1 86 ? -1.017 -38.344 -8.391 1 90.31 86 ASP B N 1
ATOM 3118 C CA . ASP B 1 86 ? 0.287 -38.562 -7.77 1 90.31 86 ASP B CA 1
ATOM 3119 C C . ASP B 1 86 ? 1.382 -37.781 -8.508 1 90.31 86 ASP B C 1
ATOM 3121 O O . ASP B 1 86 ? 1.712 -38.094 -9.648 1 90.31 86 ASP B O 1
ATOM 3125 N N . ILE B 1 87 ? 1.91 -36.75 -7.824 1 87 87 ILE B N 1
ATOM 3126 C CA . ILE B 1 87 ? 2.812 -35.875 -8.57 1 87 87 ILE B CA 1
ATOM 3127 C C . ILE B 1 87 ? 4.207 -35.938 -7.945 1 87 87 ILE B C 1
ATOM 3129 O O . ILE B 1 87 ? 4.359 -36.281 -6.773 1 87 87 ILE B O 1
ATOM 3133 N N . ASP B 1 88 ? 5.152 -35.719 -8.82 1 89.06 88 ASP B N 1
ATOM 3134 C CA . ASP B 1 88 ? 6.496 -35.406 -8.352 1 89.06 88 ASP B CA 1
ATOM 3135 C C . ASP B 1 88 ? 6.582 -33.938 -7.898 1 89.06 88 ASP B C 1
ATOM 3137 O O . ASP B 1 88 ? 6.23 -33.031 -8.648 1 89.06 88 ASP B O 1
ATOM 3141 N N . LEU B 1 89 ? 7.031 -33.75 -6.676 1 86.88 89 LEU B N 1
ATOM 3142 C CA . LEU B 1 89 ? 7.066 -32.406 -6.117 1 86.88 89 LEU B CA 1
ATOM 3143 C C . LEU B 1 89 ? 7.996 -31.516 -6.922 1 86.88 89 LEU B C 1
ATOM 3145 O O . LEU B 1 89 ? 7.898 -30.297 -6.848 1 86.88 89 LEU B O 1
ATOM 3149 N N . GLU B 1 90 ? 8.812 -32.125 -7.73 1 89.31 90 GLU B N 1
ATOM 3150 C CA . GLU B 1 90 ? 9.672 -31.359 -8.625 1 89.31 90 GLU B CA 1
ATOM 3151 C C . GLU B 1 90 ? 8.859 -30.672 -9.719 1 89.31 90 GLU B C 1
ATOM 3153 O O . GLU B 1 90 ? 9.32 -29.703 -10.336 1 89.31 90 GLU B O 1
ATOM 3158 N N . ASP B 1 91 ? 7.637 -31.219 -9.938 1 92.81 91 ASP B N 1
ATOM 3159 C CA . ASP B 1 91 ? 6.766 -30.641 -10.961 1 92.81 91 ASP B CA 1
ATOM 3160 C C . ASP B 1 91 ? 5.859 -29.562 -10.375 1 92.81 91 ASP B C 1
ATOM 3162 O O . ASP B 1 91 ? 4.926 -29.109 -11.039 1 92.81 91 ASP B O 1
ATOM 3166 N N . VAL B 1 92 ? 6.113 -29.219 -9.133 1 94.38 92 VAL B N 1
ATOM 3167 C CA . VAL B 1 92 ? 5.363 -28.141 -8.492 1 94.38 92 VAL B CA 1
ATOM 3168 C C . VAL B 1 92 ? 6.273 -26.938 -8.281 1 94.38 92 VAL B C 1
ATOM 3170 O O . VAL B 1 92 ? 7.324 -27.047 -7.645 1 94.38 92 VAL B O 1
ATOM 3173 N N . VAL B 1 93 ? 5.828 -25.844 -8.844 1 94.94 93 VAL B N 1
ATOM 3174 C CA . VAL B 1 93 ? 6.578 -24.594 -8.719 1 94.94 93 VAL B CA 1
ATOM 3175 C C . VAL B 1 93 ? 5.793 -23.594 -7.879 1 94.94 93 VAL B C 1
ATOM 3177 O O . VAL B 1 93 ? 4.617 -23.328 -8.156 1 94.94 93 VAL B O 1
ATOM 3180 N N . HIS B 1 94 ? 6.379 -23.172 -6.852 1 94 94 HIS B N 1
ATOM 3181 C CA . HIS B 1 94 ? 5.836 -22.094 -6.027 1 94 94 HIS B CA 1
ATOM 3182 C C . HIS B 1 94 ? 6.914 -21.078 -5.66 1 94 94 HIS B C 1
ATOM 3184 O O . HIS B 1 94 ? 8.102 -21.344 -5.855 1 94 94 HIS B O 1
ATOM 3190 N N . PRO B 1 95 ? 6.574 -19.969 -5.148 1 95.38 95 PRO B N 1
ATOM 3191 C CA . PRO B 1 95 ? 7.5 -18.828 -5.043 1 95.38 95 PRO B CA 1
ATOM 3192 C C . PRO B 1 95 ? 8.75 -19.172 -4.227 1 95.38 95 PRO B C 1
ATOM 3194 O O . PRO B 1 95 ? 9.867 -18.844 -4.645 1 95.38 95 PRO B O 1
ATOM 3197 N N . VAL B 1 96 ? 8.617 -19.797 -3.1 1 95.06 96 VAL B N 1
ATOM 3198 C CA . VAL B 1 96 ? 9.781 -20 -2.248 1 95.06 96 VAL B CA 1
ATOM 3199 C C . VAL B 1 96 ? 10.781 -20.922 -2.959 1 95.06 96 VAL B C 1
ATOM 3201 O O . VAL B 1 96 ? 11.992 -20.703 -2.877 1 95.06 96 VAL B O 1
ATOM 3204 N N . ARG B 1 97 ? 10.336 -21.891 -3.707 1 93.44 97 ARG B N 1
ATOM 3205 C CA . ARG B 1 97 ? 11.227 -22.781 -4.465 1 93.44 97 ARG B CA 1
ATOM 3206 C C . ARG B 1 97 ? 11.977 -22 -5.543 1 93.44 97 ARG B C 1
ATOM 3208 O O . ARG B 1 97 ? 13.18 -22.172 -5.711 1 93.44 97 ARG B O 1
ATOM 3215 N N . SER B 1 98 ? 11.227 -21.188 -6.234 1 95.56 98 SER B N 1
ATOM 3216 C CA . SER B 1 98 ? 11.828 -20.391 -7.293 1 95.56 98 SER B CA 1
ATOM 3217 C C . SER B 1 98 ? 12.852 -19.406 -6.73 1 95.56 98 SER B C 1
ATOM 3219 O O . SER B 1 98 ? 13.906 -19.188 -7.328 1 95.56 98 SER B O 1
ATOM 3221 N N . ILE B 1 99 ? 12.57 -18.812 -5.602 1 97.38 99 ILE B N 1
ATOM 3222 C CA . ILE B 1 99 ? 13.461 -17.859 -4.965 1 97.38 99 ILE B CA 1
ATOM 3223 C C . ILE B 1 99 ? 14.742 -18.562 -4.523 1 97.38 99 ILE B C 1
ATOM 3225 O O . ILE B 1 99 ? 15.844 -18.047 -4.742 1 97.38 99 ILE B O 1
ATOM 3229 N N . ILE B 1 100 ? 14.617 -19.766 -3.939 1 96.75 100 ILE B N 1
ATOM 3230 C CA . ILE B 1 100 ? 15.773 -20.531 -3.498 1 96.75 100 ILE B CA 1
ATOM 3231 C C . ILE B 1 100 ? 16.672 -20.844 -4.691 1 96.75 100 ILE B C 1
ATOM 3233 O O . ILE B 1 100 ? 17.891 -20.672 -4.621 1 96.75 100 ILE B O 1
ATOM 3237 N N . THR B 1 101 ? 16.047 -21.281 -5.789 1 96.19 101 THR B N 1
ATOM 3238 C CA . THR B 1 101 ? 16.797 -21.578 -7 1 96.19 101 THR B CA 1
ATOM 3239 C C . THR B 1 101 ? 17.562 -20.359 -7.488 1 96.19 101 THR B C 1
ATOM 3241 O O . THR B 1 101 ? 18.75 -20.453 -7.836 1 96.19 101 THR B O 1
ATOM 3244 N N . TYR B 1 102 ? 16.953 -19.188 -7.496 1 97.19 102 TYR B N 1
ATOM 3245 C CA . TYR B 1 102 ? 17.578 -17.938 -7.926 1 97.19 102 TYR B CA 1
ATOM 3246 C C . TYR B 1 102 ? 18.734 -17.562 -7.02 1 97.19 102 TYR B C 1
ATOM 3248 O O . TYR B 1 102 ? 19.812 -17.219 -7.5 1 97.19 102 TYR B O 1
ATOM 3256 N N . LEU B 1 103 ? 18.469 -17.625 -5.703 1 98.25 103 LEU B N 1
ATOM 3257 C CA . LEU B 1 103 ? 19.5 -17.25 -4.734 1 98.25 103 LEU B CA 1
ATOM 3258 C C . LEU B 1 103 ? 20.734 -18.141 -4.879 1 98.25 103 LEU B C 1
ATOM 3260 O O . LEU B 1 103 ? 21.859 -17.672 -4.742 1 98.25 103 LEU B O 1
ATOM 3264 N N . ARG B 1 104 ? 20.531 -19.406 -5.176 1 97.62 104 ARG B N 1
ATOM 3265 C CA . ARG B 1 104 ? 21.641 -20.312 -5.422 1 97.62 104 ARG B CA 1
ATOM 3266 C C . ARG B 1 104 ? 22.391 -19.953 -6.703 1 97.62 104 ARG B C 1
ATOM 3268 O O . ARG B 1 104 ? 23.625 -19.969 -6.738 1 97.62 104 ARG B O 1
ATOM 3275 N N . GLN B 1 105 ? 21.688 -19.625 -7.688 1 96.06 105 GLN B N 1
ATOM 3276 C CA . GLN B 1 105 ? 22.25 -19.281 -8.992 1 96.06 105 GLN B CA 1
ATOM 3277 C C . GLN B 1 105 ? 23.188 -18.078 -8.883 1 96.06 105 GLN B C 1
ATOM 3279 O O . GLN B 1 105 ? 24.25 -18.062 -9.523 1 96.06 105 GLN B O 1
ATOM 3284 N N . ILE B 1 106 ? 22.828 -17.109 -8.078 1 96.5 106 ILE B N 1
ATOM 3285 C CA . ILE B 1 106 ? 23.641 -15.898 -7.996 1 96.5 106 ILE B CA 1
ATOM 3286 C C . ILE B 1 106 ? 24.641 -16.031 -6.855 1 96.5 106 ILE B C 1
ATOM 3288 O O . ILE B 1 106 ? 25.328 -15.062 -6.496 1 96.5 106 ILE B O 1
ATOM 3292 N N . GLU B 1 107 ? 24.656 -17.219 -6.27 1 97.69 107 GLU B N 1
ATOM 3293 C CA . GLU B 1 107 ? 25.547 -17.5 -5.148 1 97.69 107 GLU B CA 1
ATOM 3294 C C . GLU B 1 107 ? 25.391 -16.438 -4.051 1 97.69 107 GLU B C 1
ATOM 3296 O O . GLU B 1 107 ? 26.391 -15.875 -3.584 1 97.69 107 GLU B O 1
ATOM 3301 N N . PHE B 1 108 ? 24.141 -16.25 -3.752 1 98 108 PHE B N 1
ATOM 3302 C CA . PHE B 1 108 ? 23.828 -15.234 -2.752 1 98 108 PHE B CA 1
ATOM 3303 C C . PHE B 1 108 ? 24.453 -15.586 -1.408 1 98 108 PHE B C 1
ATOM 3305 O O . PHE B 1 108 ? 24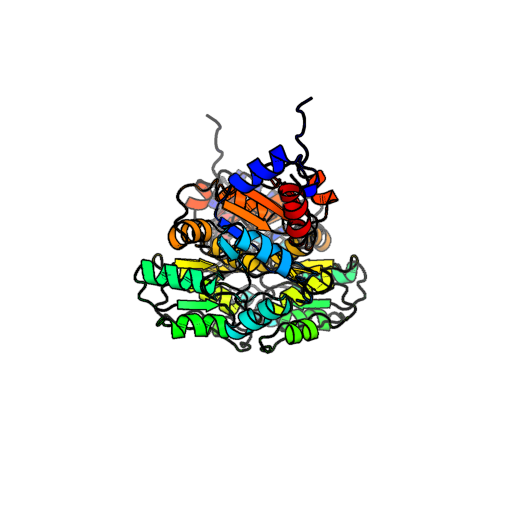.312 -16.719 -0.924 1 98 108 PHE B O 1
ATOM 3312 N N . ASP B 1 109 ? 25.188 -14.578 -0.917 1 95.5 109 ASP B N 1
ATOM 3313 C CA . ASP B 1 109 ? 25.812 -14.711 0.396 1 95.5 109 ASP B CA 1
ATOM 3314 C C . ASP B 1 109 ? 25.516 -13.492 1.271 1 95.5 109 ASP B C 1
ATOM 3316 O O . ASP B 1 109 ? 26.125 -12.438 1.107 1 95.5 109 ASP B O 1
ATOM 3320 N N . GLY B 1 110 ? 24.453 -13.539 2.043 1 96.81 110 GLY B N 1
ATOM 3321 C CA . GLY B 1 110 ? 24.062 -12.445 2.918 1 96.81 110 GLY B CA 1
ATOM 3322 C C . GLY B 1 110 ? 22.859 -12.766 3.779 1 96.81 110 GLY B C 1
ATOM 3323 O O . GLY B 1 110 ? 22.359 -13.891 3.75 1 96.81 110 GLY B O 1
ATOM 3324 N N . LEU B 1 111 ? 22.547 -11.828 4.562 1 98.38 111 LEU B N 1
ATOM 3325 C CA . LEU B 1 111 ? 21.406 -11.945 5.453 1 98.38 111 LEU B CA 1
ATOM 3326 C C . LEU B 1 111 ? 20.109 -11.547 4.73 1 98.38 111 LEU B C 1
ATOM 3328 O O . LEU B 1 111 ? 20.094 -10.562 3.984 1 98.38 111 LEU B O 1
ATOM 3332 N N . ILE B 1 112 ? 19.062 -12.406 4.867 1 98.81 112 ILE B N 1
ATOM 3333 C CA . ILE B 1 112 ? 17.766 -12.156 4.234 1 98.81 112 ILE B CA 1
ATOM 3334 C C . ILE B 1 112 ? 16.766 -11.695 5.285 1 98.81 112 ILE B C 1
ATOM 3336 O O . ILE B 1 112 ? 16.562 -12.367 6.305 1 98.81 112 ILE B O 1
ATOM 3340 N N . TYR B 1 113 ? 16.219 -10.508 5.156 1 98.81 113 TYR B N 1
ATOM 3341 C CA . TYR B 1 113 ? 15.039 -10.109 5.914 1 98.81 113 TYR B CA 1
ATOM 3342 C C . TYR B 1 113 ? 13.758 -10.57 5.223 1 98.81 113 TYR B C 1
ATOM 3344 O O . TYR B 1 113 ? 13.477 -10.164 4.094 1 98.81 113 TYR B O 1
ATOM 3352 N N . CYS B 1 114 ? 13.023 -11.406 5.895 1 98.56 114 CYS B N 1
ATOM 3353 C CA . CYS B 1 114 ? 11.938 -12.109 5.219 1 98.56 114 CYS B CA 1
ATOM 3354 C C . CYS B 1 114 ? 10.602 -11.836 5.895 1 98.56 114 CYS B C 1
ATOM 3356 O O . CYS B 1 114 ? 10.43 -12.125 7.078 1 98.56 114 CYS B O 1
ATOM 3358 N N . MET B 1 115 ? 9.719 -11.211 5.148 1 97.75 115 MET B N 1
ATOM 3359 C CA . MET B 1 115 ? 8.32 -11.047 5.551 1 97.75 115 MET B CA 1
ATOM 3360 C C . MET B 1 115 ? 7.434 -12.062 4.844 1 97.75 115 MET B C 1
ATOM 3362 O O . MET B 1 115 ? 6.941 -11.805 3.744 1 97.75 115 MET B O 1
ATOM 3366 N N . ALA B 1 116 ? 7.223 -13.156 5.398 1 96.56 116 ALA B N 1
ATOM 3367 C CA . ALA B 1 116 ? 6.492 -14.312 4.887 1 96.56 116 ALA B CA 1
ATOM 3368 C C . ALA B 1 116 ? 6.078 -15.242 6.023 1 96.56 116 ALA B C 1
ATOM 3370 O O . ALA B 1 116 ? 6.25 -14.914 7.199 1 96.56 116 ALA B O 1
ATOM 3371 N N . THR B 1 117 ? 5.449 -16.359 5.723 1 94.31 117 THR B N 1
ATOM 3372 C CA . THR B 1 117 ? 5.059 -17.344 6.734 1 94.31 117 THR B CA 1
ATOM 3373 C C . THR B 1 117 ? 6.285 -18.047 7.316 1 94.31 117 THR B C 1
ATOM 3375 O O . THR B 1 117 ? 7.367 -18 6.727 1 94.31 117 THR B O 1
ATOM 3378 N N . GLU B 1 118 ? 6.062 -18.625 8.484 1 93.5 118 GLU B N 1
ATOM 3379 C CA . GLU B 1 118 ? 7.156 -19.375 9.086 1 93.5 118 GLU B CA 1
ATOM 3380 C C . GLU B 1 118 ? 7.582 -20.531 8.188 1 93.5 118 GLU B C 1
ATOM 3382 O O . GLU B 1 118 ? 8.766 -20.844 8.086 1 93.5 118 GLU B O 1
ATOM 3387 N N . ALA B 1 119 ? 6.641 -21.188 7.539 1 90.81 119 ALA B N 1
ATOM 3388 C CA . ALA B 1 119 ? 6.949 -22.281 6.613 1 90.81 119 ALA B CA 1
ATOM 3389 C C . ALA B 1 119 ? 7.848 -21.797 5.477 1 90.81 119 ALA B C 1
ATOM 3391 O O . ALA B 1 119 ? 8.781 -22.5 5.078 1 90.81 119 ALA B O 1
ATOM 3392 N N . PHE B 1 120 ? 7.605 -20.641 4.98 1 94.69 120 PHE B N 1
ATOM 3393 C CA . PHE B 1 120 ? 8.406 -20.016 3.936 1 94.69 120 PHE B CA 1
ATOM 3394 C C . PHE B 1 120 ? 9.828 -19.781 4.422 1 94.69 120 PHE B C 1
ATOM 3396 O O . PHE B 1 120 ? 10.789 -20.156 3.748 1 94.69 120 PHE B O 1
ATOM 3403 N N . LYS B 1 121 ? 9.961 -19.188 5.555 1 96.5 121 LYS B N 1
ATOM 3404 C CA . LYS B 1 121 ? 11.266 -18.891 6.137 1 96.5 121 LYS B CA 1
ATOM 3405 C C . LYS B 1 121 ? 12.062 -20.156 6.41 1 96.5 121 LYS B C 1
ATOM 3407 O O . LYS B 1 121 ? 13.273 -20.203 6.172 1 96.5 121 LYS B O 1
ATOM 3412 N N . ASP B 1 122 ? 11.359 -21.156 6.914 1 94.69 122 ASP B N 1
ATOM 3413 C CA . ASP B 1 122 ? 12.008 -22.422 7.191 1 94.69 122 ASP B CA 1
ATOM 3414 C C . ASP B 1 122 ? 12.562 -23.047 5.914 1 94.69 122 ASP B C 1
ATOM 3416 O O . ASP B 1 122 ? 13.617 -23.688 5.934 1 94.69 122 ASP B O 1
ATOM 3420 N N . SER B 1 123 ? 11.82 -22.922 4.836 1 94.25 123 SER B N 1
ATOM 3421 C CA . SER B 1 123 ? 12.297 -23.422 3.553 1 94.25 123 SER B CA 1
ATOM 3422 C C . SER B 1 123 ? 13.602 -22.734 3.146 1 94.25 123 SER B C 1
ATOM 3424 O O . SER B 1 123 ? 14.531 -23.391 2.684 1 94.25 123 SER B O 1
ATOM 3426 N N . LEU B 1 124 ? 13.703 -21.438 3.33 1 97 124 LEU B N 1
ATOM 3427 C CA . LEU B 1 124 ? 14.922 -20.688 3.031 1 97 124 LEU B CA 1
ATOM 3428 C C . LEU B 1 124 ? 16.078 -21.141 3.924 1 97 124 LEU B C 1
ATOM 3430 O O . LEU B 1 124 ? 17.188 -21.375 3.439 1 97 124 LEU B O 1
ATOM 3434 N N . ARG B 1 125 ? 15.758 -21.297 5.23 1 97.5 125 ARG B N 1
ATOM 3435 C CA . ARG B 1 125 ? 16.781 -21.719 6.18 1 97.5 125 ARG B CA 1
ATOM 3436 C C . ARG B 1 125 ? 17.281 -23.125 5.844 1 97.5 125 ARG B C 1
ATOM 3438 O O . ARG B 1 125 ? 18.484 -23.375 5.871 1 97.5 125 ARG B O 1
ATOM 3445 N N . SER B 1 126 ? 16.359 -24 5.547 1 95.5 126 SER B N 1
ATOM 3446 C CA . SER B 1 126 ? 16.703 -25.375 5.203 1 95.5 126 SER B CA 1
ATOM 3447 C C . SER B 1 126 ? 17.578 -25.422 3.951 1 95.5 126 SER B C 1
ATOM 3449 O O . SER B 1 126 ? 18.375 -26.344 3.783 1 95.5 126 SER B O 1
ATOM 3451 N N . ALA B 1 127 ? 17.438 -24.453 3.104 1 96.5 127 ALA B N 1
ATOM 3452 C CA . ALA B 1 127 ? 18.219 -24.375 1.878 1 96.5 127 ALA B CA 1
ATOM 3453 C C . ALA B 1 127 ? 19.594 -23.766 2.148 1 96.5 127 ALA B C 1
ATOM 3455 O O . ALA B 1 127 ? 20.422 -23.641 1.237 1 96.5 127 ALA B O 1
ATOM 3456 N N . GLY B 1 128 ? 19.875 -23.312 3.383 1 98 128 GLY B N 1
ATOM 3457 C CA . GLY B 1 128 ? 21.203 -22.875 3.77 1 98 128 GLY B CA 1
ATOM 3458 C C . GLY B 1 128 ? 21.328 -21.359 3.869 1 98 128 GLY B C 1
ATOM 3459 O O . GLY B 1 128 ? 22.406 -20.828 4.117 1 98 128 GLY B O 1
ATOM 3460 N N . PHE B 1 129 ? 20.234 -20.688 3.74 1 98.62 129 PHE B N 1
ATOM 3461 C CA . PHE B 1 129 ? 20.281 -19.234 3.775 1 98.62 129 PHE B CA 1
ATOM 3462 C C . PHE B 1 129 ? 20.047 -18.719 5.188 1 98.62 129 PHE B C 1
ATOM 3464 O O . PHE B 1 129 ? 19.328 -19.344 5.973 1 98.62 129 PHE B O 1
ATOM 3471 N N . LYS B 1 130 ? 20.656 -17.609 5.543 1 98.62 130 LYS B N 1
ATOM 3472 C CA . LYS B 1 130 ? 20.453 -16.938 6.82 1 98.62 130 LYS B CA 1
ATOM 3473 C C . LYS B 1 130 ? 19.266 -15.969 6.75 1 98.62 130 LYS B C 1
ATOM 3475 O O . LYS B 1 130 ? 19.234 -15.07 5.91 1 98.62 130 LYS B O 1
ATOM 3480 N N . VAL B 1 131 ? 18.297 -16.203 7.633 1 98.62 131 VAL B N 1
ATOM 3481 C CA . VAL B 1 131 ? 17.047 -15.477 7.531 1 98.62 131 VAL B CA 1
ATOM 3482 C C . VAL B 1 131 ? 16.719 -14.82 8.867 1 98.62 131 VAL B C 1
ATOM 3484 O O . VAL B 1 131 ? 16.828 -15.453 9.922 1 98.62 131 VAL B O 1
ATOM 3487 N N . ILE B 1 132 ? 16.375 -13.523 8.852 1 98 132 ILE B N 1
ATOM 3488 C CA . ILE B 1 132 ? 15.82 -12.836 10.016 1 98 132 ILE B CA 1
ATOM 3489 C C . ILE B 1 132 ? 14.438 -12.281 9.672 1 98 132 ILE B C 1
ATOM 3491 O O . ILE B 1 132 ? 14.07 -12.188 8.5 1 98 132 ILE B O 1
ATOM 3495 N N . ASP B 1 133 ? 13.633 -12.055 10.656 1 96.56 133 ASP B N 1
ATOM 3496 C CA . ASP B 1 133 ? 12.297 -11.469 10.516 1 96.56 133 ASP B CA 1
ATOM 3497 C C . ASP B 1 133 ? 11.953 -10.609 11.727 1 96.56 133 ASP B C 1
ATOM 3499 O O . ASP B 1 133 ? 12.82 -10.289 12.539 1 96.56 133 ASP B O 1
ATOM 3503 N N . GLY B 1 134 ? 10.664 -10.125 11.766 1 92.19 134 GLY B N 1
ATOM 3504 C CA . GLY B 1 134 ? 10.18 -9.328 12.891 1 92.19 134 GLY B CA 1
ATOM 3505 C C . GLY B 1 134 ? 10.266 -7.836 12.641 1 92.19 134 GLY B C 1
ATOM 3506 O O . GLY B 1 134 ? 10.617 -7.402 11.539 1 92.19 134 GLY B O 1
ATOM 3507 N N . PRO B 1 135 ? 9.844 -7.023 13.594 1 93.62 135 PRO B N 1
ATOM 3508 C CA . PRO B 1 135 ? 9.422 -7.473 14.922 1 93.62 135 PRO B CA 1
ATOM 3509 C C . PRO B 1 135 ? 8.078 -8.203 14.906 1 93.62 135 PRO B C 1
ATOM 3511 O O . PRO B 1 135 ? 7.156 -7.777 14.203 1 93.62 135 PRO B O 1
ATOM 3514 N N . ASN B 1 136 ? 7.988 -9.273 15.609 1 93.38 136 ASN B N 1
ATOM 3515 C CA . ASN B 1 136 ? 6.754 -10.039 15.766 1 93.38 136 ASN B CA 1
ATOM 3516 C C . ASN B 1 136 ? 6.137 -9.836 17.141 1 93.38 136 ASN B C 1
ATOM 3518 O O . ASN B 1 136 ? 5.875 -10.805 17.859 1 93.38 136 ASN B O 1
ATOM 3522 N N . LYS B 1 137 ? 6.023 -8.688 17.516 1 94.56 137 LYS B N 1
ATOM 3523 C CA . LYS B 1 137 ? 5.426 -8.227 18.766 1 94.56 137 LYS B CA 1
ATOM 3524 C C . LYS B 1 137 ? 4.727 -6.883 18.578 1 94.56 137 LYS B C 1
ATOM 3526 O O . LYS B 1 137 ? 4.961 -6.188 17.594 1 94.56 137 LYS B O 1
ATOM 3531 N N . ILE B 1 138 ? 3.854 -6.578 19.516 1 95.25 138 ILE B N 1
ATOM 3532 C CA . ILE B 1 138 ? 3.227 -5.262 19.547 1 95.25 138 ILE B CA 1
ATOM 3533 C C . ILE B 1 138 ? 4.188 -4.242 20.156 1 95.25 138 ILE B C 1
ATOM 3535 O O . ILE B 1 138 ? 4.668 -4.422 21.266 1 95.25 138 ILE B O 1
ATOM 3539 N N . LEU B 1 139 ? 4.477 -3.189 19.422 1 95.5 139 LEU B N 1
ATOM 3540 C CA . LEU B 1 139 ? 5.41 -2.172 19.906 1 95.5 139 LEU B CA 1
ATOM 3541 C C . LEU B 1 139 ? 4.68 -1.102 20.703 1 95.5 139 LEU B C 1
ATOM 3543 O O . LEU B 1 139 ? 3.512 -0.809 20.438 1 95.5 139 LEU B O 1
ATOM 3547 N N . GLU B 1 140 ? 5.445 -0.554 21.625 1 94.19 140 GLU B N 1
ATOM 3548 C CA . GLU B 1 140 ? 4.949 0.675 22.234 1 94.19 140 GLU B CA 1
ATOM 3549 C C . GLU B 1 140 ? 4.758 1.772 21.188 1 94.19 140 GLU B C 1
ATOM 3551 O O . GLU B 1 140 ? 5.562 1.907 20.266 1 94.19 140 GLU B O 1
ATOM 3556 N N . GLU B 1 141 ? 3.748 2.539 21.422 1 90.62 141 GLU B N 1
ATOM 3557 C CA . GLU B 1 141 ? 3.4 3.557 20.438 1 90.62 141 GLU B CA 1
ATOM 3558 C C . GLU B 1 141 ? 4.277 4.797 20.594 1 90.62 141 GLU B C 1
ATOM 3560 O O . GLU B 1 141 ? 3.803 5.844 21.047 1 90.62 141 GLU B O 1
ATOM 3565 N N . SER B 1 142 ? 5.438 4.785 20.156 1 88.81 142 SER B N 1
ATOM 3566 C CA . SER B 1 142 ? 6.367 5.91 20.141 1 88.81 142 SER B CA 1
ATOM 3567 C C . SER B 1 142 ? 7.379 5.789 19.016 1 88.81 142 SER B C 1
ATOM 3569 O O . SER B 1 142 ? 7.824 4.688 18.688 1 88.81 142 SER B O 1
ATOM 3571 N N . PHE B 1 143 ? 7.734 6.852 18.484 1 86.5 143 PHE B N 1
ATOM 3572 C CA . PHE B 1 143 ? 8.68 6.855 17.375 1 86.5 143 PHE B CA 1
ATOM 3573 C C . PHE B 1 143 ? 10.062 6.395 17.844 1 86.5 143 PHE B C 1
ATOM 3575 O O . PHE B 1 143 ? 10.812 5.797 17.062 1 86.5 143 PHE B O 1
ATOM 3582 N N . SER B 1 144 ? 10.352 6.719 19.062 1 89.31 144 SER B N 1
ATOM 3583 C CA . SER B 1 144 ? 11.617 6.238 19.625 1 89.31 144 SER B CA 1
ATOM 3584 C C . SER B 1 144 ? 11.672 4.715 19.625 1 89.31 144 SER B C 1
ATOM 3586 O O . SER B 1 144 ? 12.695 4.125 19.281 1 89.31 144 SER B O 1
ATOM 3588 N N . GLU B 1 145 ? 10.562 4.105 20.062 1 92.81 145 GLU B N 1
ATOM 3589 C CA . GLU B 1 145 ? 10.477 2.648 20.062 1 92.81 145 GLU B CA 1
ATOM 3590 C C . GLU B 1 145 ? 10.555 2.1 18.641 1 92.81 145 GLU B C 1
ATOM 3592 O O . GLU B 1 145 ? 11.242 1.105 18.391 1 92.81 145 GLU B O 1
ATOM 3597 N N . LEU B 1 146 ? 9.844 2.736 17.734 1 93.88 146 LEU B N 1
ATOM 3598 C CA . LEU B 1 146 ? 9.898 2.344 16.328 1 93.88 146 LEU B CA 1
ATOM 3599 C C . LEU B 1 146 ? 11.328 2.412 15.805 1 93.88 146 LEU B C 1
ATOM 3601 O O . LEU B 1 146 ? 11.812 1.46 15.18 1 93.88 146 LEU B O 1
ATOM 3605 N N . ALA B 1 147 ? 12.039 3.506 16.062 1 92.94 147 ALA B N 1
ATOM 3606 C CA . ALA B 1 147 ? 13.406 3.717 15.57 1 92.94 147 ALA B CA 1
ATOM 3607 C C . ALA B 1 147 ? 14.344 2.627 16.078 1 92.94 147 ALA B C 1
ATOM 3609 O O . ALA B 1 147 ? 15.18 2.117 15.336 1 92.94 147 ALA B O 1
ATOM 3610 N N . ARG B 1 148 ? 14.18 2.244 17.344 1 93.06 148 ARG B N 1
ATOM 3611 C CA . ARG B 1 148 ? 15.023 1.225 17.953 1 93.06 148 ARG B CA 1
ATOM 3612 C C . ARG B 1 148 ? 14.852 -0.122 17.266 1 93.06 148 ARG B C 1
ATOM 3614 O O . ARG B 1 148 ? 15.797 -0.902 17.172 1 93.06 148 ARG B O 1
ATOM 3621 N N . ASN B 1 149 ? 13.664 -0.324 16.75 1 93.62 149 ASN B N 1
ATOM 3622 C CA . ASN B 1 149 ? 13.359 -1.622 16.156 1 93.62 149 ASN B CA 1
ATOM 3623 C C . ASN B 1 149 ? 13.703 -1.654 14.664 1 93.62 149 ASN B C 1
ATOM 3625 O O . ASN B 1 149 ? 13.961 -2.721 14.109 1 93.62 149 ASN B O 1
ATOM 3629 N N . VAL B 1 150 ? 13.742 -0.495 14.016 1 93.44 150 VAL B N 1
ATOM 3630 C CA . VAL B 1 150 ? 13.891 -0.528 12.562 1 93.44 150 VAL B CA 1
ATOM 3631 C C . VAL B 1 150 ? 15.328 -0.179 12.18 1 93.44 150 VAL B C 1
ATOM 3633 O O . VAL B 1 150 ? 15.812 -0.587 11.117 1 93.44 150 VAL B O 1
ATOM 3636 N N . PHE B 1 151 ? 16.016 0.635 13 1 92.88 151 PHE B N 1
ATOM 3637 C CA . PHE B 1 151 ? 17.406 0.967 12.75 1 92.88 151 PHE B CA 1
ATOM 3638 C C . PHE B 1 151 ? 18.328 0.018 13.5 1 92.88 151 PHE B C 1
ATOM 3640 O O . PHE B 1 151 ? 19.141 0.453 14.32 1 92.88 151 PHE B O 1
ATOM 3647 N N . ASP B 1 152 ? 18.328 -1.257 13.211 1 90.94 152 ASP B N 1
ATOM 3648 C CA . ASP B 1 152 ? 19.078 -2.266 13.953 1 90.94 152 ASP B CA 1
ATOM 3649 C C . ASP B 1 152 ? 20.453 -2.488 13.328 1 90.94 152 ASP B C 1
ATOM 3651 O O . ASP B 1 152 ? 21.281 -3.225 13.875 1 90.94 152 ASP B O 1
ATOM 3655 N N . LYS B 1 153 ? 20.828 -1.961 12.125 1 89.19 153 LYS B N 1
ATOM 3656 C CA . LYS B 1 153 ? 22.109 -1.941 11.445 1 89.19 153 LYS B CA 1
ATOM 3657 C C . LYS B 1 153 ? 22.531 -3.346 11.016 1 89.19 153 LYS B C 1
ATOM 3659 O O . LYS B 1 153 ? 23.719 -3.619 10.836 1 89.19 153 LYS B O 1
ATOM 3664 N N . GLU B 1 154 ? 21.578 -4.312 10.984 1 94.88 154 GLU B N 1
ATOM 3665 C CA . GLU B 1 154 ? 21.891 -5.629 10.43 1 94.88 154 GLU B CA 1
ATOM 3666 C C . GLU B 1 154 ? 22.281 -5.535 8.961 1 94.88 154 GLU B C 1
ATOM 3668 O O . GLU B 1 154 ? 21.688 -4.762 8.203 1 94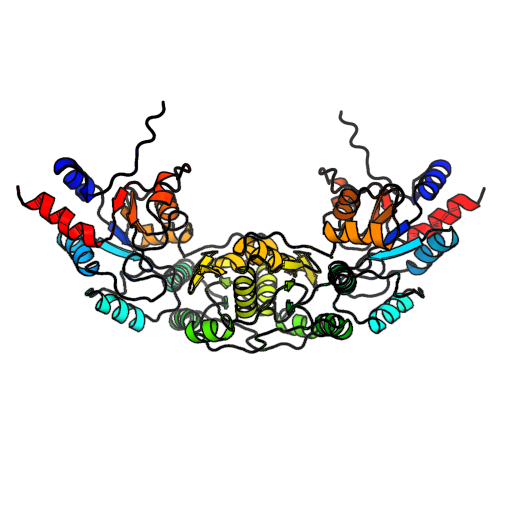.88 154 GLU B O 1
ATOM 3673 N N . PRO B 1 155 ? 23.234 -6.289 8.578 1 96.06 155 PRO B N 1
ATOM 3674 C CA . PRO B 1 155 ? 23.719 -6.207 7.199 1 96.06 155 PRO B CA 1
ATOM 3675 C C . PRO B 1 155 ? 22.859 -7.004 6.219 1 96.06 155 PRO B C 1
ATOM 3677 O O . PRO B 1 155 ? 23.359 -7.914 5.555 1 96.06 155 PRO B O 1
ATOM 3680 N N . VAL B 1 156 ? 21.672 -6.648 6.07 1 98.19 156 VAL B N 1
ATOM 3681 C CA . VAL B 1 156 ? 20.719 -7.336 5.203 1 98.19 156 VAL B CA 1
ATOM 3682 C C . VAL B 1 156 ? 21.031 -7.027 3.742 1 98.19 156 VAL B C 1
ATOM 3684 O O . VAL B 1 156 ? 21.234 -5.871 3.377 1 98.19 156 VAL B O 1
ATOM 3687 N N . ARG B 1 157 ? 20.984 -8.086 2.939 1 98.12 157 ARG B N 1
ATOM 3688 C CA . ARG B 1 157 ? 21.312 -7.918 1.529 1 98.12 157 ARG B CA 1
ATOM 3689 C C . ARG B 1 157 ? 20.125 -8.273 0.639 1 98.12 157 ARG B C 1
ATOM 3691 O O . ARG B 1 157 ? 20.188 -8.078 -0.578 1 98.12 157 ARG B O 1
ATOM 3698 N N . ALA B 1 158 ? 19.094 -8.812 1.226 1 98.69 158 ALA B N 1
ATOM 3699 C CA . ALA B 1 158 ? 17.859 -9.086 0.48 1 98.69 158 ALA B CA 1
ATOM 3700 C C . ALA B 1 158 ? 16.641 -8.938 1.371 1 98.69 158 ALA B C 1
ATOM 3702 O O . ALA B 1 158 ? 16.656 -9.328 2.539 1 98.69 158 ALA B O 1
ATOM 3703 N N . VAL B 1 159 ? 15.672 -8.352 0.843 1 98.75 159 VAL B N 1
ATOM 3704 C CA . VAL B 1 159 ? 14.352 -8.281 1.454 1 98.75 159 VAL B CA 1
ATOM 3705 C C . VAL B 1 159 ? 13.367 -9.133 0.651 1 98.75 159 VAL B C 1
ATOM 3707 O O . VAL B 1 159 ? 13.234 -8.961 -0.563 1 98.75 159 VAL B O 1
ATOM 3710 N N . VAL B 1 160 ? 12.711 -10.094 1.294 1 98.62 160 VAL B N 1
ATOM 3711 C CA . VAL B 1 160 ? 11.742 -10.969 0.647 1 98.62 160 VAL B CA 1
ATOM 3712 C C . VAL B 1 160 ? 10.344 -10.68 1.187 1 98.62 160 VAL B C 1
ATOM 3714 O O . VAL B 1 160 ? 10.148 -10.602 2.4 1 98.62 160 VAL B O 1
ATOM 3717 N N . VAL B 1 161 ? 9.43 -10.516 0.296 1 98.12 161 VAL B N 1
ATOM 3718 C CA . VAL B 1 161 ? 8.047 -10.258 0.668 1 98.12 161 VAL B CA 1
ATOM 3719 C C . VAL B 1 161 ? 7.145 -11.344 0.084 1 98.12 161 VAL B C 1
ATOM 3721 O O . VAL B 1 161 ? 7.199 -11.625 -1.115 1 98.12 161 VAL B O 1
ATOM 3724 N N . ASP B 1 162 ? 6.363 -11.945 0.85 1 97.19 162 ASP B N 1
ATOM 3725 C CA . ASP B 1 162 ? 5.316 -12.906 0.501 1 97.19 162 ASP B CA 1
ATOM 3726 C C . ASP B 1 162 ? 4.148 -12.82 1.485 1 97.19 162 ASP B C 1
ATOM 3728 O O . ASP B 1 162 ? 3.986 -11.82 2.184 1 97.19 162 ASP B O 1
ATOM 3732 N N . VAL B 1 163 ? 3.277 -13.766 1.51 1 95.31 163 VAL B N 1
ATOM 3733 C CA . VAL B 1 163 ? 2.141 -13.766 2.424 1 95.31 163 VAL B CA 1
ATOM 3734 C C . VAL B 1 163 ? 2.637 -13.773 3.867 1 95.31 163 VAL B C 1
ATOM 3736 O O . VAL B 1 163 ? 3.402 -14.656 4.262 1 95.31 163 VAL B O 1
ATOM 3739 N N . ASP B 1 164 ? 2.279 -12.797 4.613 1 95.62 164 ASP B N 1
ATOM 3740 C CA . ASP B 1 164 ? 2.572 -12.672 6.035 1 95.62 164 ASP B CA 1
ATOM 3741 C C . ASP B 1 164 ? 1.36 -12.148 6.801 1 95.62 164 ASP B C 1
ATOM 3743 O O . ASP B 1 164 ? 1.057 -10.953 6.75 1 95.62 164 ASP B O 1
ATOM 3747 N N . ILE B 1 165 ? 0.698 -12.977 7.535 1 92.19 165 ILE B N 1
ATOM 3748 C CA . ILE B 1 165 ? -0.527 -12.641 8.258 1 92.19 165 ILE B CA 1
ATOM 3749 C C . ILE B 1 165 ? -0.234 -11.586 9.312 1 92.19 165 ILE B C 1
ATOM 3751 O O . ILE B 1 165 ? -1.112 -10.797 9.672 1 92.19 165 ILE B O 1
ATOM 3755 N N . ASN B 1 166 ? 0.996 -11.562 9.734 1 95.56 166 ASN B N 1
ATOM 3756 C CA . ASN B 1 166 ? 1.392 -10.625 10.781 1 95.56 166 ASN B CA 1
ATOM 3757 C C . ASN B 1 166 ? 2.295 -9.523 10.234 1 95.56 166 ASN B C 1
ATOM 3759 O O . ASN B 1 166 ? 3.1 -8.953 10.969 1 95.56 166 ASN B O 1
ATOM 3763 N N . LEU B 1 167 ? 2.225 -9.344 8.938 1 97.25 167 LEU B N 1
ATOM 3764 C CA . LEU B 1 167 ? 2.918 -8.188 8.383 1 97.25 167 LEU B CA 1
ATOM 3765 C C . LEU B 1 167 ? 2.484 -6.902 9.078 1 97.25 167 LEU B C 1
ATOM 3767 O O . LEU B 1 167 ? 1.293 -6.703 9.336 1 97.25 167 LEU B O 1
ATOM 3771 N N . SER B 1 168 ? 3.43 -6.027 9.461 1 97.06 168 SER B N 1
ATOM 3772 C CA . SER B 1 168 ? 3.113 -4.805 10.188 1 97.06 168 SER B CA 1
ATOM 3773 C C . SER B 1 168 ? 3.809 -3.598 9.562 1 97.06 168 SER B C 1
ATOM 3775 O O . SER B 1 168 ? 4.742 -3.752 8.773 1 97.06 168 SER B O 1
ATOM 3777 N N . SER B 1 169 ? 3.322 -2.436 9.945 1 96.69 169 SER B N 1
ATOM 3778 C CA . SER B 1 169 ? 3.963 -1.207 9.484 1 96.69 169 SER B CA 1
ATOM 3779 C C . SER B 1 169 ? 5.418 -1.143 9.93 1 96.69 169 SER B C 1
ATOM 3781 O O . SER B 1 169 ? 6.285 -0.687 9.188 1 96.69 169 SER B O 1
ATOM 3783 N N . SER B 1 170 ? 5.699 -1.606 11.141 1 96.69 170 SER B N 1
ATOM 3784 C CA . SER B 1 170 ? 7.074 -1.595 11.633 1 96.69 170 SER B CA 1
ATOM 3785 C C . SER B 1 170 ? 7.969 -2.51 10.805 1 96.69 170 SER B C 1
ATOM 3787 O O . SER B 1 170 ? 9.117 -2.168 10.508 1 96.69 170 SER B O 1
ATOM 3789 N N . LYS B 1 171 ? 7.445 -3.727 10.438 1 97.56 171 LYS B N 1
ATOM 3790 C CA . LYS B 1 171 ? 8.203 -4.613 9.555 1 97.56 171 LYS B CA 1
ATOM 3791 C C . LYS B 1 171 ? 8.445 -3.965 8.203 1 97.56 171 LYS B C 1
ATOM 3793 O O . LYS B 1 171 ? 9.539 -4.078 7.641 1 97.56 171 LYS B O 1
ATOM 3798 N N . MET B 1 172 ? 7.441 -3.307 7.688 1 98.06 172 MET B N 1
ATOM 3799 C CA . MET B 1 172 ? 7.543 -2.652 6.387 1 98.06 172 MET B CA 1
ATOM 3800 C C . MET B 1 172 ? 8.57 -1.526 6.422 1 98.06 172 MET B C 1
ATOM 3802 O O . MET B 1 172 ? 9.359 -1.371 5.488 1 98.06 172 MET B O 1
ATOM 3806 N N . ILE B 1 173 ? 8.516 -0.728 7.465 1 97.25 173 ILE B N 1
ATOM 3807 C CA . ILE B 1 173 ? 9.461 0.376 7.605 1 97.25 173 ILE B CA 1
ATOM 3808 C C . ILE B 1 173 ? 10.875 -0.173 7.766 1 97.25 173 ILE B C 1
ATOM 3810 O O . ILE B 1 173 ? 11.828 0.37 7.199 1 97.25 173 ILE B O 1
ATOM 3814 N N . ARG B 1 174 ? 11.023 -1.26 8.555 1 97.44 174 ARG B N 1
ATOM 3815 C CA . ARG B 1 174 ? 12.32 -1.915 8.695 1 97.44 174 ARG B CA 1
ATOM 3816 C C . ARG B 1 174 ? 12.844 -2.375 7.336 1 97.44 174 ARG B C 1
ATOM 3818 O O . ARG B 1 174 ? 14.016 -2.16 7.016 1 97.44 174 ARG B O 1
ATOM 3825 N N . ALA B 1 175 ? 11.992 -3.02 6.551 1 98.25 175 ALA B N 1
ATOM 3826 C CA . ALA B 1 175 ? 12.352 -3.432 5.195 1 98.25 175 ALA B CA 1
ATOM 3827 C C . ALA B 1 175 ? 12.797 -2.236 4.359 1 98.25 175 ALA B C 1
ATOM 3829 O O . ALA B 1 175 ? 13.797 -2.314 3.643 1 98.25 175 ALA B O 1
ATOM 3830 N N . ASP B 1 176 ? 12.023 -1.174 4.461 1 97.5 176 ASP B N 1
ATOM 3831 C CA . ASP B 1 176 ? 12.32 0.056 3.73 1 97.5 176 ASP B CA 1
ATOM 3832 C C . ASP B 1 176 ? 13.703 0.59 4.098 1 97.5 176 ASP B C 1
ATOM 3834 O O . ASP B 1 176 ? 14.43 1.095 3.238 1 97.5 176 ASP B O 1
ATOM 3838 N N . VAL B 1 177 ? 14.109 0.539 5.336 1 96.56 177 VAL B N 1
ATOM 3839 C CA . VAL B 1 177 ? 15.414 0.987 5.812 1 96.56 177 VAL B CA 1
ATOM 3840 C C . VAL B 1 177 ? 16.516 0.133 5.188 1 96.56 177 VAL B C 1
ATOM 3842 O O . VAL B 1 177 ? 17.516 0.661 4.703 1 96.56 177 VAL B O 1
ATOM 3845 N N . TYR B 1 178 ? 16.328 -1.229 5.184 1 97.38 178 TYR B N 1
ATOM 3846 C CA . TYR B 1 178 ? 17.312 -2.113 4.578 1 97.38 178 TYR B CA 1
ATOM 3847 C C . TYR B 1 178 ? 17.5 -1.79 3.1 1 97.38 178 TYR B C 1
ATOM 3849 O O . TYR B 1 178 ? 18.625 -1.822 2.586 1 97.38 178 TYR B O 1
ATOM 3857 N N . LEU B 1 179 ? 16.453 -1.426 2.402 1 97.19 179 LEU B N 1
ATOM 3858 C CA . LEU B 1 179 ? 16.453 -1.217 0.958 1 97.19 179 LEU B CA 1
ATOM 3859 C C . LEU B 1 179 ? 17.125 0.103 0.599 1 97.19 179 LEU B C 1
ATOM 3861 O O . LEU B 1 179 ? 17.344 0.391 -0.579 1 97.19 179 LEU B O 1
ATOM 3865 N N . ARG B 1 180 ? 17.438 0.93 1.655 1 93.56 180 ARG B N 1
ATOM 3866 C CA . ARG B 1 180 ? 18.219 2.137 1.405 1 93.56 180 ARG B CA 1
ATOM 3867 C C . ARG B 1 180 ? 19.641 1.789 0.943 1 93.56 180 ARG B C 1
ATOM 3869 O O . ARG B 1 180 ? 20.281 2.59 0.27 1 93.56 180 ARG B O 1
ATOM 3876 N N . HIS B 1 181 ? 20.094 0.609 1.346 1 93.81 181 HIS B N 1
ATOM 3877 C CA . HIS B 1 181 ? 21.391 0.145 0.865 1 93.81 181 HIS B CA 1
ATOM 3878 C C . HIS B 1 181 ? 21.312 -0.262 -0.604 1 93.81 181 HIS B C 1
ATOM 3880 O O . HIS B 1 181 ? 20.516 -1.117 -0.977 1 93.81 181 HIS B O 1
ATOM 3886 N N . PRO B 1 182 ? 22.156 0.233 -1.41 1 92.56 182 PRO B N 1
ATOM 3887 C CA . PRO B 1 182 ? 22.031 0.025 -2.855 1 92.56 182 PRO B CA 1
ATOM 3888 C C . PRO B 1 182 ? 22.234 -1.435 -3.26 1 92.56 182 PRO B C 1
ATOM 3890 O O . PRO B 1 182 ? 21.703 -1.871 -4.285 1 92.56 182 PRO B O 1
ATOM 3893 N N . ALA B 1 183 ? 22.891 -2.188 -2.496 1 93.81 183 ALA B N 1
ATOM 3894 C CA . ALA B 1 183 ? 23.188 -3.57 -2.859 1 93.81 183 ALA B CA 1
ATOM 3895 C C . ALA B 1 183 ? 22.094 -4.512 -2.373 1 93.81 183 ALA B C 1
ATOM 3897 O O . ALA B 1 183 ? 22.078 -5.695 -2.725 1 93.81 183 ALA B O 1
ATOM 3898 N N . CYS B 1 184 ? 21.234 -4.016 -1.535 1 97.38 184 CYS B N 1
ATOM 3899 C CA . CYS B 1 184 ? 20.141 -4.852 -1.039 1 97.38 184 CYS B CA 1
ATOM 3900 C C . CYS B 1 184 ? 19.094 -5.086 -2.123 1 97.38 184 CYS B C 1
ATOM 3902 O O . CYS B 1 184 ? 18.609 -4.133 -2.738 1 97.38 184 CYS B O 1
ATOM 3904 N N . ILE B 1 185 ? 18.75 -6.348 -2.418 1 97.88 185 ILE B N 1
ATOM 3905 C CA . ILE B 1 185 ? 17.781 -6.629 -3.484 1 97.88 185 ILE B CA 1
ATOM 3906 C C . ILE B 1 185 ? 16.406 -6.855 -2.889 1 97.88 185 ILE B C 1
ATOM 3908 O O . ILE B 1 185 ? 16.281 -7.312 -1.751 1 97.88 185 ILE B O 1
ATOM 3912 N N . LEU B 1 186 ? 15.414 -6.453 -3.584 1 98.5 186 LEU B N 1
ATOM 3913 C CA . LEU B 1 186 ? 14.016 -6.668 -3.23 1 98.5 186 LEU B CA 1
ATOM 3914 C C . LEU B 1 186 ? 13.422 -7.828 -4.027 1 98.5 186 LEU B C 1
ATOM 3916 O O . LEU B 1 186 ? 13.43 -7.805 -5.258 1 98.5 186 LEU B O 1
ATOM 3920 N N . ILE B 1 187 ? 12.953 -8.852 -3.303 1 98.31 187 ILE B N 1
ATOM 3921 C CA . ILE B 1 187 ? 12.43 -10.062 -3.924 1 98.31 187 ILE B CA 1
ATOM 3922 C C . ILE B 1 187 ? 10.969 -10.25 -3.523 1 98.31 187 ILE B C 1
ATOM 3924 O O . ILE B 1 187 ? 10.625 -10.141 -2.344 1 98.31 187 ILE B O 1
ATOM 3928 N N . GLY B 1 188 ? 10.125 -10.477 -4.48 1 97.69 188 GLY B N 1
ATOM 3929 C CA . GLY B 1 188 ? 8.727 -10.797 -4.242 1 97.69 188 GLY B CA 1
ATOM 3930 C C . GLY B 1 188 ? 8.375 -12.234 -4.574 1 97.69 188 GLY B C 1
ATOM 3931 O O . GLY B 1 188 ? 8.781 -12.758 -5.613 1 97.69 188 GLY B O 1
ATOM 3932 N N . GLY B 1 189 ? 7.684 -12.867 -3.643 1 95.94 189 GLY B N 1
ATOM 3933 C CA . GLY B 1 189 ? 7.074 -14.156 -3.943 1 95.94 189 GLY B CA 1
ATOM 3934 C C . GLY B 1 189 ? 5.754 -14.031 -4.688 1 95.94 189 GLY B C 1
ATOM 3935 O O . GLY B 1 189 ? 5.73 -13.617 -5.848 1 95.94 189 GLY B O 1
ATOM 3936 N N . ALA B 1 190 ? 4.641 -14.305 -3.92 1 91.19 190 ALA B N 1
ATOM 3937 C CA . ALA B 1 190 ? 3.309 -14.062 -4.469 1 91.19 190 ALA B CA 1
ATOM 3938 C C . ALA B 1 190 ? 3.037 -12.57 -4.617 1 91.19 190 ALA B C 1
ATOM 3940 O O . ALA B 1 190 ? 3.17 -11.812 -3.652 1 91.19 190 ALA B O 1
ATOM 3941 N N . ALA B 1 191 ? 2.68 -12.117 -5.809 1 86.06 191 ALA B N 1
ATOM 3942 C CA . ALA B 1 191 ? 2.553 -10.688 -6.047 1 86.06 191 ALA B CA 1
ATOM 3943 C C . ALA B 1 191 ? 1.102 -10.297 -6.32 1 86.06 191 ALA B C 1
ATOM 3945 O O . ALA B 1 191 ? 0.827 -9.211 -6.832 1 86.06 191 ALA B O 1
ATOM 3946 N N . ASP B 1 192 ? 0.171 -11.203 -5.965 1 89.19 192 ASP B N 1
ATOM 3947 C CA . ASP B 1 192 ? -1.246 -10.891 -6.125 1 89.19 192 ASP B CA 1
ATOM 3948 C C . ASP B 1 192 ? -1.653 -9.711 -5.25 1 89.19 192 ASP B C 1
ATOM 3950 O O . ASP B 1 192 ? -1.427 -9.719 -4.035 1 89.19 192 ASP B O 1
ATOM 3954 N N . VAL B 1 193 ? -2.258 -8.734 -5.875 1 90.75 193 VAL B N 1
ATOM 3955 C CA . VAL B 1 193 ? -2.713 -7.586 -5.105 1 90.75 193 VAL B CA 1
ATOM 3956 C C . VAL B 1 193 ? -4.004 -7.934 -4.371 1 90.75 193 VAL B C 1
ATOM 3958 O O . VAL B 1 193 ? -4.316 -7.34 -3.334 1 90.75 193 VAL B O 1
ATOM 3961 N N . LYS B 1 194 ? -4.73 -8.898 -4.977 1 90.19 194 LYS B N 1
ATOM 3962 C CA . LYS B 1 194 ? -5.938 -9.438 -4.363 1 90.19 194 LYS B CA 1
ATOM 3963 C C . LYS B 1 194 ? -5.902 -10.969 -4.332 1 90.19 194 LYS B C 1
ATOM 3965 O O . LYS B 1 194 ? -5.43 -11.602 -5.281 1 90.19 194 LYS B O 1
ATOM 3970 N N . ILE B 1 195 ? -6.402 -11.508 -3.264 1 88.44 195 ILE B N 1
ATOM 3971 C CA . ILE B 1 195 ? -6.477 -12.961 -3.154 1 88.44 195 ILE B CA 1
ATOM 3972 C C . ILE B 1 195 ? -7.871 -13.375 -2.691 1 88.44 195 ILE B C 1
ATOM 3974 O O . ILE B 1 195 ? -8.539 -12.625 -1.973 1 88.44 195 ILE B O 1
ATOM 3978 N N . PRO B 1 196 ? -8.273 -14.5 -3.119 1 86.5 196 PRO B N 1
ATOM 3979 C CA . PRO B 1 196 ? -9.57 -14.984 -2.639 1 86.5 196 PRO B CA 1
ATOM 3980 C C . PRO B 1 196 ? -9.586 -15.227 -1.131 1 86.5 196 PRO B C 1
ATOM 3982 O O . PRO B 1 196 ? -8.656 -15.828 -0.585 1 86.5 196 PRO B O 1
ATOM 3985 N N . PHE B 1 197 ? -10.602 -14.695 -0.498 1 88.12 197 PHE B N 1
ATOM 3986 C CA . PHE B 1 197 ? -10.75 -14.859 0.944 1 88.12 197 PHE B CA 1
ATOM 3987 C C . PHE B 1 197 ? -12.219 -14.766 1.351 1 88.12 197 PHE B C 1
ATOM 3989 O O . PHE B 1 197 ? -12.742 -13.664 1.538 1 88.12 197 PHE B O 1
ATOM 3996 N N . GLY B 1 198 ? -12.805 -15.93 1.562 1 84.88 198 GLY B N 1
ATOM 3997 C CA . GLY B 1 198 ? -14.227 -15.953 1.877 1 84.88 198 GLY B CA 1
ATOM 3998 C C . GLY B 1 198 ? -15.102 -15.594 0.694 1 84.88 198 GLY B C 1
ATOM 3999 O O . GLY B 1 198 ? -14.945 -16.156 -0.395 1 84.88 198 GLY B O 1
ATOM 4000 N N . PRO B 1 199 ? -16.062 -14.711 0.981 1 84.19 199 PRO B N 1
ATOM 4001 C CA . PRO B 1 199 ? -17.062 -14.406 -0.058 1 84.19 199 PRO B CA 1
ATOM 4002 C C . PRO B 1 199 ? -16.516 -13.461 -1.129 1 84.19 199 PRO B C 1
ATOM 4004 O O . PRO B 1 199 ? -17.141 -13.289 -2.176 1 84.19 199 PRO B O 1
ATOM 4007 N N . ALA B 1 200 ? -15.414 -12.867 -0.823 1 87.31 200 ALA B N 1
ATOM 4008 C CA . ALA B 1 200 ? -14.836 -11.906 -1.756 1 87.31 200 ALA B CA 1
ATOM 4009 C C . ALA B 1 200 ? -13.312 -11.922 -1.679 1 87.31 200 ALA B C 1
ATOM 4011 O O . ALA B 1 200 ? -12.734 -12.57 -0.801 1 87.31 200 ALA B O 1
ATOM 4012 N N . ASN B 1 201 ? -12.719 -11.281 -2.604 1 89.88 201 ASN B N 1
ATOM 4013 C CA . ASN B 1 201 ? -11.266 -11.102 -2.564 1 89.88 201 ASN B CA 1
ATOM 4014 C C . ASN B 1 201 ? -10.859 -10.102 -1.483 1 89.88 201 ASN B C 1
ATOM 4016 O O . ASN B 1 201 ? -11.672 -9.289 -1.046 1 89.88 201 ASN B O 1
ATOM 4020 N N . THR B 1 202 ? -9.672 -10.297 -1.025 1 92.56 202 THR B N 1
ATOM 4021 C CA . THR B 1 202 ? -9.117 -9.344 -0.071 1 92.56 202 THR B CA 1
ATOM 4022 C C . THR B 1 202 ? -7.707 -8.93 -0.481 1 92.56 202 THR B C 1
ATOM 4024 O O . THR B 1 202 ? -7.238 -9.289 -1.563 1 92.56 202 THR B O 1
ATOM 4027 N N . ILE B 1 203 ? -7.008 -8.172 0.368 1 96 203 ILE B N 1
ATOM 4028 C CA . ILE B 1 203 ? -5.68 -7.621 0.113 1 96 203 ILE B CA 1
ATOM 4029 C C . ILE B 1 203 ? -4.648 -8.742 0.084 1 96 203 ILE B C 1
ATOM 4031 O O . ILE B 1 203 ? -4.59 -9.57 1.002 1 96 203 ILE B O 1
ATOM 4035 N N . GLY B 1 204 ? -3.932 -8.82 -0.95 1 94.56 204 GLY B N 1
ATOM 4036 C CA . GLY B 1 204 ? -2.855 -9.789 -1.085 1 94.56 204 GLY B CA 1
ATOM 4037 C C . GLY B 1 204 ? -1.484 -9.195 -0.817 1 94.56 204 GLY B C 1
ATOM 4038 O O . GLY B 1 204 ? -1.353 -7.988 -0.609 1 94.56 204 GLY B O 1
ATOM 4039 N N . PRO B 1 205 ? -0.435 -10.07 -0.81 1 95.31 205 PRO B N 1
ATOM 4040 C CA . PRO B 1 205 ? 0.918 -9.609 -0.486 1 95.31 205 PRO B CA 1
ATOM 4041 C C . PRO B 1 205 ? 1.459 -8.609 -1.501 1 95.31 205 PRO B C 1
ATOM 4043 O O . PRO B 1 205 ? 2.314 -7.781 -1.165 1 95.31 205 PRO B O 1
ATOM 4046 N N . GLY B 1 206 ? 0.956 -8.633 -2.732 1 95.56 206 GLY B N 1
ATOM 4047 C CA . GLY B 1 206 ? 1.422 -7.727 -3.768 1 95.56 206 GLY B CA 1
ATOM 4048 C C . GLY B 1 206 ? 1.17 -6.27 -3.441 1 95.56 206 GLY B C 1
ATOM 4049 O O . GLY B 1 206 ? 1.913 -5.391 -3.885 1 95.56 206 GLY B O 1
ATOM 4050 N N . ALA B 1 207 ? 0.07 -6.012 -2.748 1 96.81 207 ALA B N 1
ATOM 4051 C CA . ALA B 1 207 ? -0.245 -4.641 -2.352 1 96.81 207 ALA B CA 1
ATOM 4052 C C . ALA B 1 207 ? 0.86 -4.055 -1.479 1 96.81 207 ALA B C 1
ATOM 4054 O O . ALA B 1 207 ? 1.211 -2.879 -1.618 1 96.81 207 ALA B O 1
ATOM 4055 N N . PHE B 1 208 ? 1.403 -4.844 -0.615 1 97.69 208 PHE B N 1
ATOM 4056 C CA . PHE B 1 208 ? 2.455 -4.398 0.29 1 97.69 208 PHE B CA 1
ATOM 4057 C C . PHE B 1 208 ? 3.795 -4.32 -0.433 1 97.69 208 PHE B C 1
ATOM 4059 O O . PHE B 1 208 ? 4.598 -3.42 -0.172 1 97.69 208 PHE B O 1
ATOM 4066 N N . LEU B 1 209 ? 4.016 -5.258 -1.322 1 97.44 209 LEU B N 1
ATOM 4067 C CA . LEU B 1 209 ? 5.223 -5.227 -2.141 1 97.44 209 LEU B CA 1
ATOM 4068 C C . LEU B 1 209 ? 5.312 -3.924 -2.926 1 97.44 209 LEU B C 1
ATOM 4070 O O . LEU B 1 209 ? 6.391 -3.33 -3.029 1 97.44 209 LEU B O 1
ATOM 4074 N N . ARG B 1 210 ? 4.199 -3.48 -3.422 1 97 210 ARG B N 1
ATOM 4075 C CA . ARG B 1 210 ? 4.16 -2.256 -4.215 1 97 210 ARG B CA 1
ATOM 4076 C C . ARG B 1 210 ? 4.551 -1.045 -3.377 1 97 210 ARG B C 1
ATOM 4078 O O . ARG B 1 210 ? 5.172 -0.107 -3.881 1 97 210 ARG B O 1
ATOM 4085 N N . ILE B 1 211 ? 4.152 -1.034 -2.127 1 97.69 211 ILE B N 1
ATOM 4086 C CA . ILE B 1 211 ? 4.543 0.05 -1.232 1 97.69 211 ILE B CA 1
ATOM 4087 C C . ILE B 1 211 ? 6.066 0.12 -1.142 1 97.69 211 ILE B C 1
ATOM 4089 O O . ILE B 1 211 ? 6.648 1.202 -1.24 1 97.69 211 ILE B O 1
ATOM 4093 N N . LEU B 1 212 ? 6.695 -1.029 -0.997 1 97.94 212 LEU B N 1
ATOM 4094 C CA . LEU B 1 212 ? 8.148 -1.06 -0.862 1 97.94 212 LEU B CA 1
ATOM 4095 C C . LEU B 1 212 ? 8.82 -0.641 -2.164 1 97.94 212 LEU B C 1
ATOM 4097 O O . LEU B 1 212 ? 9.844 0.05 -2.145 1 97.94 212 LEU B O 1
ATOM 4101 N N . GLU B 1 213 ? 8.25 -1.086 -3.287 1 97.31 213 GLU B N 1
ATOM 4102 C CA . GLU B 1 213 ? 8.797 -0.66 -4.574 1 97.31 213 GLU B CA 1
ATOM 4103 C C . GLU B 1 213 ? 8.766 0.859 -4.707 1 97.31 213 GLU B C 1
ATOM 4105 O O . GLU B 1 213 ? 9.75 1.469 -5.125 1 97.31 213 GLU B O 1
ATOM 4110 N N . GLN B 1 214 ? 7.66 1.407 -4.34 1 94.94 214 GLN B N 1
ATOM 4111 C CA . GLN B 1 214 ? 7.484 2.85 -4.469 1 94.94 214 GLN B CA 1
ATOM 4112 C C . GLN B 1 214 ? 8.406 3.604 -3.514 1 94.94 214 GLN B C 1
ATOM 4114 O O . GLN B 1 214 ? 9.062 4.57 -3.91 1 94.94 214 GLN B O 1
ATOM 4119 N N . SER B 1 215 ? 8.445 3.191 -2.299 1 94.94 215 SER B N 1
ATOM 4120 C CA . SER B 1 215 ? 9.211 3.902 -1.279 1 94.94 215 SER B CA 1
ATOM 4121 C C . SER B 1 215 ? 10.711 3.809 -1.548 1 94.94 215 SER B C 1
ATOM 4123 O O . SER B 1 215 ? 11.445 4.785 -1.367 1 94.94 215 SER B O 1
ATOM 4125 N N . SER B 1 216 ? 11.164 2.639 -1.985 1 95.25 216 SER B N 1
ATOM 4126 C CA . SER B 1 216 ? 12.594 2.4 -2.189 1 95.25 216 SER B CA 1
ATOM 4127 C C . SER B 1 216 ? 13.016 2.766 -3.607 1 95.25 216 SER B C 1
ATOM 4129 O O . SER B 1 216 ? 14.211 2.818 -3.91 1 95.25 216 SER B O 1
ATOM 4131 N N . LYS B 1 217 ? 12.031 2.994 -4.473 1 93.12 217 LYS B N 1
ATOM 4132 C CA . LYS B 1 217 ? 12.273 3.258 -5.891 1 93.12 217 LYS B CA 1
ATOM 4133 C C . LYS B 1 217 ? 13.031 2.102 -6.539 1 93.12 217 LYS B C 1
ATOM 4135 O O . LYS B 1 217 ? 13.945 2.32 -7.344 1 93.12 217 LYS B O 1
ATOM 4140 N N . ARG B 1 218 ? 12.672 0.885 -6.066 1 93.38 218 ARG B N 1
ATOM 4141 C CA . ARG B 1 218 ? 13.242 -0.344 -6.613 1 93.38 218 ARG B CA 1
ATOM 4142 C C . ARG B 1 218 ? 12.148 -1.232 -7.207 1 93.38 218 ARG B C 1
ATOM 4144 O O . ARG B 1 218 ? 11.039 -1.299 -6.68 1 93.38 218 ARG B O 1
ATOM 4151 N N . LYS B 1 219 ? 12.539 -1.844 -8.273 1 94.44 219 LYS B N 1
ATOM 4152 C CA . LYS B 1 219 ? 11.648 -2.869 -8.805 1 94.44 219 LYS B CA 1
ATOM 4153 C C . LYS B 1 219 ? 11.945 -4.23 -8.188 1 94.44 219 LYS B C 1
ATOM 4155 O O . LYS B 1 219 ? 13.102 -4.641 -8.102 1 94.44 219 LYS B O 1
ATOM 4160 N N . ALA B 1 220 ? 10.961 -4.922 -7.734 1 97.44 220 ALA B N 1
ATOM 4161 C CA . ALA B 1 220 ? 11.141 -6.23 -7.109 1 97.44 220 ALA B CA 1
ATOM 4162 C C . ALA B 1 220 ? 11.391 -7.312 -8.156 1 97.44 220 ALA B C 1
ATOM 4164 O O . ALA B 1 220 ? 10.781 -7.293 -9.234 1 97.44 220 ALA B O 1
ATOM 4165 N N . LEU B 1 221 ? 12.312 -8.203 -7.887 1 97.38 221 LEU B N 1
ATOM 4166 C CA . LEU B 1 221 ? 12.375 -9.469 -8.609 1 97.38 221 LEU B CA 1
ATOM 4167 C C . LEU B 1 221 ? 11.25 -10.398 -8.164 1 97.38 221 LEU B C 1
ATOM 4169 O O . LEU B 1 221 ? 11.32 -11 -7.09 1 97.38 221 LEU B O 1
ATOM 4173 N N . THR B 1 222 ? 10.266 -10.547 -8.961 1 96.56 222 THR B N 1
ATOM 4174 C CA . THR B 1 222 ? 9.062 -11.258 -8.547 1 96.56 222 THR B CA 1
ATOM 4175 C C . THR B 1 222 ? 9.07 -12.688 -9.078 1 96.56 222 THR B C 1
ATOM 4177 O O . THR B 1 222 ? 9.172 -12.906 -10.289 1 96.56 222 THR B O 1
ATOM 4180 N N . PHE B 1 223 ? 8.852 -13.656 -8.18 1 96.5 223 PHE B N 1
ATOM 4181 C CA . PHE B 1 223 ? 8.969 -15.07 -8.523 1 96.5 223 PHE B CA 1
ATOM 4182 C C . PHE B 1 223 ? 7.621 -15.766 -8.383 1 96.5 223 PHE B C 1
ATOM 4184 O O . PHE B 1 223 ? 7.559 -17 -8.289 1 96.5 223 PHE B O 1
ATOM 4191 N N . GLY B 1 224 ? 6.602 -15.055 -8.281 1 94.31 224 GLY B N 1
ATOM 4192 C CA . GLY B 1 224 ? 5.223 -15.492 -8.453 1 94.31 224 GLY B CA 1
ATOM 4193 C C . GLY B 1 224 ? 4.562 -14.93 -9.695 1 94.31 224 GLY B C 1
ATOM 4194 O O . GLY B 1 224 ? 5.07 -13.984 -10.297 1 94.31 224 GLY B O 1
ATOM 4195 N N . LYS B 1 225 ? 3.432 -15.617 -10.094 1 92.5 225 LYS B N 1
ATOM 4196 C CA . LYS B 1 225 ? 2.656 -15.078 -11.211 1 92.5 225 LYS B CA 1
ATOM 4197 C C . LYS B 1 225 ? 2.029 -13.734 -10.844 1 92.5 225 LYS B C 1
ATOM 4199 O O . LYS B 1 225 ? 1.567 -13.547 -9.719 1 92.5 225 LYS B O 1
ATOM 4204 N N . PRO B 1 226 ? 2.119 -12.727 -11.812 1 91.38 226 PRO B N 1
ATOM 4205 C CA . PRO B 1 226 ? 2.682 -12.688 -13.164 1 91.38 226 PRO B CA 1
ATOM 4206 C C . PRO B 1 226 ? 4.066 -12.047 -13.211 1 91.38 226 PRO B C 1
ATOM 4208 O O . PRO B 1 226 ? 4.305 -11.141 -14.008 1 91.38 226 PRO B O 1
ATOM 4211 N N . GLY B 1 227 ? 5.012 -12.539 -12.492 1 92.19 227 GLY B N 1
ATOM 4212 C CA . GLY B 1 227 ? 6.348 -11.969 -12.406 1 92.19 227 GLY B CA 1
ATOM 4213 C C . GLY B 1 227 ? 7.246 -12.375 -13.562 1 92.19 227 GLY B C 1
ATOM 4214 O O . GLY B 1 227 ? 7.23 -13.531 -13.992 1 92.19 227 GLY B O 1
ATOM 4215 N N . ASP B 1 228 ? 8.078 -11.445 -14.062 1 91.69 228 ASP B N 1
ATOM 4216 C CA . ASP B 1 228 ? 8.984 -11.68 -15.18 1 91.69 228 ASP B CA 1
ATOM 4217 C C . ASP B 1 228 ? 10.078 -12.672 -14.797 1 91.69 228 ASP B C 1
ATOM 4219 O O . ASP B 1 228 ? 10.492 -13.5 -15.617 1 91.69 228 ASP B O 1
ATOM 4223 N N . GLU B 1 229 ? 10.523 -12.523 -13.602 1 95 229 GLU B N 1
ATOM 4224 C CA . GLU B 1 229 ? 11.609 -13.398 -13.172 1 95 229 GLU B CA 1
ATOM 4225 C C . GLU B 1 229 ? 11.164 -14.852 -13.109 1 95 229 GLU B C 1
ATOM 4227 O O . GLU B 1 229 ? 11.953 -15.766 -13.352 1 95 229 GLU B O 1
ATOM 4232 N N . LEU B 1 230 ? 9.906 -15.039 -12.75 1 96 230 LEU B N 1
ATOM 4233 C CA . LEU B 1 230 ? 9.375 -16.391 -12.758 1 96 230 LEU B CA 1
ATOM 4234 C C . LEU B 1 230 ? 9.391 -16.984 -14.164 1 96 230 LEU B C 1
ATOM 4236 O O . LEU B 1 230 ? 9.68 -18.156 -14.352 1 96 230 LEU B O 1
ATOM 4240 N N . ILE B 1 231 ? 9.094 -16.172 -15.195 1 96.62 231 ILE B N 1
ATOM 4241 C CA . ILE B 1 231 ? 9.109 -16.625 -16.578 1 96.62 231 ILE B CA 1
ATOM 4242 C C . ILE B 1 231 ? 10.5 -17.125 -16.953 1 96.62 231 ILE B C 1
ATOM 4244 O O . ILE B 1 231 ? 10.648 -18.219 -17.5 1 96.62 231 ILE B O 1
ATOM 4248 N N . SER B 1 232 ? 11.445 -16.297 -16.609 1 95.94 232 SER B N 1
ATOM 4249 C CA . SER B 1 232 ? 12.828 -16.672 -16.875 1 95.94 232 SER B CA 1
ATOM 4250 C C . SER B 1 232 ? 13.195 -17.969 -16.156 1 95.94 232 SER B C 1
ATOM 4252 O O . SER B 1 232 ? 13.859 -18.828 -16.734 1 95.94 232 SER B O 1
ATOM 4254 N N . HIS B 1 233 ? 12.75 -18.062 -14.969 1 95.56 233 HIS B N 1
ATOM 4255 C CA . HIS B 1 233 ? 13.016 -19.25 -14.172 1 95.56 233 HIS B CA 1
ATOM 4256 C C . HIS B 1 233 ? 12.391 -20.5 -14.812 1 95.56 233 HIS B C 1
ATOM 4258 O O . HIS B 1 233 ? 13.055 -21.531 -14.953 1 95.56 233 HIS B O 1
ATOM 4264 N N . LEU B 1 234 ? 11.18 -20.391 -15.211 1 97 234 LEU B N 1
ATOM 4265 C CA . LEU B 1 234 ? 10.461 -21.516 -15.797 1 97 234 LEU B CA 1
ATOM 4266 C C . LEU B 1 234 ? 11.117 -21.969 -17.094 1 97 234 LEU B C 1
ATOM 4268 O O . LEU B 1 234 ? 11.289 -23.172 -17.328 1 97 234 LEU B O 1
ATOM 4272 N N . LYS B 1 235 ? 11.461 -21.031 -17.938 1 97.25 235 LYS B N 1
ATOM 4273 C CA . LYS B 1 235 ? 12.086 -21.344 -19.203 1 97.25 235 LYS B CA 1
ATOM 4274 C C . LYS B 1 235 ? 13.414 -22.078 -19 1 97.25 235 LYS B C 1
ATOM 4276 O O . LYS B 1 235 ? 13.719 -23.031 -19.719 1 97.25 235 LYS B O 1
ATOM 4281 N N . ARG B 1 236 ? 14.141 -21.656 -18.031 1 95.69 236 ARG B N 1
ATOM 4282 C CA . ARG B 1 236 ? 15.43 -22.281 -17.734 1 95.69 236 ARG B CA 1
ATOM 4283 C C . ARG B 1 236 ? 15.242 -23.656 -17.125 1 95.69 236 ARG B C 1
ATOM 4285 O O . ARG B 1 236 ? 15.836 -24.625 -17.562 1 95.69 236 ARG B O 1
ATOM 4292 N N . GLU B 1 237 ? 14.406 -23.719 -16.094 1 94.88 237 GLU B N 1
ATOM 4293 C CA . GLU B 1 237 ? 14.234 -24.922 -15.289 1 94.88 237 GLU B CA 1
ATOM 4294 C C . GLU B 1 237 ? 13.656 -26.062 -16.125 1 94.88 237 GLU B C 1
ATOM 4296 O O . GLU B 1 237 ? 14.031 -27.219 -15.961 1 94.88 237 GLU B O 1
ATOM 4301 N N . PHE B 1 238 ? 12.789 -25.719 -17.016 1 96.25 238 PHE B N 1
ATOM 4302 C CA . PHE B 1 238 ? 12.102 -26.766 -17.781 1 96.25 238 PHE B CA 1
ATOM 4303 C C . PHE B 1 238 ? 12.562 -26.766 -19.234 1 96.25 238 PHE B C 1
ATOM 4305 O O . PHE B 1 238 ? 11.906 -27.375 -20.094 1 96.25 238 PHE B O 1
ATOM 4312 N N . LYS B 1 239 ? 13.562 -26.047 -19.562 1 96.12 239 LYS B N 1
ATOM 4313 C CA . LYS B 1 239 ? 14.242 -26.047 -20.859 1 96.12 239 LYS B CA 1
ATOM 4314 C C . LYS B 1 239 ? 13.266 -25.719 -21.984 1 96.12 239 LYS B C 1
ATOM 4316 O O . LYS B 1 239 ? 13.188 -26.438 -22.969 1 96.12 239 LYS B O 1
ATOM 4321 N N . VAL B 1 240 ? 12.594 -24.641 -21.734 1 97.19 240 VAL B N 1
ATOM 4322 C CA . VAL B 1 240 ? 11.664 -24.156 -22.75 1 97.19 240 VAL B CA 1
ATOM 4323 C C . VAL B 1 240 ? 12.422 -23.406 -23.828 1 97.19 240 VAL B C 1
ATOM 4325 O O . VAL B 1 240 ? 12.781 -22.234 -23.656 1 97.19 240 VAL B O 1
ATOM 4328 N N . ASN B 1 241 ? 12.594 -24.047 -24.953 1 95.31 241 ASN B N 1
ATOM 4329 C CA . ASN B 1 241 ? 13.305 -23.438 -26.078 1 95.31 241 ASN B CA 1
ATOM 4330 C C . ASN B 1 241 ? 12.367 -22.625 -26.953 1 95.31 241 ASN B C 1
ATOM 4332 O O . ASN B 1 241 ? 12.758 -21.578 -27.5 1 95.31 241 ASN B O 1
ATOM 4336 N N . GLU B 1 242 ? 11.211 -23.109 -27.125 1 97.69 242 GLU B N 1
ATOM 4337 C CA . GLU B 1 242 ? 10.172 -22.438 -27.891 1 97.69 242 GLU B CA 1
ATOM 4338 C C . GLU B 1 242 ? 8.953 -22.125 -27.016 1 97.69 242 GLU B C 1
ATOM 4340 O O . GLU B 1 242 ? 8.07 -22.969 -26.844 1 97.69 242 GLU B O 1
ATOM 4345 N N . PRO B 1 243 ? 8.844 -20.906 -26.578 1 98.12 243 PRO B N 1
ATOM 4346 C CA . PRO B 1 243 ? 7.773 -20.531 -25.656 1 98.12 243 PRO B CA 1
ATOM 4347 C C . PRO B 1 243 ? 6.383 -20.828 -26.203 1 98.12 243 PRO B C 1
ATOM 4349 O O . PRO B 1 243 ? 5.469 -21.172 -25.453 1 98.12 243 PRO B O 1
ATOM 4352 N N . LYS B 1 244 ? 6.25 -20.781 -27.469 1 97.94 244 LYS B N 1
ATOM 4353 C CA . LYS B 1 244 ? 4.953 -21 -28.109 1 97.94 244 LYS B CA 1
ATOM 4354 C C . LYS B 1 244 ? 4.5 -22.453 -27.953 1 97.94 244 LYS B C 1
ATOM 4356 O O . LYS B 1 244 ? 3.338 -22.781 -28.203 1 97.94 244 LYS B O 1
ATOM 4361 N N . ARG B 1 245 ? 5.375 -23.312 -27.578 1 98.44 245 ARG B N 1
ATOM 4362 C CA . ARG B 1 245 ? 5.031 -24.719 -27.406 1 98.44 245 ARG B CA 1
ATOM 4363 C C . ARG B 1 245 ? 4.703 -25.031 -25.938 1 98.44 245 ARG B C 1
ATOM 4365 O O . ARG B 1 245 ? 4.766 -26.188 -25.516 1 98.44 245 ARG B O 1
ATOM 4372 N N . VAL B 1 246 ? 4.48 -23.984 -25.172 1 98.69 246 VAL B N 1
ATOM 4373 C CA . VAL B 1 246 ? 3.998 -24.109 -23.797 1 98.69 246 VAL B CA 1
ATOM 4374 C C . VAL B 1 246 ? 2.543 -23.641 -23.719 1 98.69 246 VAL B C 1
ATOM 4376 O O . VAL B 1 246 ? 2.172 -22.641 -24.328 1 98.69 246 VAL B O 1
ATOM 4379 N N . LEU B 1 247 ? 1.693 -24.422 -23.062 1 98.75 247 LEU B N 1
ATOM 4380 C CA . LEU B 1 247 ? 0.319 -24.031 -22.766 1 98.75 247 LEU B CA 1
ATOM 4381 C C . LEU B 1 247 ? 0.166 -23.688 -21.281 1 98.75 247 LEU B C 1
ATOM 4383 O O . LEU B 1 247 ? 0.425 -24.516 -20.422 1 98.75 247 LEU B O 1
ATOM 4387 N N . LEU B 1 248 ? -0.175 -22.469 -21 1 98.75 248 LEU B N 1
ATOM 4388 C CA . LEU B 1 248 ? -0.494 -22.078 -19.641 1 98.75 248 LEU B CA 1
ATOM 4389 C C . LEU B 1 248 ? -1.997 -22.125 -19.391 1 98.75 248 LEU B C 1
ATOM 4391 O O . LEU B 1 248 ? -2.773 -21.484 -20.094 1 98.75 248 LEU B O 1
ATOM 4395 N N . ILE B 1 249 ? -2.379 -22.906 -18.406 1 98.69 249 ILE B N 1
ATOM 4396 C CA . ILE B 1 249 ? -3.779 -23.047 -18.031 1 98.69 249 ILE B CA 1
ATOM 4397 C C . ILE B 1 249 ? -4.027 -22.297 -16.719 1 98.69 249 ILE B C 1
ATOM 4399 O O . ILE B 1 249 ? -3.346 -22.547 -15.719 1 98.69 249 ILE B O 1
ATOM 4403 N N . GLY B 1 250 ? -4.918 -21.391 -16.703 1 97.69 250 GLY B N 1
ATOM 4404 C CA . GLY B 1 250 ? -5.238 -20.641 -15.5 1 97.69 250 GLY B CA 1
ATOM 4405 C C . GLY B 1 250 ? -6.688 -20.203 -15.438 1 97.69 250 GLY B C 1
ATOM 4406 O O . GLY B 1 250 ? -7.469 -20.484 -16.359 1 97.69 250 GLY B O 1
ATOM 4407 N N . ASP B 1 251 ? -7.117 -19.547 -14.289 1 96 251 ASP B N 1
ATOM 4408 C CA . ASP B 1 251 ? -8.516 -19.156 -14.125 1 96 251 ASP B CA 1
ATOM 4409 C C . ASP B 1 251 ? -8.641 -17.641 -13.953 1 96 251 ASP B C 1
ATOM 4411 O O . ASP B 1 251 ? -9.75 -17.109 -13.828 1 96 251 ASP B O 1
ATOM 4415 N N . ILE B 1 252 ? -7.57 -16.969 -13.922 1 92.56 252 ILE B N 1
ATOM 4416 C CA . ILE B 1 252 ? -7.621 -15.523 -13.727 1 92.56 252 ILE B CA 1
ATOM 4417 C C . ILE B 1 252 ? -6.988 -14.82 -14.93 1 92.56 252 ILE B C 1
ATOM 4419 O O . ILE B 1 252 ? -5.805 -15.008 -15.211 1 92.56 252 ILE B O 1
ATOM 4423 N N . LEU B 1 253 ? -7.746 -13.945 -15.602 1 93 253 LEU B N 1
ATOM 4424 C CA . LEU B 1 253 ? -7.289 -13.258 -16.812 1 93 253 LEU B CA 1
ATOM 4425 C C . LEU B 1 253 ? -6.105 -12.344 -16.5 1 93 253 LEU B C 1
ATOM 4427 O O . LEU B 1 253 ? -5.051 -12.461 -17.125 1 93 253 LEU B O 1
ATOM 4431 N N . GLU B 1 254 ? -6.191 -11.617 -15.398 1 87.5 254 GLU B N 1
ATOM 4432 C CA . GLU B 1 254 ? -5.23 -10.57 -15.07 1 87.5 254 GLU B CA 1
ATOM 4433 C C . GLU B 1 254 ? -3.928 -11.164 -14.539 1 87.5 254 GLU B C 1
ATOM 4435 O O . GLU B 1 254 ? -2.902 -10.484 -14.492 1 87.5 254 GLU B O 1
ATOM 4440 N N . THR B 1 255 ? -4.008 -12.406 -14.148 1 90.75 255 THR B N 1
ATOM 4441 C CA . THR B 1 255 ? -2.822 -13.016 -13.555 1 90.75 255 THR B CA 1
ATOM 4442 C C . THR B 1 255 ? -2.291 -14.141 -14.445 1 90.75 255 THR B C 1
ATOM 4444 O O . THR B 1 255 ? -1.252 -13.984 -15.094 1 90.75 255 THR B O 1
ATOM 4447 N N . ASP B 1 256 ? -3.055 -15.125 -14.656 1 94.88 256 ASP B N 1
ATOM 4448 C CA . ASP B 1 256 ? -2.584 -16.312 -15.367 1 94.88 256 ASP B CA 1
ATOM 4449 C C . ASP B 1 256 ? -2.422 -16.016 -16.859 1 94.88 256 ASP B C 1
ATOM 4451 O O . ASP B 1 256 ? -1.384 -16.328 -17.453 1 94.88 256 ASP B O 1
ATOM 4455 N N . ILE B 1 257 ? -3.457 -15.445 -17.484 1 96.19 257 ILE B N 1
ATOM 4456 C CA . ILE B 1 257 ? -3.432 -15.227 -18.922 1 96.19 257 ILE B CA 1
ATOM 4457 C C . ILE B 1 257 ? -2.387 -14.172 -19.266 1 96.19 257 ILE B C 1
ATOM 4459 O O . ILE B 1 257 ? -1.578 -14.359 -20.188 1 96.19 257 ILE B O 1
ATOM 4463 N N . VAL B 1 258 ? -2.379 -13.141 -18.516 1 94.88 258 VAL B N 1
ATOM 4464 C CA . VAL B 1 258 ? -1.37 -12.102 -18.719 1 94.88 258 VAL B CA 1
ATOM 4465 C C . VAL B 1 258 ? 0.025 -12.703 -18.562 1 94.88 258 VAL B C 1
ATOM 4467 O O . VAL B 1 258 ? 0.921 -12.43 -19.359 1 94.88 258 VAL B O 1
ATOM 4470 N N . PHE B 1 259 ? 0.211 -13.477 -17.547 1 95.81 259 PHE B N 1
ATOM 4471 C CA . PHE B 1 259 ? 1.49 -14.133 -17.297 1 95.81 259 PHE B CA 1
ATOM 4472 C C . PHE B 1 259 ? 1.91 -14.984 -18.484 1 95.81 259 PHE B C 1
ATOM 4474 O O . PHE B 1 259 ? 3.062 -14.93 -18.922 1 95.81 259 PHE B O 1
ATOM 4481 N N . GLY B 1 260 ? 1.023 -15.789 -18.953 1 97.56 260 GLY B N 1
ATOM 4482 C CA . GLY B 1 260 ? 1.298 -16.609 -20.125 1 97.56 260 GLY B CA 1
ATOM 4483 C C . GLY B 1 260 ? 1.686 -15.789 -21.344 1 97.56 260 GLY B C 1
ATOM 4484 O O . GLY B 1 260 ? 2.658 -16.109 -22.031 1 97.56 260 GLY B O 1
ATOM 4485 N N . LYS B 1 261 ? 0.959 -14.734 -21.578 1 97 261 LYS B N 1
ATOM 4486 C CA . LYS B 1 261 ? 1.242 -13.859 -22.703 1 97 261 LYS B CA 1
ATOM 4487 C C . LYS B 1 261 ? 2.609 -13.195 -22.562 1 97 261 LYS B C 1
ATOM 4489 O O . LYS B 1 261 ? 3.367 -13.102 -23.531 1 97 261 LYS B O 1
ATOM 4494 N N . MET B 1 262 ? 2.918 -12.805 -21.406 1 95.94 262 MET B N 1
ATOM 4495 C CA . MET B 1 262 ? 4.223 -12.211 -21.125 1 95.94 262 MET B CA 1
ATOM 4496 C C . MET B 1 262 ? 5.344 -13.188 -21.453 1 95.94 262 MET B C 1
ATOM 4498 O O . MET B 1 262 ? 6.402 -12.781 -21.938 1 95.94 262 MET B O 1
ATOM 4502 N N . GLY B 1 263 ? 5.125 -14.43 -21.188 1 97.19 263 GLY B N 1
ATOM 4503 C CA . GLY B 1 263 ? 6.133 -15.453 -21.406 1 97.19 263 GLY B CA 1
ATOM 4504 C C . GLY B 1 263 ? 6.199 -15.938 -22.844 1 97.19 263 GLY B C 1
ATOM 4505 O O . GLY B 1 263 ? 7.102 -16.703 -23.203 1 97.19 263 GLY B O 1
ATOM 4506 N N . GLY B 1 264 ? 5.195 -15.516 -23.641 1 97.56 264 GLY B N 1
ATOM 4507 C CA . GLY B 1 264 ? 5.109 -16.016 -25 1 97.56 264 GLY B CA 1
ATOM 4508 C C . GLY B 1 264 ? 4.465 -17.391 -25.094 1 97.56 264 GLY B C 1
ATOM 4509 O O . GLY B 1 264 ? 4.652 -18.109 -26.078 1 97.56 264 GLY B O 1
ATOM 4510 N N . PHE B 1 265 ? 3.779 -17.812 -24.109 1 98.31 265 PHE B N 1
ATOM 4511 C CA . PHE B 1 265 ? 3.115 -19.109 -24.062 1 98.31 265 PHE B CA 1
ATOM 4512 C C . PHE B 1 265 ? 1.738 -19.031 -24.703 1 98.31 265 PHE B C 1
ATOM 4514 O O . PHE B 1 265 ? 1.186 -17.953 -24.875 1 98.31 265 PHE B O 1
ATOM 4521 N N . GLN B 1 266 ? 1.239 -20.172 -25.125 1 98.12 266 GLN B N 1
ATOM 4522 C CA . GLN B 1 266 ? -0.197 -20.266 -25.359 1 98.12 266 GLN B CA 1
ATOM 4523 C C . GLN B 1 266 ? -0.977 -20.266 -24.047 1 98.12 266 GLN B C 1
ATOM 4525 O O . GLN B 1 266 ? -0.443 -20.641 -23.016 1 98.12 266 GLN B O 1
ATOM 4530 N N . THR B 1 267 ? -2.188 -19.75 -24.156 1 98.44 267 THR B N 1
ATOM 4531 C CA . THR B 1 267 ? -2.943 -19.609 -22.922 1 98.44 267 THR B CA 1
ATOM 4532 C C . THR B 1 267 ? -4.332 -20.234 -23.062 1 98.44 267 THR B C 1
ATOM 4534 O O . THR B 1 267 ? -4.949 -20.141 -24.125 1 98.44 267 THR B O 1
ATOM 4537 N N . MET B 1 268 ? -4.789 -20.859 -22 1 98.5 268 MET B N 1
ATOM 4538 C CA . MET B 1 268 ? -6.145 -21.406 -21.906 1 98.5 268 MET B CA 1
ATOM 4539 C C . MET B 1 268 ? -6.777 -21.047 -20.578 1 98.5 268 MET B C 1
ATOM 4541 O O . MET B 1 268 ? -6.207 -21.312 -19.516 1 98.5 268 MET B O 1
ATOM 4545 N N . LEU B 1 269 ? -7.93 -20.406 -20.641 1 98.19 269 LEU B N 1
ATOM 4546 C CA . LEU B 1 269 ? -8.703 -20.078 -19.453 1 98.19 269 LEU B CA 1
ATOM 4547 C C . LEU B 1 269 ? -9.664 -21.203 -19.094 1 98.19 269 LEU B C 1
ATOM 4549 O O . LEU B 1 269 ? -10.305 -21.781 -19.969 1 98.19 269 LEU B O 1
ATOM 4553 N N . VAL B 1 270 ? -9.68 -21.531 -17.828 1 98.31 270 VAL B N 1
ATOM 4554 C CA . VAL B 1 270 ? -10.75 -22.422 -17.359 1 98.31 270 VAL B CA 1
ATOM 4555 C C . VAL B 1 270 ? -11.75 -21.625 -16.531 1 98.31 270 VAL B C 1
ATOM 4557 O O . VAL B 1 270 ? -11.383 -20.641 -15.883 1 98.31 270 VAL B O 1
ATOM 4560 N N . LEU B 1 271 ? -12.984 -22.031 -16.453 1 97.19 271 LEU B N 1
ATOM 4561 C CA . LEU B 1 271 ? -14.062 -21.25 -15.867 1 97.19 271 LEU B CA 1
ATOM 4562 C C . LEU B 1 271 ? -14.43 -21.781 -14.484 1 97.19 271 LEU B C 1
ATOM 4564 O O . LEU B 1 271 ? -15.5 -21.469 -13.961 1 97.19 271 LEU B O 1
ATOM 4568 N N . THR B 1 272 ? -13.555 -22.578 -13.875 1 95.69 272 THR B N 1
ATOM 4569 C CA . THR B 1 272 ? -13.82 -23.188 -12.578 1 95.69 272 THR B CA 1
ATOM 4570 C C . THR B 1 272 ? -13.422 -22.234 -11.445 1 95.69 272 THR B C 1
ATOM 4572 O O . THR B 1 272 ? -13.773 -22.469 -10.289 1 95.69 272 THR B O 1
ATOM 4575 N N . GLY B 1 273 ? -12.695 -21.219 -11.781 1 92.62 273 GLY B N 1
ATOM 4576 C CA . GLY B 1 273 ? -12.141 -20.375 -10.734 1 92.62 273 GLY B CA 1
ATOM 4577 C C . GLY B 1 273 ? -12.758 -18.984 -10.711 1 92.62 273 GLY B C 1
ATOM 4578 O O . GLY B 1 273 ? -13.977 -18.844 -10.688 1 92.62 273 GLY B O 1
ATOM 4579 N N . CYS B 1 274 ? -12 -17.953 -10.789 1 86.25 274 CYS B N 1
ATOM 4580 C CA . CYS B 1 274 ? -12.383 -16.578 -10.477 1 86.25 274 CYS B CA 1
ATOM 4581 C C . CYS B 1 274 ? -13.07 -15.914 -11.664 1 86.25 274 CYS B C 1
ATOM 4583 O O . CYS B 1 274 ? -13.922 -15.047 -11.484 1 86.25 274 CYS B O 1
ATOM 4585 N N . THR B 1 275 ? -12.703 -16.328 -12.883 1 91.19 275 THR B N 1
ATOM 4586 C CA . THR B 1 275 ? -13.211 -15.648 -14.07 1 91.19 275 THR B CA 1
ATOM 4587 C C . THR B 1 275 ? -14.484 -16.312 -14.57 1 91.19 275 THR B C 1
ATOM 4589 O O . THR B 1 275 ? -14.57 -17.547 -14.625 1 91.19 275 THR B O 1
ATOM 4592 N N . LYS B 1 276 ? -15.484 -15.469 -14.898 1 91.06 276 LYS B N 1
ATOM 4593 C CA . LYS B 1 276 ? -16.703 -15.938 -15.547 1 91.06 276 LYS B CA 1
ATOM 4594 C C . LYS B 1 276 ? -16.625 -15.766 -17.062 1 91.06 276 LYS B C 1
ATOM 4596 O O . LYS B 1 276 ? -15.828 -14.961 -17.562 1 91.06 276 LYS B O 1
ATOM 4601 N N . LYS B 1 277 ? -17.391 -16.578 -17.672 1 93.81 277 LYS B N 1
ATOM 4602 C CA . LYS B 1 277 ? -17.391 -16.547 -19.141 1 93.81 277 LYS B CA 1
ATOM 4603 C C . LYS B 1 277 ? -17.688 -15.141 -19.641 1 93.81 277 LYS B C 1
ATOM 4605 O O . LYS B 1 277 ? -17.062 -14.68 -20.609 1 93.81 277 LYS B O 1
ATOM 4610 N N . GLU B 1 278 ? -18.594 -14.469 -19.031 1 93.12 278 GLU B N 1
ATOM 4611 C CA . GLU B 1 278 ? -18.984 -13.125 -19.438 1 93.12 278 GLU B CA 1
ATOM 4612 C C . GLU B 1 278 ? -17.828 -12.148 -19.328 1 93.12 278 GLU B C 1
ATOM 4614 O O . GLU B 1 278 ? -17.688 -11.242 -20.156 1 93.12 278 GLU B O 1
ATOM 4619 N N . ASP B 1 279 ? -16.984 -12.367 -18.328 1 91 279 ASP B N 1
ATOM 4620 C CA . ASP B 1 279 ? -15.812 -11.516 -18.156 1 91 279 ASP B CA 1
ATOM 4621 C C . ASP B 1 279 ? -14.836 -11.688 -19.328 1 91 279 ASP B C 1
ATOM 4623 O O . ASP B 1 279 ? -14.266 -10.711 -19.812 1 91 279 ASP B O 1
ATOM 4627 N N . MET B 1 280 ? -14.688 -12.859 -19.719 1 92.38 280 MET B N 1
ATOM 4628 C CA . MET B 1 280 ? -13.781 -13.195 -20.812 1 92.38 280 MET B CA 1
ATOM 4629 C C . MET B 1 280 ? -14.289 -12.609 -22.125 1 92.38 280 MET B C 1
ATOM 4631 O O . MET B 1 280 ? -13.5 -12.117 -22.938 1 92.38 280 MET B O 1
ATOM 4635 N N . GLU B 1 281 ? -15.562 -12.57 -22.297 1 91.25 281 GLU B N 1
ATOM 4636 C CA . GLU B 1 281 ? -16.172 -12.188 -23.562 1 91.25 281 GLU B CA 1
ATOM 4637 C C . GLU B 1 281 ? -16.094 -10.68 -23.781 1 91.25 281 GLU B C 1
ATOM 4639 O O . GLU B 1 281 ? -16.141 -10.203 -24.906 1 91.25 281 GLU B O 1
ATOM 4644 N N . VAL B 1 282 ? -15.953 -9.992 -22.734 1 89.88 282 VAL B N 1
ATOM 4645 C CA . VAL B 1 282 ? -15.992 -8.539 -22.875 1 89.88 282 VAL B CA 1
ATOM 4646 C C . VAL B 1 282 ? -14.578 -7.973 -22.797 1 89.88 282 VAL B C 1
ATOM 4648 O O . VAL B 1 282 ? -14.383 -6.762 -22.891 1 89.88 282 VAL B O 1
ATOM 4651 N N . ILE B 1 283 ? -13.656 -8.844 -22.672 1 89.38 283 ILE B N 1
ATOM 4652 C CA . ILE B 1 283 ? -12.281 -8.367 -22.547 1 89.38 283 ILE B CA 1
ATOM 4653 C C . ILE B 1 283 ? -11.82 -7.766 -23.859 1 89.38 283 ILE B C 1
ATOM 4655 O O . ILE B 1 283 ? -12.031 -8.359 -24.922 1 89.38 283 ILE B O 1
ATOM 4659 N N . THR B 1 284 ? -11.211 -6.574 -23.781 1 87.5 284 THR B N 1
ATOM 4660 C CA . THR B 1 284 ? -10.75 -5.887 -24.984 1 87.5 284 THR B CA 1
ATOM 4661 C C . THR B 1 284 ? -9.227 -5.859 -25.031 1 87.5 284 THR B C 1
ATOM 4663 O O . THR B 1 284 ? -8.641 -5.77 -26.125 1 87.5 284 THR B O 1
ATOM 4666 N N . ASN B 1 285 ? -8.625 -5.949 -23.875 1 89.5 285 ASN B N 1
ATOM 4667 C CA . ASN B 1 285 ? -7.168 -5.98 -23.828 1 89.5 285 ASN B CA 1
ATOM 4668 C C . ASN B 1 285 ? -6.617 -7.305 -24.344 1 89.5 285 ASN B C 1
ATOM 4670 O O . ASN B 1 285 ? -6.801 -8.344 -23.703 1 89.5 285 ASN B O 1
ATOM 4674 N N . GLU B 1 286 ? -5.879 -7.254 -25.359 1 89.38 286 GLU B N 1
ATOM 4675 C CA . GLU B 1 286 ? -5.371 -8.453 -26.016 1 89.38 286 GLU B CA 1
ATOM 4676 C C . GLU B 1 286 ? -4.422 -9.227 -25.094 1 89.38 286 GLU B C 1
ATOM 4678 O O . GLU B 1 286 ? -4.32 -10.453 -25.188 1 89.38 286 GLU B O 1
ATOM 4683 N N . ASN B 1 287 ? -3.805 -8.562 -24.203 1 91.06 287 ASN B N 1
ATOM 4684 C CA . ASN B 1 287 ? -2.863 -9.195 -23.281 1 91.06 287 ASN B CA 1
ATOM 4685 C C . ASN B 1 287 ? -3.584 -9.977 -22.203 1 91.06 287 ASN B C 1
ATOM 4687 O O . ASN B 1 287 ? -2.967 -10.781 -21.5 1 91.06 287 ASN B O 1
ATOM 4691 N N . GLU B 1 288 ? -4.867 -9.805 -22.141 1 92.06 288 GLU B N 1
ATOM 4692 C CA . GLU B 1 288 ? -5.668 -10.508 -21.156 1 92.06 288 GLU B CA 1
ATOM 4693 C C . GLU B 1 288 ? -6.594 -11.531 -21.812 1 92.06 288 GLU B C 1
ATOM 4695 O O . GLU B 1 288 ? -7.312 -12.258 -21.125 1 92.06 288 GLU B O 1
ATOM 4700 N N . LYS B 1 289 ? -6.594 -11.555 -23.078 1 94.81 289 LYS B N 1
ATOM 4701 C CA . LYS B 1 289 ? -7.473 -12.469 -23.797 1 94.81 289 LYS B CA 1
ATOM 4702 C C . LYS B 1 289 ? -6.82 -13.836 -23.969 1 94.81 289 LYS B C 1
ATOM 4704 O O . LYS B 1 289 ? -5.742 -13.938 -24.562 1 94.81 289 LYS B O 1
ATOM 4709 N N . PRO B 1 290 ? -7.438 -14.867 -23.469 1 97.56 290 PRO B N 1
ATOM 4710 C CA . PRO B 1 290 ? -6.855 -16.203 -23.656 1 97.56 290 PRO B CA 1
ATOM 4711 C C . PRO B 1 290 ? -6.965 -16.688 -25.109 1 97.56 290 PRO B C 1
ATOM 4713 O O . PRO B 1 290 ? -7.824 -16.219 -25.859 1 97.56 290 PRO B O 1
ATOM 4716 N N . ASP B 1 291 ? -6.059 -17.609 -25.516 1 96.81 291 ASP B N 1
ATOM 4717 C CA . ASP B 1 291 ? -6.121 -18.219 -26.844 1 96.81 291 ASP B CA 1
ATOM 4718 C C . ASP B 1 291 ? -7.281 -19.203 -26.938 1 96.81 291 ASP B C 1
ATOM 4720 O O . ASP B 1 291 ? -7.945 -19.297 -27.984 1 96.81 291 ASP B O 1
ATOM 4724 N N . TYR B 1 292 ? -7.5 -19.984 -25.875 1 97.75 292 TYR B N 1
ATOM 4725 C CA . TYR B 1 292 ? -8.562 -20.969 -25.766 1 97.75 292 TYR B CA 1
ATOM 4726 C C . TYR B 1 292 ? -9.211 -20.906 -24.375 1 97.75 292 TYR B C 1
ATOM 4728 O O . TYR B 1 292 ? -8.695 -20.25 -23.469 1 97.75 292 TYR B O 1
ATOM 4736 N N . TYR B 1 293 ? -10.391 -21.469 -24.266 1 98.12 293 TYR B N 1
ATOM 4737 C CA . TYR B 1 293 ? -10.945 -21.641 -22.938 1 98.12 293 TYR B CA 1
ATOM 4738 C C . TYR B 1 293 ? -11.656 -23 -22.812 1 98.12 293 TYR B C 1
ATOM 4740 O O . TYR B 1 293 ? -11.852 -23.688 -23.812 1 98.12 293 TYR B O 1
ATOM 4748 N N . ALA B 1 294 ? -11.891 -23.469 -21.656 1 98.31 294 ALA B N 1
ATOM 4749 C CA . ALA B 1 294 ? -12.625 -24.672 -21.281 1 98.31 294 ALA B CA 1
ATOM 4750 C C . ALA B 1 294 ? -13.43 -24.438 -20 1 98.31 294 ALA B C 1
ATOM 4752 O O . ALA B 1 294 ? -13.188 -23.484 -19.281 1 98.31 294 ALA B O 1
ATOM 4753 N N . ASP B 1 295 ? -14.391 -25.266 -19.781 1 98.06 295 ASP B N 1
ATOM 4754 C CA . ASP B 1 295 ? -15.133 -25.141 -18.516 1 98.06 295 ASP B CA 1
ATOM 4755 C C . ASP B 1 295 ? -14.289 -25.625 -17.344 1 98.06 295 ASP B C 1
ATOM 4757 O O . ASP B 1 295 ? -14.43 -25.125 -16.234 1 98.06 295 ASP B O 1
ATOM 4761 N N . SER B 1 296 ? -13.523 -26.609 -17.641 1 98.12 296 SER B N 1
ATOM 4762 C CA . SER B 1 296 ? -12.664 -27.266 -16.656 1 98.12 296 SER B CA 1
ATOM 4763 C C . SER B 1 296 ? -11.523 -28.016 -17.328 1 98.12 296 SER B C 1
ATOM 4765 O O . SER B 1 296 ? -11.602 -28.328 -18.516 1 98.12 296 SER B O 1
ATOM 4767 N N . VAL B 1 297 ? -10.477 -28.266 -16.547 1 98.31 297 VAL B N 1
ATOM 4768 C CA . VAL B 1 297 ? -9.406 -29.141 -17.031 1 98.31 297 VAL B CA 1
ATOM 4769 C C . VAL B 1 297 ? -9.969 -30.531 -17.344 1 98.31 297 VAL B C 1
ATOM 4771 O O . VAL B 1 297 ? -9.445 -31.234 -18.203 1 98.31 297 VAL B O 1
ATOM 4774 N N . ALA B 1 298 ? -11.094 -30.891 -16.75 1 98.06 298 ALA B N 1
ATOM 4775 C CA . ALA B 1 298 ? -11.758 -32.156 -17 1 98.06 298 ALA B CA 1
ATOM 4776 C C . ALA B 1 298 ? -12.211 -32.281 -18.453 1 98.06 298 ALA B C 1
ATOM 4778 O O . ALA B 1 298 ? -12.453 -33.375 -18.953 1 98.06 298 ALA B O 1
ATOM 4779 N N . ASP B 1 299 ? -12.336 -31.172 -19.094 1 98.31 299 ASP B N 1
ATOM 4780 C CA . ASP B 1 299 ? -12.781 -31.172 -20.484 1 98.31 299 ASP B CA 1
ATOM 4781 C C . ASP B 1 299 ? -11.797 -31.906 -21.391 1 98.31 299 ASP B C 1
ATOM 4783 O O . ASP B 1 299 ? -12.156 -32.344 -22.484 1 98.31 299 ASP B O 1
ATOM 4787 N N . PHE B 1 300 ? -10.57 -32.094 -20.938 1 98.12 300 PHE B N 1
ATOM 4788 C CA . PHE B 1 300 ? -9.586 -32.844 -21.734 1 98.12 300 PHE B CA 1
ATOM 4789 C C . PHE B 1 300 ? -9.977 -34.312 -21.859 1 98.12 300 PHE B C 1
ATOM 4791 O O . PHE B 1 300 ? -9.531 -35 -22.797 1 98.12 300 PHE B O 1
ATOM 4798 N N . ILE B 1 301 ? -10.867 -34.844 -20.922 1 97.38 301 ILE B N 1
ATOM 4799 C CA . ILE B 1 301 ? -11.375 -36.219 -21.031 1 97.38 301 ILE B CA 1
ATOM 4800 C C . ILE B 1 301 ? -12.18 -36.344 -22.328 1 97.38 301 ILE B C 1
ATOM 4802 O O . ILE B 1 301 ? -11.852 -37.188 -23.188 1 97.38 301 ILE B O 1
ATOM 4806 N N . GLU B 1 302 ? -13.172 -35.469 -22.453 1 97.12 302 GLU B N 1
ATOM 4807 C CA . GLU B 1 302 ? -13.992 -35.5 -23.656 1 97.12 302 GLU B CA 1
ATOM 4808 C C . GLU B 1 302 ? -13.18 -35.094 -24.875 1 97.12 302 GLU B C 1
ATOM 4810 O O . GLU B 1 302 ? -13.398 -35.594 -25.984 1 97.12 302 GLU B O 1
ATOM 4815 N N . PHE B 1 303 ? -12.312 -34.125 -24.719 1 97.38 303 PHE B N 1
ATOM 4816 C CA . PHE B 1 303 ? -11.445 -33.656 -25.797 1 97.38 303 PHE B CA 1
ATOM 4817 C C . PHE B 1 303 ? -10.703 -34.812 -26.453 1 97.38 303 PHE B C 1
ATOM 4819 O O . PHE B 1 303 ? -10.742 -34.969 -27.672 1 97.38 303 PHE B O 1
ATOM 4826 N N . PHE B 1 304 ? -10.078 -35.719 -25.656 1 96.19 304 PHE B N 1
ATOM 4827 C CA . PHE B 1 304 ? -9.273 -36.812 -26.188 1 96.19 304 PHE B CA 1
ATOM 4828 C C . PHE B 1 304 ? -10.156 -37.938 -26.719 1 96.19 304 PHE B C 1
ATOM 4830 O O . PHE B 1 304 ? -9.781 -38.625 -27.656 1 96.19 304 PHE B O 1
ATOM 4837 N N . GLU B 1 305 ? -11.344 -38.125 -26.125 1 94.56 305 GLU B N 1
ATOM 4838 C CA . GLU B 1 305 ? -12.289 -39.094 -26.641 1 94.56 305 GLU B CA 1
ATOM 4839 C C . GLU B 1 305 ? -12.734 -38.75 -28.062 1 94.56 305 GLU B C 1
ATOM 4841 O O . GLU B 1 305 ? -12.938 -39.625 -28.891 1 94.56 305 GLU B O 1
ATOM 4846 N N . SER B 1 306 ? -12.828 -37.5 -28.266 1 92.19 306 SER B N 1
ATOM 4847 C CA . SER B 1 306 ? -13.32 -37.031 -29.562 1 92.19 306 SER B CA 1
ATOM 4848 C C . SER B 1 306 ? -12.25 -37.156 -30.641 1 92.19 306 SER B C 1
ATOM 4850 O O . SER B 1 306 ? -12.57 -37.156 -31.828 1 92.19 306 SER B O 1
ATOM 4852 N N . ILE B 1 307 ? -11.008 -37.156 -30.312 1 90.06 307 ILE B N 1
ATOM 4853 C CA . ILE B 1 307 ? -9.922 -37.281 -31.281 1 90.06 307 ILE B CA 1
ATOM 4854 C C . ILE B 1 307 ? -9.734 -38.75 -31.641 1 90.06 307 ILE B C 1
ATOM 4856 O O . ILE B 1 307 ? -9.422 -39.094 -32.781 1 90.06 307 ILE B O 1
ATOM 4860 N N . LYS B 1 308 ? -9.727 -39.906 -30.703 1 78.88 308 LYS B N 1
ATOM 4861 C CA . LYS B 1 308 ? -9.516 -41.344 -30.938 1 78.88 308 LYS B CA 1
ATOM 4862 C C . LYS B 1 308 ? -10.609 -41.906 -31.844 1 78.88 308 LYS B C 1
ATOM 4864 O O . LYS B 1 308 ? -10.352 -42.812 -32.625 1 78.88 308 LYS B O 1
ATOM 4869 N N . GLU B 1 309 ? -11.867 -41.75 -31.516 1 58.44 309 GLU B N 1
ATOM 4870 C CA . GLU B 1 309 ? -12.93 -42.375 -32.281 1 58.44 309 GLU B CA 1
ATOM 4871 C C . GLU B 1 309 ? -12.633 -42.312 -33.781 1 58.44 309 GLU B C 1
ATOM 4873 O O . GLU B 1 309 ? -13.172 -43.094 -34.562 1 58.44 309 GLU B O 1
ATOM 4878 N N . GLU B 1 310 ? -11.625 -41.719 -34.469 1 44.94 310 GLU B N 1
ATOM 4879 C CA . GLU B 1 310 ? -11.398 -42.094 -35.875 1 44.94 310 GLU B CA 1
ATOM 4880 C C . GLU B 1 310 ? -10.219 -43.062 -35.969 1 44.94 310 GLU B C 1
ATOM 4882 O O . GLU B 1 310 ? -9.211 -42.906 -35.281 1 44.94 310 GLU B O 1
#

Radius of gyration: 28.89 Å; Cα contacts (8 Å, |Δi|>4): 1221; chains: 2; bounding box: 50×97×65 Å

Organism: Hermetia illucens (NCBI:txid343691)

Sequence (620 aa):
MPSSCSVRHILELSKFEKTKFLNSFDIVFCDCDGVIWDATTHKPLEAVGNGIKKLKEHGKKVVFLTNNSTRSEEDYAKQFQSVGLDIDLEDVVHPVRSIITYLRQIEFDGLIYCMATEAFKDSLRSAGFKVIDGPNKILEESFSELARNVFDKEPVRAVVVDVDINLSSSKMIRADVYLRHPACILIGGAADVKIPFGPANTIGPGAFLRILEQSSKRKALTFGKPGDELISHLKREFKVNEPKRVLLIGDILETDIVFGKMGGFQTMLVLTGCTKKEDMEVITNENEKPDYYADSVADFIEFFESIKEEMPSSCSVRHILELSKFEKTKFLNSFDIVFCDCDGVIWDATTHKPLEAVGNGIKKLKEHGKKVVFLTNNSTRSEEDYAKQFQSVGLDIDLEDVVHPVRSIITYLRQIEFDGLIYCMATEAFKDSLRSAGFKVIDGPNKILEESFSELARNVFDKEPVRAVVVDVDINLSSSKMIRADVYLRHPACILIGGAADVKIPFGPANTIGPGAFLRILEQSSKRKALTFGKPGDELISHLKREFKVNEPKRVLLIGDILETDIVFGKMGGFQTMLVLTGCTKKEDMEVITNENEKPDYYADSVADFIEFFESIKEE

InterPro domains:
  IPR006357 HAD-superfamily hydrolase, subfamily IIA [PF13344] (28-130)
  IPR006357 HAD-superfamily hydrolase, subfamily IIA [PIRSF000915] (7-305)
  IPR006357 HAD-superfamily hydrolase, subfamily IIA [TIGR01460] (28-273)
  IPR023214 HAD superfamily [G3DSA:3.40.50.1000] (26-299)
  IPR023214 HAD superfamily [G3DSA:3.40.50.1000] (95-225)
  IPR036412 HAD-like superfamily [SSF56784] (25-301)

Solvent-accessible surface area (backbone atoms only — not comparab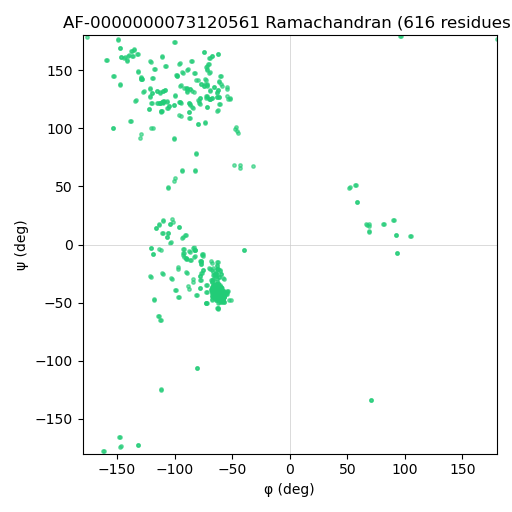le to full-atom values): 32234 Å² total; per-residue (Å²): 124,84,76,77,79,72,66,43,45,62,79,72,43,50,61,69,51,44,52,52,56,59,68,47,39,49,36,33,44,29,37,35,72,12,51,44,21,34,59,71,79,59,44,64,38,80,56,22,32,57,11,53,48,48,43,42,75,68,69,34,47,72,31,37,42,34,51,66,46,81,62,50,73,67,55,48,52,54,54,38,43,68,33,68,34,89,74,59,70,86,39,49,45,28,10,62,60,49,45,52,54,51,41,57,72,69,60,66,82,59,34,28,39,46,46,41,39,69,65,40,52,48,52,44,40,75,72,70,43,51,74,48,67,55,74,85,66,83,68,67,93,41,67,69,55,48,47,62,69,37,68,66,83,70,77,45,35,30,38,37,40,27,62,32,72,69,38,30,44,50,33,50,43,24,48,46,54,45,44,68,40,85,78,26,43,46,35,29,22,28,48,39,49,56,37,76,50,80,97,41,68,40,77,24,39,20,50,58,49,49,50,48,25,62,76,53,73,42,80,59,52,22,31,10,65,58,26,67,52,31,45,54,46,51,33,61,77,67,64,52,83,54,40,60,29,27,36,30,36,24,22,38,42,86,35,41,28,28,31,18,49,73,55,45,28,35,27,30,35,27,47,60,32,81,35,49,70,68,58,62,72,66,57,77,55,70,62,42,53,42,66,27,30,39,68,35,56,30,50,44,47,60,44,52,54,63,56,56,81,109,122,86,78,76,80,73,67,43,45,62,78,74,45,51,62,68,52,44,51,53,55,60,69,46,39,49,37,33,42,30,37,35,71,12,53,46,21,35,59,73,79,60,46,61,38,79,56,22,31,56,10,52,49,49,44,42,75,69,68,33,46,72,30,39,42,36,51,68,47,79,63,50,72,68,56,49,52,52,56,39,42,67,34,67,34,89,76,62,72,86,39,49,45,28,11,62,60,49,46,52,53,50,40,56,73,70,60,65,82,58,34,30,39,47,45,41,39,70,65,39,52,48,53,45,41,75,72,70,46,49,73,48,68,58,75,84,65,82,70,67,93,42,69,68,56,48,47,64,68,36,67,66,81,68,76,44,35,32,40,38,38,26,59,32,71,68,38,29,45,51,33,51,42,25,49,47,54,45,42,67,41,85,76,27,44,45,36,29,22,28,47,37,49,57,36,77,52,78,97,42,69,39,76,23,38,18,50,57,49,49,49,49,24,63,74,54,71,43,78,58,51,22,31,9,63,60,26,69,51,30,43,56,48,49,32,60,76,67,63,52,84,54,40,59,29,25,35,29,37,24,22,38,44,85,36,42,27,27,31,20,49,73,54,43,28,34,25,30,37,28,49,59,32,82,34,49,70,69,59,63,71,67,55,78,54,71,60,43,53,43,66,27,29,38,67,37,55,30,49,43,47,60,44,52,53,61,55,57,82,107

Foldseek 3Di:
DPPPPFFAALLPDDLVVLVVVLVFAAEEEEEPDLFQAPNAPLQGDPQLQVLVVLNVVSRHHYAYAYLDPPDDLVRVQVSCVNNPDRDDCLSYDFQLVLVLVVCVVVVPDFEEEEQADPSSVVSNVVSPHHYDYDPPDDFDPDVVRLCCQQVVVGQAQEYEWADHPRDDPSRLSSSLVNLLDVRRAYAYTRQDQWGDYPPGIDGGRNVSSVVSCVSSVHDHQYCHWLGPNVLVSCCVSVVPPDQQNYEYEEAALVTRQLSSVSSNYAYEHEPSYDDHPVNQRPDDDPSSHHNHYHPHSSVSVVSVVSNPVD/DPPPPFFAALLPDDLVVLVVVLVFAAEEEEEPDLFQAPNAPLQGDPQLQVLVVLNVVSRHHYAYAYLDPPDDLVRVQVSCVNNPDRDDCLSYDFQLVLVLVVCVVVVPDFEEEEQADPSSVVSNVVSPHHYDYDPPDDFDPDVVRLCCQQVVVGQAQEYEWADHPRDDPSRLSSSLVNLLDVRRAYAYTRQDQWGDYPPGIDGGRNVSSVVSCVSSVHDHQYCHWLGPNVLVSCCVSVVPPDQQNYEYEEAALVTRQLSSVSSNYAYEHEPSYDDHPVNQRPDDDPSSHHNHYHPHSSVSVVSVVSNPVD